Protein AF-R5MJZ4-F1 (afdb_monomer_lite)

Radius of gyration: 24.44 Å; chains: 1; bounding box: 70×44×73 Å

Secondary structure (DSSP, 8-state):
--TTS-------EEEESS---HHHHHHHHHHHHHHHS-SSPPPHHHHHHHHHHHT--HHHHHHHHT-----GGG--EEEETTEEEE-GGG-SSHHHHHHHHHHHHHHHHHH--S--SHHHHHHHHHHHHHHHHHHHHHHHHHHHHHHHHTT---GGG-S--TTTS--HHHHHHHHHHHHHHHHHH---HHHHHHHHHHHHHHHHHHHHHHHHHHHHHHHHH-SSS-HHHHHHHHHHHHHHHHHHTT-EEEEEEE--SPP-TTS-GGG--GGG--EEEEEEEE-TT--EEEEEEE-SBTTB-S-EEEEE-TTS-EE-EEEHHHHHHHHHH-GGGGGGEEEETTEEEEPPGGGS---HHHHHHHHHHHHHHHT-BSSSS---HHHHHHHHHHHHHHS-GGGBS---TTSHHHHHHHHHHHHHHHHHHHHHHHHTT-HHHHHHHHHHHHHHHHHTTSSSSPPP--SHHHHHHHHHHHHTT-

Structure (mmCIF, N/CA/C/O backbone):
data_AF-R5MJZ4-F1
#
_entry.id   AF-R5MJZ4-F1
#
loop_
_atom_site.group_PDB
_atom_site.id
_atom_site.type_symbol
_atom_site.label_atom_id
_atom_site.label_alt_id
_atom_site.label_comp_id
_atom_site.label_asym_id
_atom_site.label_entity_id
_atom_site.label_seq_id
_atom_site.pdbx_PDB_ins_code
_atom_site.Cartn_x
_atom_site.Cartn_y
_atom_site.Cartn_z
_atom_site.occupancy
_atom_site.B_iso_or_equiv
_atom_site.auth_seq_id
_atom_site.auth_comp_id
_atom_site.auth_asym_id
_atom_site.auth_atom_id
_atom_site.pdbx_PDB_model_num
ATOM 1 N N . MET A 1 1 ? -1.153 -22.475 43.842 1.00 38.72 1 MET A N 1
ATOM 2 C CA . MET A 1 1 ? -1.809 -21.166 44.031 1.00 38.72 1 MET A CA 1
ATOM 3 C C . MET A 1 1 ? -2.377 -20.776 42.687 1.00 38.72 1 MET A C 1
ATOM 5 O O . MET A 1 1 ? -1.612 -20.668 41.741 1.00 38.72 1 MET A O 1
ATOM 9 N N . ASN A 1 2 ? -3.703 -20.723 42.591 1.00 31.30 2 ASN A N 1
ATOM 10 C CA . ASN A 1 2 ? -4.429 -20.454 41.355 1.00 31.30 2 ASN A CA 1
ATOM 11 C C . ASN A 1 2 ? -4.291 -18.973 40.985 1.00 31.30 2 ASN A C 1
ATOM 13 O O . ASN A 1 2 ? -4.700 -18.117 41.762 1.00 31.30 2 ASN A O 1
ATOM 17 N N . CYS A 1 3 ? -3.801 -18.675 39.780 1.00 37.81 3 CYS A N 1
ATOM 18 C CA . CYS A 1 3 ? -3.788 -17.325 39.195 1.00 37.81 3 CYS A CA 1
ATOM 19 C C . CYS A 1 3 ? -5.194 -16.745 38.917 1.00 37.81 3 CYS A C 1
ATOM 21 O O . CYS A 1 3 ? -5.302 -15.659 38.366 1.00 37.81 3 CYS A O 1
ATOM 23 N N . PHE A 1 4 ? -6.264 -17.450 39.297 1.00 39.38 4 PHE A N 1
ATOM 24 C CA . PHE A 1 4 ? -7.657 -17.050 39.079 1.00 39.38 4 PHE A CA 1
ATOM 25 C C . PHE A 1 4 ? -8.300 -16.318 40.270 1.00 39.38 4 PHE A C 1
ATOM 27 O O . PHE A 1 4 ? -9.371 -15.747 40.110 1.00 39.38 4 PHE A O 1
ATOM 34 N N . GLU A 1 5 ? -7.674 -16.299 41.453 1.00 34.78 5 GLU A N 1
ATOM 35 C CA . GLU A 1 5 ? -8.282 -15.711 42.667 1.00 34.78 5 GLU A CA 1
ATOM 36 C C . GLU A 1 5 ? -7.811 -14.284 42.990 1.00 34.78 5 GLU A C 1
ATOM 38 O O . GLU A 1 5 ? -8.232 -13.696 43.982 1.00 34.78 5 GLU A O 1
ATOM 43 N N . THR A 1 6 ? -7.007 -13.677 42.118 1.00 42.69 6 THR A N 1
ATOM 44 C CA . THR A 1 6 ? -6.667 -12.249 42.171 1.00 42.69 6 THR A CA 1
ATOM 45 C C . THR A 1 6 ? -7.174 -11.516 40.932 1.00 42.69 6 THR A C 1
ATOM 47 O O . THR A 1 6 ? -6.431 -10.774 40.300 1.00 42.69 6 THR A O 1
ATOM 50 N N . MET A 1 7 ? -8.465 -11.659 40.613 1.00 39.94 7 MET A N 1
ATOM 51 C CA . MET A 1 7 ? -9.219 -10.556 40.000 1.00 39.94 7 MET A CA 1
ATOM 52 C C . MET A 1 7 ? -9.385 -9.458 41.063 1.00 39.94 7 MET A C 1
ATOM 54 O O . MET A 1 7 ? -10.477 -9.210 41.572 1.00 39.94 7 MET A O 1
ATOM 58 N N . PHE A 1 8 ? -8.274 -8.840 41.471 1.00 46.84 8 PHE A N 1
ATOM 59 C CA . PHE A 1 8 ? -8.346 -7.534 42.108 1.00 46.84 8 PHE A CA 1
ATOM 60 C C . PHE A 1 8 ? -9.085 -6.622 41.131 1.00 46.84 8 PHE A C 1
ATOM 62 O O . PHE A 1 8 ? -8.819 -6.672 39.931 1.00 46.84 8 PHE A O 1
ATOM 69 N N . GLN A 1 9 ? -10.029 -5.831 41.639 1.00 52.22 9 GLN A N 1
ATOM 70 C CA . GLN A 1 9 ? -10.606 -4.713 40.903 1.00 52.22 9 GLN A CA 1
ATOM 71 C C . GLN A 1 9 ? -9.436 -3.875 40.380 1.00 52.22 9 GLN A C 1
ATOM 73 O O . GLN A 1 9 ? -8.808 -3.154 41.151 1.00 52.22 9 GLN A O 1
ATOM 78 N N . MET A 1 10 ? -9.075 -4.047 39.108 1.00 64.31 10 MET A N 1
ATOM 79 C CA . MET A 1 10 ? -8.079 -3.195 38.483 1.00 64.31 10 MET A CA 1
ATOM 80 C C . MET A 1 10 ? -8.707 -1.815 38.426 1.00 64.31 10 MET A C 1
ATOM 82 O O . MET A 1 10 ? -9.675 -1.601 37.695 1.00 64.31 10 MET A O 1
ATOM 86 N N . GLU A 1 11 ? -8.216 -0.905 39.262 1.00 78.06 11 GLU A N 1
ATOM 87 C CA . GLU A 1 11 ? -8.631 0.484 39.167 1.00 78.06 11 GLU A CA 1
ATOM 88 C C . GLU A 1 11 ? -8.316 0.979 37.749 1.00 78.06 11 GLU A C 1
ATOM 90 O O . GLU A 1 11 ? -7.210 0.729 37.253 1.00 78.06 11 GLU A O 1
ATOM 95 N N . PRO A 1 12 ? -9.273 1.636 37.069 1.00 85.44 12 PRO A N 1
ATOM 96 C CA . PRO A 1 12 ? -9.031 2.165 35.740 1.00 85.44 12 PRO A CA 1
ATOM 97 C C . PRO A 1 12 ? -7.829 3.110 35.747 1.00 85.44 12 PRO A C 1
ATOM 99 O O . PRO A 1 12 ? -7.772 4.050 36.542 1.00 85.44 12 PRO A O 1
ATOM 102 N N . TYR A 1 13 ? -6.894 2.903 34.824 1.00 88.81 13 TYR A N 1
ATOM 103 C CA . TYR A 1 13 ? -5.848 3.876 34.554 1.00 88.81 13 TYR A CA 1
ATOM 104 C C . TYR A 1 13 ? -6.486 5.115 33.924 1.00 88.81 13 TYR A C 1
ATOM 106 O O . TYR A 1 13 ? -6.976 5.073 32.794 1.00 88.81 13 TYR A O 1
ATOM 114 N N . VAL A 1 14 ? -6.516 6.220 34.665 1.00 91.50 14 VAL A N 1
ATOM 115 C CA . VAL A 1 14 ? -7.080 7.485 34.184 1.00 91.50 14 VAL A CA 1
ATOM 116 C C . VAL A 1 14 ? -6.066 8.173 33.279 1.00 91.50 14 VAL A C 1
ATOM 118 O O . VAL A 1 14 ? -5.085 8.751 33.753 1.00 91.50 14 VAL A O 1
ATOM 121 N N . PHE A 1 15 ? -6.298 8.112 31.968 1.00 93.62 15 PHE A N 1
ATOM 122 C CA . PHE A 1 15 ? -5.384 8.689 30.991 1.00 93.62 15 PHE A CA 1
ATOM 123 C C . PHE A 1 15 ? -5.615 10.189 30.802 1.00 93.62 15 PHE A C 1
ATOM 125 O O . PHE A 1 15 ? -4.669 10.970 30.887 1.00 93.62 15 PHE A O 1
ATOM 132 N N . CYS A 1 16 ? -6.851 10.627 30.581 1.00 93.25 16 CYS A N 1
ATOM 133 C CA . CYS A 1 16 ? -7.198 12.045 30.483 1.00 93.25 16 CYS A CA 1
ATOM 134 C C . CYS A 1 16 ? -8.644 12.282 30.914 1.00 93.25 16 CYS A C 1
ATOM 136 O O . CYS A 1 16 ? -9.451 11.357 30.898 1.00 93.25 16 CYS A O 1
ATOM 138 N N . ASP A 1 17 ? -8.966 13.529 31.252 1.00 91.75 17 ASP A N 1
ATOM 139 C CA . ASP A 1 17 ? -10.337 13.957 31.569 1.00 91.75 17 ASP A CA 1
ATOM 140 C C . ASP A 1 17 ? -11.113 14.408 30.313 1.00 91.75 17 ASP A C 1
ATOM 142 O O . ASP A 1 17 ? -12.288 14.757 30.389 1.00 91.75 17 ASP A O 1
ATOM 146 N N . GLU A 1 18 ? -10.459 14.420 29.149 1.00 92.12 18 GLU A N 1
ATOM 147 C CA . GLU A 1 18 ? -11.053 14.815 27.871 1.00 92.12 18 GLU A CA 1
ATOM 148 C C . GLU A 1 18 ? -11.836 13.658 27.236 1.00 92.12 18 GLU A C 1
ATOM 150 O O . GLU A 1 18 ? -11.377 12.513 27.228 1.00 92.12 18 GLU A O 1
ATOM 155 N N . ASN A 1 19 ? -13.002 13.971 26.659 1.00 90.75 19 ASN A N 1
ATOM 156 C CA . ASN A 1 19 ? -13.764 13.030 25.841 1.00 90.75 19 ASN A CA 1
ATOM 157 C C . ASN A 1 19 ? -13.150 12.974 24.439 1.00 90.75 19 ASN A C 1
ATOM 159 O O . ASN A 1 19 ? -13.258 13.925 23.664 1.00 90.75 19 ASN A O 1
ATOM 163 N N . LEU A 1 20 ? -12.509 11.850 24.136 1.00 96.06 20 LEU A N 1
ATOM 164 C CA . LEU A 1 20 ? -11.816 11.605 22.874 1.00 96.06 20 LEU A CA 1
ATOM 165 C C . LEU A 1 20 ? -12.699 10.835 21.885 1.00 96.06 20 LEU A C 1
ATOM 167 O O . LEU A 1 20 ? -13.589 10.080 22.283 1.00 96.06 20 LEU A O 1
ATOM 171 N N . SER A 1 21 ? -12.430 10.974 20.588 1.00 96.19 21 SER A N 1
ATOM 172 C CA . SER A 1 21 ? -13.057 10.121 19.573 1.00 96.19 21 SER A CA 1
ATOM 173 C C . SER A 1 21 ? -12.574 8.669 19.680 1.00 96.19 21 SER A C 1
ATOM 175 O O . SER A 1 21 ? -11.476 8.400 20.167 1.00 96.19 21 SER A O 1
ATOM 177 N N . ASP A 1 22 ? -13.355 7.712 19.172 1.00 95.94 22 ASP A N 1
ATOM 178 C CA . ASP A 1 22 ? -12.972 6.286 19.184 1.00 95.94 22 ASP A CA 1
ATOM 179 C C . ASP A 1 22 ? -11.667 6.021 18.422 1.00 95.94 22 ASP A C 1
ATOM 181 O O . ASP A 1 22 ? -10.892 5.133 18.778 1.00 95.94 22 ASP A O 1
ATOM 185 N N . TYR A 1 23 ? -11.384 6.854 17.419 1.00 97.19 23 TYR A N 1
ATOM 186 C CA . TYR A 1 23 ? -10.102 6.895 16.728 1.00 97.19 23 TYR A CA 1
ATOM 187 C C . TYR A 1 23 ? -8.945 7.241 17.670 1.00 97.19 23 TYR A C 1
ATOM 189 O O . TYR A 1 23 ? -7.994 6.475 17.794 1.00 97.19 23 TYR A O 1
ATOM 197 N N . GLU A 1 24 ? -9.039 8.376 18.362 1.00 97.62 24 GLU A N 1
ATOM 198 C CA . GLU A 1 24 ? -8.000 8.844 19.283 1.00 97.62 24 GLU A CA 1
ATOM 199 C C . GLU A 1 24 ? -7.791 7.850 20.425 1.00 97.62 24 GLU A C 1
ATOM 201 O O . GLU A 1 24 ? -6.653 7.484 20.713 1.00 97.62 24 GLU A O 1
ATOM 206 N N . LYS A 1 25 ? -8.878 7.329 21.014 1.00 97.00 25 LYS A N 1
ATOM 207 C CA . LYS A 1 25 ? -8.807 6.266 22.027 1.00 97.00 25 LYS A CA 1
ATOM 208 C C . LYS A 1 25 ? -8.059 5.045 21.495 1.00 97.00 25 LYS A C 1
ATOM 210 O O . LYS A 1 25 ? -7.171 4.544 22.174 1.00 97.00 25 LYS A O 1
ATOM 215 N N . THR A 1 26 ? -8.364 4.603 20.271 1.00 96.56 26 THR A N 1
ATOM 216 C CA . THR A 1 26 ? -7.677 3.470 19.632 1.00 96.56 26 THR A CA 1
ATOM 217 C C . THR A 1 26 ? -6.167 3.707 19.556 1.00 96.56 26 THR A C 1
ATOM 219 O O . THR A 1 26 ? -5.395 2.845 19.972 1.00 96.56 26 THR A O 1
ATOM 222 N N . ILE A 1 27 ? -5.739 4.878 19.074 1.00 97.56 27 ILE A N 1
ATOM 223 C CA . ILE A 1 27 ? -4.315 5.220 18.951 1.00 97.56 27 ILE A CA 1
ATOM 224 C C . ILE A 1 27 ? -3.642 5.322 20.322 1.00 97.56 27 ILE A C 1
ATOM 226 O O . ILE A 1 27 ? -2.561 4.765 20.515 1.00 97.56 27 ILE A O 1
ATOM 230 N N . TYR A 1 28 ? -4.270 5.988 21.292 1.00 96.75 28 TYR A N 1
ATOM 231 C CA . TYR A 1 28 ? -3.678 6.155 22.616 1.00 96.75 28 TYR A CA 1
ATOM 232 C C . TYR A 1 28 ? -3.620 4.848 23.404 1.00 96.75 28 TYR A C 1
ATOM 234 O O . TYR A 1 28 ? -2.628 4.627 24.083 1.00 96.75 28 TYR A O 1
ATOM 242 N N . ILE A 1 29 ? -4.596 3.942 23.280 1.00 95.00 29 ILE A N 1
ATOM 243 C CA . ILE A 1 29 ? -4.517 2.601 23.888 1.00 95.00 29 ILE A CA 1
ATOM 244 C C . ILE A 1 29 ? -3.283 1.852 23.371 1.00 95.00 29 ILE A C 1
ATOM 246 O O . ILE A 1 29 ? -2.509 1.321 24.169 1.00 95.00 29 ILE A O 1
ATOM 250 N N . LEU A 1 30 ? -3.069 1.858 22.052 1.00 94.94 30 LEU A N 1
ATOM 251 C CA . LEU A 1 30 ? -1.898 1.237 21.431 1.00 94.94 30 LEU A CA 1
ATOM 252 C C . LEU A 1 30 ? -0.587 1.896 21.897 1.00 94.94 30 LEU A C 1
ATOM 254 O O . LEU A 1 30 ? 0.370 1.202 22.239 1.00 94.94 30 LEU A O 1
ATOM 258 N N . ALA A 1 31 ? -0.554 3.229 21.972 1.00 95.56 31 ALA A N 1
ATOM 259 C CA . ALA A 1 31 ? 0.609 3.979 22.442 1.00 95.56 31 ALA A CA 1
ATOM 260 C C . ALA A 1 31 ? 0.919 3.721 23.927 1.00 95.56 31 ALA A C 1
ATOM 262 O O . ALA A 1 31 ? 2.082 3.570 24.285 1.00 95.56 31 ALA A O 1
ATOM 263 N N . ILE A 1 32 ? -0.102 3.620 24.785 1.00 94.06 32 ILE A N 1
ATOM 264 C CA . ILE A 1 32 ? 0.035 3.284 26.212 1.00 94.06 32 ILE A CA 1
ATOM 265 C C . ILE A 1 32 ? 0.612 1.872 26.366 1.00 94.06 32 ILE A C 1
ATOM 267 O O . ILE A 1 32 ? 1.517 1.668 27.177 1.00 94.06 32 ILE A O 1
ATOM 271 N N . ALA A 1 33 ? 0.121 0.904 25.584 1.00 91.69 33 ALA A N 1
ATOM 272 C CA . ALA A 1 33 ? 0.646 -0.462 25.589 1.00 91.69 33 ALA A CA 1
ATOM 273 C C . ALA A 1 33 ? 2.116 -0.508 25.143 1.00 91.69 33 ALA A C 1
ATOM 275 O O . ALA A 1 33 ? 2.931 -1.204 25.748 1.00 91.69 33 ALA A O 1
ATOM 276 N N . TYR A 1 34 ? 2.470 0.275 24.121 1.00 92.62 34 TYR A N 1
ATOM 277 C CA . TYR A 1 34 ? 3.851 0.415 23.668 1.00 92.62 34 TYR A CA 1
ATOM 278 C C . TYR A 1 34 ? 4.745 1.111 24.700 1.00 92.62 34 TYR A C 1
ATOM 280 O O . TYR A 1 34 ? 5.841 0.630 24.959 1.00 92.62 34 TYR A O 1
ATOM 288 N N . GLY A 1 35 ? 4.288 2.195 25.331 1.00 91.50 35 GLY A N 1
ATOM 289 C CA . GLY A 1 35 ? 5.035 2.914 26.370 1.00 91.50 35 GLY A CA 1
ATOM 290 C C . GLY A 1 35 ? 5.361 2.044 27.587 1.00 91.50 35 GLY A C 1
ATOM 291 O O . GLY A 1 35 ? 6.467 2.119 28.117 1.00 91.50 35 GLY A O 1
ATOM 292 N N . ALA A 1 36 ? 4.447 1.141 27.958 1.00 88.38 36 ALA A N 1
ATOM 293 C CA . ALA A 1 36 ? 4.651 0.189 29.050 1.00 88.38 36 ALA A CA 1
ATOM 294 C C . ALA A 1 36 ? 5.705 -0.891 28.735 1.00 88.38 36 ALA A C 1
ATOM 296 O O . ALA A 1 36 ? 6.318 -1.454 29.645 1.00 88.38 36 ALA A O 1
ATOM 297 N N . SER A 1 37 ? 5.921 -1.208 27.454 1.00 86.19 37 SER A N 1
ATOM 298 C CA . SER A 1 37 ? 6.910 -2.196 27.009 1.00 86.19 37 SER A CA 1
ATOM 299 C C . SER A 1 37 ? 7.519 -1.799 25.655 1.00 86.19 37 SER A C 1
ATOM 301 O O . SER A 1 37 ? 7.211 -2.406 24.621 1.00 86.19 37 SER A O 1
ATOM 303 N N . PRO A 1 38 ? 8.367 -0.754 25.627 1.00 84.38 38 PRO A N 1
ATOM 304 C CA . PRO A 1 38 ? 8.832 -0.179 24.377 1.00 84.38 38 PRO A CA 1
ATOM 305 C C . PRO A 1 38 ? 9.908 -1.063 23.751 1.00 84.38 38 PRO A C 1
ATOM 307 O O . PRO A 1 38 ? 10.884 -1.432 24.407 1.00 84.38 38 PRO A O 1
ATOM 310 N N . ILE A 1 39 ? 9.762 -1.353 22.455 1.00 86.25 39 ILE A N 1
ATOM 311 C CA . ILE A 1 39 ? 10.804 -2.040 21.675 1.00 86.25 39 ILE A CA 1
ATOM 312 C C . ILE A 1 39 ? 11.907 -1.051 21.279 1.00 86.25 39 ILE A C 1
ATOM 314 O O . ILE A 1 39 ? 13.095 -1.351 21.404 1.00 86.25 39 ILE A O 1
ATOM 318 N N . TYR A 1 40 ? 11.517 0.163 20.883 1.00 84.56 40 TYR A N 1
ATOM 319 C CA . TYR A 1 40 ? 12.410 1.294 20.642 1.00 84.56 40 TYR A CA 1
ATOM 320 C C . TYR A 1 40 ? 12.076 2.462 21.563 1.00 84.56 40 TYR A C 1
ATOM 322 O O . TYR A 1 40 ? 10.908 2.790 21.784 1.00 84.56 40 TYR A O 1
ATOM 330 N N . ARG A 1 41 ? 13.118 3.151 22.033 1.00 86.06 41 ARG A N 1
ATOM 331 C CA . ARG A 1 41 ? 12.959 4.461 22.667 1.00 86.06 41 ARG A CA 1
ATOM 332 C C . ARG A 1 41 ? 12.739 5.509 21.586 1.00 86.06 41 ARG A C 1
ATOM 334 O O . ARG A 1 41 ? 13.620 5.721 20.759 1.00 86.06 41 ARG A O 1
ATOM 341 N N . LEU A 1 42 ? 11.582 6.158 21.621 1.00 93.31 42 LEU A N 1
ATOM 342 C CA . LEU A 1 42 ? 11.222 7.214 20.682 1.00 93.31 42 LEU A CA 1
ATOM 343 C C . LEU A 1 42 ? 11.770 8.553 21.174 1.00 93.31 42 LEU A C 1
ATOM 345 O O . LEU A 1 42 ? 11.607 8.909 22.343 1.00 93.31 42 LEU A O 1
ATOM 349 N N . SER A 1 43 ? 12.438 9.296 20.293 1.00 94.56 43 SER A N 1
ATOM 350 C CA . SER A 1 43 ? 12.842 10.665 20.599 1.00 94.56 43 SER A CA 1
ATOM 351 C C . SER A 1 43 ? 11.631 11.600 20.559 1.00 94.56 43 SER A C 1
ATOM 353 O O . SER A 1 43 ? 10.604 11.296 19.955 1.00 94.56 43 SER A O 1
ATOM 355 N N . LYS A 1 44 ? 11.759 12.799 21.136 1.00 95.44 44 LYS A N 1
ATOM 356 C CA . LYS A 1 44 ? 10.710 13.825 21.038 1.00 95.44 44 LYS A CA 1
ATOM 357 C C . LYS A 1 44 ? 10.327 14.136 19.581 1.00 95.44 44 LYS A C 1
ATOM 359 O O . LYS A 1 44 ? 9.152 14.349 19.308 1.00 95.44 44 LYS A O 1
ATOM 364 N N . LYS A 1 45 ? 11.312 14.150 18.673 1.00 95.50 45 LYS A N 1
ATOM 365 C CA . LYS A 1 45 ? 11.098 14.387 17.240 1.00 95.50 45 LYS A CA 1
ATOM 366 C C . LYS A 1 45 ? 10.273 13.258 16.616 1.00 95.50 45 LYS A C 1
ATOM 368 O O . LYS A 1 45 ? 9.331 13.540 15.890 1.00 95.50 45 LYS A O 1
ATOM 373 N N . ASP A 1 46 ? 10.567 12.004 16.963 1.00 95.25 46 ASP A N 1
ATOM 374 C CA . ASP A 1 46 ? 9.793 10.857 16.467 1.00 95.25 46 ASP A CA 1
ATOM 375 C C . ASP A 1 46 ? 8.337 10.916 16.941 1.00 95.25 46 ASP A C 1
ATOM 377 O O . ASP A 1 46 ? 7.426 10.632 16.173 1.00 95.25 46 ASP A O 1
ATOM 381 N N . ILE A 1 47 ? 8.100 11.333 18.191 1.00 97.12 47 ILE A N 1
ATOM 382 C CA . ILE A 1 47 ? 6.744 11.490 18.742 1.00 97.12 47 ILE A CA 1
ATOM 383 C C . ILE A 1 47 ? 5.981 12.623 18.037 1.00 97.12 47 ILE A C 1
ATOM 385 O O . ILE A 1 47 ? 4.785 12.493 17.789 1.00 97.12 47 ILE A O 1
ATOM 389 N N . GLU A 1 48 ? 6.654 13.727 17.710 1.00 96.88 48 GLU A N 1
ATOM 390 C CA . GLU A 1 48 ? 6.068 14.839 16.949 1.00 96.88 48 GLU A CA 1
ATOM 391 C C . GLU A 1 48 ? 5.695 14.423 15.520 1.00 96.88 48 GLU A C 1
ATOM 393 O O . GLU A 1 48 ? 4.614 14.745 15.036 1.00 96.88 48 GLU A O 1
ATOM 398 N N . GLU A 1 49 ? 6.544 13.649 14.853 1.00 95.12 49 GLU A N 1
ATOM 399 C CA . GLU A 1 49 ? 6.240 13.124 13.522 1.00 95.12 49 GLU A CA 1
ATOM 400 C C . GLU A 1 49 ? 5.121 12.076 13.564 1.00 95.12 49 GLU A C 1
ATOM 402 O O . GLU A 1 49 ? 4.211 12.129 12.739 1.00 95.12 49 GLU A O 1
ATOM 407 N N . LEU A 1 50 ? 5.120 11.180 14.560 1.00 96.00 50 LEU A N 1
ATOM 408 C CA . LEU A 1 50 ? 4.033 10.220 14.784 1.00 96.00 50 LEU A CA 1
ATOM 409 C C . LEU A 1 50 ? 2.696 10.920 15.036 1.00 96.00 50 LEU A C 1
ATOM 411 O O . LEU A 1 50 ? 1.680 10.487 14.498 1.00 96.00 50 LEU A O 1
ATOM 415 N N . SER A 1 51 ? 2.667 11.994 15.830 1.00 97.12 51 SER A N 1
ATOM 416 C CA . SER A 1 51 ? 1.419 12.710 16.113 1.00 97.12 51 SER A CA 1
ATOM 417 C C . SER A 1 51 ? 0.862 13.401 14.867 1.00 97.12 51 SER A C 1
ATOM 419 O O . SER A 1 51 ? -0.349 13.381 14.645 1.00 97.12 51 SER A O 1
ATOM 421 N N . LEU A 1 52 ? 1.735 13.948 14.014 1.00 95.12 52 LEU A N 1
ATOM 422 C CA . LEU A 1 52 ? 1.355 14.522 12.723 1.00 95.12 52 LEU A CA 1
ATOM 423 C C . LEU A 1 52 ? 0.878 13.458 11.731 1.00 95.12 52 LEU A C 1
ATOM 425 O O . LEU A 1 52 ? -0.096 13.700 11.016 1.00 95.12 52 LEU A O 1
ATOM 429 N N . TRP A 1 53 ? 1.553 12.308 11.698 1.00 93.75 53 TRP A N 1
ATOM 430 C CA . TRP A 1 53 ? 1.233 11.178 10.828 1.00 93.75 53 TRP A CA 1
ATOM 431 C C . TRP A 1 53 ? -0.102 10.524 11.196 1.00 93.75 53 TRP A C 1
ATOM 433 O O . TRP A 1 53 ? -0.894 10.191 10.322 1.00 93.75 53 TRP A O 1
ATOM 443 N N . LEU A 1 54 ? -0.369 10.374 12.495 1.00 95.75 54 LEU A N 1
ATOM 444 C CA . LEU A 1 54 ? -1.593 9.773 13.029 1.00 95.75 54 LEU A CA 1
ATOM 445 C C . LEU A 1 54 ? -2.714 10.795 13.262 1.00 95.75 54 LEU A C 1
ATOM 447 O O . LEU A 1 54 ? -3.811 10.409 13.653 1.00 95.75 54 LEU A O 1
ATOM 451 N N . GLU A 1 55 ? -2.466 12.087 13.054 1.00 95.31 55 GLU A N 1
ATOM 452 C CA . GLU A 1 55 ? -3.420 13.177 13.310 1.00 95.31 55 GLU A CA 1
ATOM 453 C C . GLU A 1 55 ? -4.034 13.153 14.717 1.00 95.31 55 GLU A C 1
ATOM 455 O O . GLU A 1 55 ? -5.250 13.255 14.891 1.00 95.31 55 GLU A O 1
ATOM 460 N N . VAL A 1 56 ? -3.175 13.029 15.728 1.00 97.00 56 VAL A N 1
ATOM 461 C CA . VAL A 1 56 ? -3.549 13.040 17.150 1.00 97.00 56 VAL A CA 1
ATOM 462 C C . VAL A 1 56 ? -2.791 14.131 17.907 1.00 97.00 56 VAL A C 1
ATOM 464 O O . VAL A 1 56 ? -1.761 14.624 17.445 1.00 97.00 56 VAL A O 1
ATOM 467 N N . ASP A 1 57 ? -3.274 14.524 19.088 1.00 97.62 57 ASP A N 1
ATOM 468 C CA . ASP A 1 57 ? -2.581 15.524 19.905 1.00 97.62 57 ASP A CA 1
ATOM 469 C C . ASP A 1 57 ? -1.205 15.015 20.370 1.00 97.62 57 ASP A C 1
ATOM 471 O O . ASP A 1 57 ? -1.076 13.925 20.938 1.00 97.62 57 ASP A O 1
ATOM 475 N N . PHE A 1 58 ? -0.178 15.841 20.150 1.00 97.69 58 PHE A N 1
ATOM 476 C CA . PHE A 1 58 ? 1.210 15.545 20.501 1.00 97.69 58 PHE A CA 1
ATOM 477 C C . PHE A 1 58 ? 1.416 15.343 22.006 1.00 97.69 58 PHE A C 1
ATOM 479 O O . PHE A 1 58 ? 2.163 14.451 22.402 1.00 97.69 58 PHE A O 1
ATOM 486 N N . LYS A 1 59 ? 0.791 16.165 22.859 1.00 97.06 59 LYS A N 1
ATOM 487 C CA . LYS A 1 59 ? 1.015 16.104 24.312 1.00 97.06 59 LYS A CA 1
ATOM 488 C C . LYS A 1 59 ? 0.403 14.841 24.895 1.00 97.06 59 LYS A C 1
ATOM 490 O O . LYS A 1 59 ? 1.028 14.200 25.737 1.00 97.06 59 LYS A O 1
ATOM 495 N N . LEU A 1 60 ? -0.792 14.479 24.437 1.00 97.31 60 LEU A N 1
ATOM 496 C CA . LEU A 1 60 ? -1.429 13.223 24.808 1.00 97.31 60 LEU A CA 1
ATOM 497 C C . LEU A 1 60 ? -0.622 12.031 24.284 1.00 97.31 60 LEU A C 1
ATOM 499 O O . LEU A 1 60 ? -0.369 11.102 25.046 1.00 97.31 60 LEU A O 1
ATOM 503 N N . LEU A 1 61 ? -0.124 12.071 23.043 1.00 97.62 61 LEU A N 1
ATOM 504 C CA . LEU A 1 61 ? 0.704 10.980 22.521 1.00 97.62 61 LEU A CA 1
ATOM 505 C C . LEU A 1 61 ? 2.006 10.810 23.319 1.00 97.62 61 LEU A C 1
ATOM 507 O O . LEU A 1 61 ? 2.350 9.692 23.695 1.00 97.62 61 LEU A O 1
ATOM 511 N N . ALA A 1 62 ? 2.698 11.908 23.632 1.00 96.88 62 ALA A N 1
ATOM 512 C CA . ALA A 1 62 ? 3.893 11.882 24.472 1.00 96.88 62 ALA A CA 1
ATOM 513 C C . ALA A 1 62 ? 3.589 11.290 25.855 1.00 96.88 62 ALA A C 1
ATOM 515 O O . ALA A 1 62 ? 4.284 10.380 26.297 1.00 96.88 62 ALA A O 1
ATOM 516 N N . LYS A 1 63 ? 2.491 11.722 26.491 1.00 95.44 63 LYS A N 1
ATOM 517 C CA . LYS A 1 63 ? 2.034 11.171 27.774 1.00 95.44 63 LYS A CA 1
ATOM 518 C C . LYS A 1 63 ? 1.766 9.664 27.701 1.00 95.44 63 LYS A C 1
ATOM 520 O O . LYS A 1 63 ? 2.117 8.944 28.630 1.00 95.44 63 LYS A O 1
ATOM 525 N N . ALA A 1 64 ? 1.132 9.190 26.628 1.00 94.88 64 ALA A N 1
ATOM 526 C CA . ALA A 1 64 ? 0.859 7.768 26.425 1.00 94.88 64 ALA A CA 1
ATOM 527 C C . ALA A 1 64 ? 2.154 6.948 26.332 1.00 94.88 64 ALA A C 1
ATOM 529 O O . ALA A 1 64 ? 2.251 5.881 26.933 1.00 94.88 64 ALA A O 1
ATOM 530 N N . LEU A 1 65 ? 3.156 7.469 25.623 1.00 93.94 65 LEU A N 1
ATOM 531 C CA . LEU A 1 65 ? 4.434 6.794 25.385 1.00 93.94 65 LEU A CA 1
ATOM 532 C C . LEU A 1 65 ? 5.412 6.878 26.565 1.00 93.94 65 LEU A C 1
ATOM 534 O O . LEU A 1 65 ? 6.268 6.011 26.698 1.00 93.94 65 LEU A O 1
ATOM 538 N N . GLU A 1 66 ? 5.279 7.881 27.434 1.00 89.19 66 GLU A N 1
ATOM 539 C CA . GLU A 1 66 ? 6.042 8.015 28.688 1.00 89.19 66 GLU A CA 1
ATOM 540 C C . GLU A 1 66 ? 5.523 7.100 29.812 1.00 89.19 66 GLU A C 1
ATOM 542 O O . GLU A 1 66 ? 6.047 7.114 30.927 1.00 89.19 66 GLU A O 1
ATOM 547 N N . ASN A 1 67 ? 4.474 6.314 29.559 1.00 78.19 67 ASN A N 1
ATOM 548 C CA . ASN A 1 67 ? 3.842 5.510 30.589 1.00 78.19 67 ASN A CA 1
ATOM 549 C C . ASN A 1 67 ? 4.707 4.312 31.024 1.00 78.19 67 ASN A C 1
ATOM 551 O O . ASN A 1 67 ? 4.691 3.264 30.391 1.00 78.19 67 ASN A O 1
ATOM 555 N N . GLU A 1 68 ? 5.379 4.432 32.169 1.00 68.94 68 GLU A N 1
ATOM 556 C CA . GLU A 1 68 ? 6.171 3.352 32.782 1.00 68.94 68 GLU A CA 1
ATOM 557 C C . GLU A 1 68 ? 5.333 2.374 33.636 1.00 68.94 68 GLU A C 1
ATOM 559 O O . GLU A 1 68 ? 5.884 1.543 34.365 1.00 68.94 68 GLU A O 1
ATOM 564 N N . MET A 1 69 ? 3.995 2.468 33.608 1.00 70.94 69 MET A N 1
ATOM 565 C CA . MET A 1 69 ? 3.150 1.565 34.392 1.00 70.94 69 MET A CA 1
ATOM 566 C C . MET A 1 69 ? 3.253 0.119 33.901 1.00 70.94 69 MET A C 1
ATOM 568 O O . MET A 1 69 ? 3.062 -0.185 32.726 1.00 70.94 69 MET A O 1
ATOM 572 N N . ASN A 1 70 ? 3.481 -0.795 34.844 1.00 67.69 70 ASN A N 1
ATOM 573 C CA . ASN A 1 70 ? 3.479 -2.226 34.578 1.00 67.69 70 ASN A CA 1
ATOM 574 C C . ASN A 1 70 ? 2.043 -2.766 34.659 1.00 67.69 70 ASN A C 1
ATOM 576 O O . ASN A 1 70 ? 1.496 -2.901 35.756 1.00 67.69 70 ASN A O 1
ATOM 580 N N . PHE A 1 71 ? 1.428 -3.061 33.511 1.00 71.50 71 PHE A N 1
ATOM 581 C CA . PHE A 1 71 ? 0.096 -3.665 33.450 1.00 71.50 71 PHE A CA 1
ATOM 582 C C . PHE A 1 71 ? 0.207 -5.190 33.587 1.00 71.50 71 PHE A C 1
ATOM 584 O O . PHE A 1 71 ? 0.768 -5.848 32.705 1.00 71.50 71 PHE A O 1
ATOM 591 N N . PRO A 1 72 ? -0.305 -5.794 34.673 1.00 57.72 72 PRO A N 1
ATOM 592 C CA . PRO A 1 72 ? -0.217 -7.234 34.858 1.00 57.72 72 PRO A CA 1
ATOM 593 C C . PRO A 1 72 ? -1.056 -7.969 33.800 1.00 57.72 72 PRO A C 1
ATOM 595 O O . PRO A 1 72 ? -2.271 -7.827 33.737 1.00 57.72 72 PRO A O 1
ATOM 598 N N . CYS A 1 73 ? -0.394 -8.815 33.007 1.00 53.25 73 CYS A N 1
ATOM 599 C CA . CYS A 1 73 ? -1.014 -9.813 32.125 1.00 53.25 73 CYS A CA 1
ATOM 600 C C . CYS A 1 73 ? -1.911 -9.271 30.994 1.00 53.25 73 CYS A C 1
ATOM 602 O O . CYS A 1 73 ? -2.918 -9.897 30.676 1.00 53.25 73 CYS A O 1
ATOM 604 N N . GLY A 1 74 ? -1.550 -8.149 30.363 1.00 59.91 74 GLY A N 1
ATOM 605 C CA . GLY A 1 74 ? -2.154 -7.737 29.086 1.00 59.91 74 GLY A CA 1
ATOM 606 C C . GLY A 1 74 ? -3.632 -7.338 29.147 1.00 59.91 74 GLY A C 1
ATOM 607 O O . GLY A 1 74 ? -4.220 -7.096 28.108 1.00 59.91 74 GLY A O 1
ATOM 608 N N . ASN A 1 75 ? -4.226 -7.231 30.336 1.00 70.69 75 ASN A N 1
ATOM 609 C CA . ASN A 1 75 ? -5.550 -6.653 30.524 1.00 70.69 75 ASN A CA 1
ATOM 610 C C . ASN A 1 75 ? -5.382 -5.276 31.161 1.00 70.69 75 ASN A C 1
ATOM 612 O O . ASN A 1 75 ? -4.858 -5.156 32.265 1.00 70.69 75 ASN A O 1
ATOM 616 N N . ALA A 1 76 ? -5.823 -4.234 30.461 1.00 84.94 76 ALA A N 1
ATOM 617 C CA . ALA A 1 76 ? -5.847 -2.870 30.969 1.00 84.94 76 ALA A CA 1
ATOM 618 C C . ALA A 1 76 ? -7.274 -2.325 30.908 1.00 84.94 76 ALA A C 1
ATOM 620 O O . ALA A 1 76 ? -7.985 -2.524 29.922 1.00 84.94 76 ALA A O 1
ATOM 621 N N . ILE A 1 77 ? -7.676 -1.617 31.961 1.00 89.94 77 ILE A N 1
ATOM 622 C CA . ILE A 1 77 ? -8.884 -0.797 31.962 1.00 89.94 77 ILE A CA 1
ATOM 623 C C . ILE A 1 77 ? -8.409 0.649 31.919 1.00 89.94 77 ILE A C 1
ATOM 625 O O . ILE A 1 77 ? -7.697 1.081 32.824 1.00 89.94 77 ILE A O 1
ATOM 629 N N . ILE A 1 78 ? -8.757 1.381 30.864 1.00 91.81 78 ILE A N 1
ATOM 630 C CA . ILE A 1 78 ? -8.304 2.761 30.658 1.00 91.81 78 ILE A CA 1
ATOM 631 C C . ILE A 1 78 ? -9.514 3.683 30.639 1.00 91.81 78 ILE A C 1
ATOM 633 O O . ILE A 1 78 ? -10.520 3.392 29.993 1.00 91.81 78 ILE A O 1
ATOM 637 N N . LYS A 1 79 ? -9.410 4.803 31.352 1.00 94.00 79 LYS A N 1
ATOM 638 C CA . LYS A 1 79 ? -10.445 5.831 31.415 1.00 94.00 79 LYS A CA 1
ATOM 639 C C . LYS A 1 79 ? -10.042 7.075 30.615 1.00 94.00 79 LYS A C 1
ATOM 641 O O . LYS A 1 79 ? -8.952 7.615 30.823 1.00 94.00 79 LYS A O 1
ATOM 646 N N . PHE A 1 80 ? -10.947 7.520 29.744 1.00 95.00 80 PHE A N 1
ATOM 647 C CA . PHE A 1 80 ? -10.858 8.719 28.906 1.00 95.00 80 PHE A CA 1
ATOM 648 C C . PHE A 1 80 ? -12.105 9.578 29.136 1.00 95.00 80 PHE A C 1
ATOM 650 O O . PHE A 1 80 ? -13.184 9.235 28.654 1.00 95.00 80 PHE A O 1
ATOM 657 N N . GLY A 1 81 ? -11.982 10.664 29.897 1.00 92.88 81 GLY A N 1
ATOM 658 C CA . GLY A 1 81 ? -13.131 11.469 30.303 1.00 92.88 81 GLY A CA 1
ATOM 659 C C . GLY A 1 81 ? -14.147 10.614 31.056 1.00 92.88 81 GLY A C 1
ATOM 660 O O . GLY A 1 81 ? -13.826 10.029 32.094 1.00 92.88 81 GLY A O 1
ATOM 661 N N . ASP A 1 82 ? -15.360 10.511 30.520 1.00 92.00 82 ASP A N 1
ATOM 662 C CA . ASP A 1 82 ? -16.425 9.692 31.108 1.00 92.00 82 ASP A CA 1
ATOM 663 C C . ASP A 1 82 ? -16.375 8.216 30.672 1.00 92.00 82 ASP A C 1
ATOM 665 O O . ASP A 1 82 ? -16.963 7.353 31.331 1.00 92.00 82 ASP A O 1
ATOM 669 N N . ASP A 1 83 ? -15.632 7.900 29.609 1.00 93.25 83 ASP A N 1
ATOM 670 C CA . ASP A 1 83 ? -15.572 6.560 29.032 1.00 93.25 83 ASP A CA 1
ATOM 671 C C . ASP A 1 83 ? -14.535 5.682 29.735 1.00 93.25 83 ASP A C 1
ATOM 673 O O . ASP A 1 83 ? -13.405 6.093 29.998 1.00 93.25 83 ASP A O 1
ATOM 677 N N . THR A 1 84 ? -14.904 4.430 30.008 1.00 92.69 84 THR A N 1
ATOM 678 C CA . THR A 1 84 ? -14.003 3.403 30.549 1.00 92.69 84 THR A CA 1
ATOM 679 C C . THR A 1 84 ? -13.950 2.231 29.579 1.00 92.69 84 THR A C 1
ATOM 681 O O . THR A 1 84 ? -14.977 1.621 29.291 1.00 92.69 84 THR A O 1
ATOM 684 N N . ILE A 1 85 ? -12.756 1.928 29.070 1.00 92.56 85 ILE A N 1
ATOM 685 C CA . ILE A 1 85 ? -12.519 0.907 28.049 1.00 92.56 85 ILE A CA 1
ATOM 686 C C . ILE A 1 85 ? -11.745 -0.255 28.661 1.00 92.56 85 ILE A C 1
ATOM 688 O O . ILE A 1 85 ? -10.646 -0.078 29.188 1.00 92.56 85 ILE A O 1
ATOM 692 N N . GLU A 1 86 ? -12.306 -1.454 28.551 1.00 90.81 86 GLU A N 1
ATOM 693 C CA . GLU A 1 86 ? -11.614 -2.701 28.854 1.00 90.81 86 GLU A CA 1
ATOM 694 C C . GLU A 1 86 ? -10.886 -3.172 27.590 1.00 90.81 86 GLU A C 1
ATOM 696 O O . GLU A 1 86 ? -11.503 -3.457 26.565 1.00 90.81 86 GLU A O 1
ATOM 701 N N . CYS A 1 87 ? -9.555 -3.176 27.632 1.00 87.44 87 CYS A N 1
ATOM 702 C CA . CYS A 1 87 ? -8.744 -3.337 26.427 1.00 87.44 87 CYS A CA 1
ATOM 703 C C . CYS A 1 87 ? -8.546 -4.807 26.030 1.00 87.44 87 CYS A C 1
ATOM 705 O O . CYS A 1 87 ? -8.374 -5.097 24.848 1.00 87.44 87 CYS A O 1
ATOM 707 N N . GLY A 1 88 ? -8.582 -5.736 26.991 1.00 83.56 88 GLY A N 1
ATOM 708 C CA . GLY A 1 88 ? -8.384 -7.165 26.731 1.00 83.56 88 GLY A CA 1
ATOM 709 C C . GLY A 1 88 ? -7.108 -7.461 25.929 1.00 83.56 88 GLY A C 1
ATOM 710 O O . GLY A 1 88 ? -6.114 -6.746 26.023 1.00 83.56 88 GLY A O 1
ATOM 711 N N . GLU A 1 89 ? -7.175 -8.457 25.042 1.00 78.31 89 GLU A N 1
ATOM 712 C CA . GLU A 1 89 ? -6.062 -8.876 24.171 1.00 78.31 89 GLU A CA 1
ATOM 713 C C . GLU A 1 89 ? -5.558 -7.799 23.194 1.00 78.31 89 GLU A C 1
ATOM 715 O O . GLU A 1 89 ? -4.495 -7.967 22.593 1.00 78.31 89 GLU A O 1
ATOM 720 N N . TYR A 1 90 ? -6.301 -6.700 23.026 1.00 80.94 90 TYR A N 1
ATOM 721 C CA . TYR A 1 90 ? -5.891 -5.562 22.207 1.00 80.94 90 TYR A CA 1
ATOM 722 C C . TYR A 1 90 ? -4.796 -4.719 22.879 1.00 80.94 90 TYR A C 1
ATOM 724 O O . TYR A 1 90 ? -4.086 -3.980 22.199 1.00 80.94 90 TYR A O 1
ATOM 732 N N . PHE A 1 91 ? -4.615 -4.834 24.201 1.00 80.50 91 PHE A N 1
ATOM 733 C CA . PHE A 1 91 ? -3.556 -4.136 24.931 1.00 80.50 91 PHE A CA 1
ATOM 734 C C . PHE A 1 91 ? -2.198 -4.833 24.758 1.00 80.50 91 PHE A C 1
ATOM 736 O O . PHE A 1 91 ? -1.655 -5.456 25.672 1.00 80.50 91 PHE A O 1
ATOM 743 N N . LYS A 1 92 ? -1.650 -4.732 23.547 1.00 83.00 92 LYS A N 1
ATOM 744 C CA . LYS A 1 92 ? -0.317 -5.215 23.181 1.00 83.00 92 LYS A CA 1
ATOM 745 C C . LYS A 1 92 ? 0.436 -4.125 22.433 1.00 83.00 92 LYS A C 1
ATOM 747 O O . LYS A 1 92 ? -0.165 -3.277 21.776 1.00 83.00 92 LYS A O 1
ATOM 752 N N . ASN A 1 93 ? 1.760 -4.153 22.527 1.00 82.44 93 ASN A N 1
ATOM 753 C CA . ASN A 1 93 ? 2.610 -3.205 21.811 1.00 82.44 93 ASN A CA 1
ATOM 754 C C . ASN A 1 93 ? 2.684 -3.495 20.297 1.00 82.44 93 ASN A C 1
ATOM 756 O O . ASN A 1 93 ? 3.103 -2.609 19.557 1.00 82.44 93 ASN A O 1
ATOM 760 N N . ASP A 1 94 ? 2.228 -4.671 19.843 1.00 89.88 94 ASP A N 1
ATOM 761 C CA . ASP A 1 94 ? 2.316 -5.172 18.463 1.00 89.88 94 ASP A CA 1
ATOM 762 C C . ASP A 1 94 ? 1.927 -4.130 17.398 1.00 89.88 94 ASP A C 1
ATOM 764 O O . ASP A 1 94 ? 2.751 -3.741 16.573 1.00 89.88 94 ASP A O 1
ATOM 768 N N . PHE A 1 95 ? 0.686 -3.626 17.408 1.00 93.62 95 PHE A N 1
ATOM 769 C CA . PHE A 1 95 ? 0.227 -2.715 16.351 1.00 93.62 95 PHE A CA 1
ATOM 770 C C . PHE A 1 95 ? 0.904 -1.347 16.391 1.00 93.62 95 PHE A C 1
ATOM 772 O O . PHE A 1 95 ? 1.179 -0.775 15.336 1.00 93.62 95 PHE A O 1
ATOM 779 N N . PHE A 1 96 ? 1.196 -0.815 17.580 1.00 95.38 96 PHE A N 1
ATOM 780 C CA . PHE A 1 96 ? 1.921 0.452 17.661 1.00 95.38 96 PHE A CA 1
ATOM 781 C C . PHE A 1 96 ? 3.368 0.292 17.190 1.00 95.38 96 PHE A C 1
ATOM 783 O O . PHE A 1 96 ? 3.897 1.171 16.517 1.00 95.38 96 PHE A O 1
ATOM 790 N N . ASP A 1 97 ? 3.991 -0.849 17.484 1.00 95.44 97 ASP A N 1
ATOM 791 C CA . ASP A 1 97 ? 5.322 -1.187 16.994 1.00 95.44 97 ASP A CA 1
ATOM 792 C C . ASP A 1 97 ? 5.350 -1.292 15.461 1.00 95.44 97 ASP A C 1
ATOM 794 O O . ASP A 1 97 ? 6.249 -0.746 14.819 1.00 95.44 97 ASP A O 1
ATOM 798 N N . VAL A 1 98 ? 4.322 -1.892 14.850 1.00 96.56 98 VAL A N 1
ATOM 799 C CA . VAL A 1 98 ? 4.155 -1.888 13.387 1.00 96.56 98 VAL A CA 1
ATOM 800 C C . VAL A 1 98 ? 4.037 -0.458 12.844 1.00 96.56 98 VAL A C 1
ATOM 802 O O . VAL A 1 98 ? 4.723 -0.124 11.879 1.00 96.56 98 VAL A O 1
ATOM 805 N N . ILE A 1 99 ? 3.230 0.411 13.468 1.00 96.69 99 ILE A N 1
ATOM 806 C CA . ILE A 1 99 ? 3.105 1.826 13.065 1.00 96.69 99 ILE A CA 1
ATOM 807 C C . ILE A 1 99 ? 4.467 2.532 13.114 1.00 96.69 99 ILE A C 1
ATOM 809 O O . ILE A 1 99 ? 4.855 3.178 12.140 1.00 96.69 99 ILE A O 1
ATOM 813 N N . VAL A 1 100 ? 5.203 2.394 14.222 1.00 96.44 100 VAL A N 1
ATOM 814 C CA . VAL A 1 100 ? 6.532 3.001 14.405 1.00 96.44 100 VAL A CA 1
ATOM 815 C C . VAL A 1 100 ? 7.491 2.534 13.313 1.00 96.44 100 VAL A C 1
ATOM 817 O O . VAL A 1 100 ? 8.138 3.358 12.666 1.00 96.44 100 VAL A O 1
ATOM 820 N N . LYS A 1 101 ? 7.559 1.222 13.067 1.00 96.75 101 LYS A N 1
ATOM 821 C CA . LYS A 1 101 ? 8.442 0.635 12.053 1.00 96.75 101 LYS A CA 1
ATOM 822 C C . LYS A 1 101 ? 8.110 1.115 10.645 1.00 96.75 101 LYS A C 1
ATOM 824 O O . LYS A 1 101 ? 9.022 1.454 9.897 1.00 96.75 101 LYS A O 1
ATOM 829 N N . LEU A 1 102 ? 6.829 1.176 10.284 1.00 95.69 102 LEU A N 1
ATOM 830 C CA . LEU A 1 102 ? 6.416 1.641 8.960 1.00 95.69 102 LEU A CA 1
ATOM 831 C C . LEU A 1 102 ? 6.692 3.138 8.775 1.00 95.69 102 LEU A C 1
ATOM 833 O O . LEU A 1 102 ? 7.201 3.518 7.724 1.00 95.69 102 LEU A O 1
ATOM 837 N N . LEU A 1 103 ? 6.466 3.975 9.796 1.00 94.12 103 LEU A N 1
ATOM 838 C CA . LEU A 1 103 ? 6.865 5.386 9.746 1.00 94.12 103 LEU A CA 1
ATOM 839 C C . LEU A 1 103 ? 8.380 5.531 9.568 1.00 94.12 103 LEU A C 1
ATOM 841 O O . LEU A 1 103 ? 8.837 6.302 8.727 1.00 94.12 103 LEU A O 1
ATOM 845 N N . PHE A 1 104 ? 9.174 4.784 10.337 1.00 95.50 104 PHE A N 1
ATOM 846 C CA . PHE A 1 104 ? 10.628 4.819 10.204 1.00 95.50 104 PHE A CA 1
ATOM 847 C C . PHE A 1 104 ? 11.081 4.326 8.831 1.00 95.50 104 PHE A C 1
ATOM 849 O O . PHE A 1 104 ? 12.007 4.900 8.264 1.00 95.50 104 PHE A O 1
ATOM 856 N N . ALA A 1 105 ? 10.420 3.324 8.253 1.00 96.06 105 ALA A N 1
ATOM 857 C CA . ALA A 1 105 ? 10.688 2.891 6.889 1.00 96.06 105 ALA A CA 1
ATOM 858 C C . ALA A 1 105 ? 10.399 4.007 5.865 1.00 96.06 105 ALA A C 1
ATOM 860 O O . ALA A 1 105 ? 11.231 4.247 4.994 1.00 96.06 105 ALA A O 1
ATOM 861 N N . TYR A 1 106 ? 9.287 4.745 6.001 1.00 93.12 106 TYR A N 1
ATOM 862 C CA . TYR A 1 106 ? 8.998 5.912 5.154 1.00 93.12 106 TYR A CA 1
ATOM 863 C C . TYR A 1 106 ? 10.049 7.016 5.290 1.00 93.12 106 TYR A C 1
ATOM 865 O O . TYR A 1 106 ? 10.546 7.497 4.277 1.00 93.12 106 TYR A O 1
ATOM 873 N N . LYS A 1 107 ? 10.439 7.375 6.518 1.00 92.50 107 LYS A N 1
ATOM 874 C CA . LYS A 1 107 ? 11.485 8.384 6.756 1.00 92.50 107 LYS A CA 1
ATOM 875 C C . LYS A 1 107 ? 12.807 7.990 6.103 1.00 92.50 107 LYS A C 1
ATOM 877 O O . LYS A 1 107 ? 13.383 8.765 5.351 1.00 92.50 107 LYS A O 1
ATOM 882 N N . ASN A 1 108 ? 13.246 6.753 6.326 1.00 94.38 108 ASN A N 1
ATOM 883 C CA . ASN A 1 108 ? 14.476 6.242 5.728 1.00 94.38 108 ASN A CA 1
ATOM 884 C C . ASN A 1 108 ? 14.403 6.226 4.190 1.00 94.38 108 ASN A C 1
ATOM 886 O O . ASN A 1 108 ? 15.402 6.489 3.532 1.00 94.38 108 ASN A O 1
ATOM 890 N N . LEU A 1 109 ? 13.234 5.964 3.589 1.00 93.00 109 LEU A N 1
ATOM 891 C CA . LEU A 1 109 ? 13.067 6.053 2.131 1.00 93.00 109 LEU A CA 1
ATOM 892 C C . LEU A 1 109 ? 13.276 7.474 1.592 1.00 93.00 109 LEU A C 1
ATOM 894 O O . LEU A 1 109 ? 13.779 7.633 0.476 1.00 93.00 109 LEU A O 1
ATOM 898 N N . GLU A 1 110 ? 12.877 8.496 2.348 1.00 88.75 110 GLU A N 1
ATOM 899 C CA . GLU A 1 110 ? 13.100 9.902 1.992 1.00 88.75 110 GLU A CA 1
ATOM 900 C C . GLU A 1 110 ? 14.572 10.307 2.130 1.00 88.75 110 GLU A C 1
ATOM 902 O O . GLU A 1 110 ? 15.036 11.152 1.367 1.00 88.75 110 GLU A O 1
ATOM 907 N N . GLU A 1 111 ? 15.308 9.660 3.036 1.00 88.25 111 GLU A N 1
ATOM 908 C CA . GLU A 1 111 ? 16.739 9.887 3.271 1.00 88.25 111 GLU A CA 1
ATOM 909 C C . GLU A 1 111 ? 17.651 9.203 2.239 1.00 88.25 111 GLU A C 1
ATOM 911 O O . GLU A 1 111 ? 18.809 9.590 2.125 1.00 88.25 111 GLU A O 1
ATOM 916 N N . ILE A 1 112 ? 17.156 8.240 1.445 1.00 86.06 112 ILE A N 1
ATOM 917 C CA . ILE A 1 112 ? 17.941 7.656 0.342 1.00 86.06 112 ILE A CA 1
ATOM 918 C C . ILE A 1 112 ? 18.281 8.750 -0.678 1.00 86.06 112 ILE A C 1
ATOM 920 O O . ILE A 1 112 ? 17.384 9.262 -1.369 1.00 86.06 112 ILE A O 1
ATOM 924 N N . TYR A 1 113 ? 19.578 9.046 -0.788 1.00 73.75 113 TYR A N 1
ATOM 925 C CA . TYR A 1 113 ? 20.152 10.073 -1.646 1.00 73.75 113 TYR A CA 1
ATOM 926 C C . TYR A 1 113 ? 20.126 9.669 -3.118 1.00 73.75 113 TYR A C 1
ATOM 928 O O . TYR A 1 113 ? 20.368 8.514 -3.468 1.00 73.75 113 TYR A O 1
ATOM 936 N N . ASP A 1 114 ? 19.942 10.669 -3.977 1.00 67.81 114 ASP A N 1
ATOM 937 C CA . ASP A 1 114 ? 20.217 10.577 -5.414 1.00 67.81 114 ASP A CA 1
ATOM 938 C C . ASP A 1 114 ? 21.687 10.960 -5.730 1.00 67.81 114 ASP A C 1
ATOM 940 O O . ASP A 1 114 ? 21.981 11.326 -6.863 1.00 67.81 114 ASP A O 1
ATOM 944 N N . ASP A 1 115 ? 22.580 10.957 -4.727 1.00 64.62 115 ASP A N 1
ATOM 945 C CA . ASP A 1 115 ? 23.995 11.366 -4.816 1.00 64.62 115 ASP A CA 1
ATOM 946 C C . ASP A 1 115 ? 24.938 10.146 -4.880 1.00 64.62 115 ASP A C 1
ATOM 948 O O . ASP A 1 115 ? 24.604 9.054 -4.418 1.00 64.62 115 ASP A O 1
ATOM 952 N N . PHE A 1 116 ? 26.119 10.347 -5.468 1.00 61.12 116 PHE A N 1
ATOM 953 C CA . PHE A 1 116 ? 27.009 9.317 -6.017 1.00 61.12 116 PHE A CA 1
ATOM 954 C C . PHE A 1 116 ? 28.369 9.243 -5.322 1.00 61.12 116 PHE A C 1
ATOM 956 O O . PHE A 1 116 ? 29.218 8.438 -5.693 1.00 61.12 116 PHE A O 1
ATOM 963 N N . GLY A 1 117 ? 28.607 10.081 -4.310 1.00 65.31 117 GLY A N 1
ATOM 964 C CA . GLY A 1 117 ? 29.804 9.952 -3.486 1.00 65.31 117 GLY A CA 1
ATOM 965 C C . GLY A 1 117 ? 29.825 8.611 -2.745 1.00 65.31 117 GLY A C 1
ATOM 966 O O . GLY A 1 117 ? 28.792 8.150 -2.263 1.00 65.31 117 GLY A O 1
ATOM 967 N N . ASN A 1 118 ? 31.005 8.006 -2.587 1.00 67.50 118 ASN A N 1
ATOM 968 C CA . ASN A 1 118 ? 31.171 6.723 -1.884 1.00 67.50 118 ASN A CA 1
ATOM 969 C C . ASN A 1 118 ? 30.525 6.700 -0.487 1.00 67.50 118 ASN A C 1
ATOM 971 O O . ASN A 1 118 ? 30.024 5.665 -0.052 1.00 67.50 118 ASN A O 1
ATOM 975 N N . GLU A 1 119 ? 30.518 7.842 0.208 1.00 77.25 119 GLU A N 1
ATOM 976 C CA . GLU A 1 119 ? 29.836 8.014 1.495 1.00 77.25 119 GLU A CA 1
ATOM 977 C C . GLU A 1 119 ? 28.310 7.879 1.348 1.00 77.25 119 GLU A C 1
ATOM 979 O O . GLU A 1 119 ? 27.711 7.057 2.036 1.00 77.25 119 GLU A O 1
ATOM 984 N N . ALA A 1 120 ? 27.704 8.567 0.374 1.00 82.12 120 ALA A N 1
ATOM 985 C CA . ALA A 1 120 ? 26.268 8.498 0.095 1.00 82.12 120 ALA A CA 1
ATOM 986 C C . ALA A 1 120 ? 25.817 7.092 -0.338 1.00 82.12 120 ALA A C 1
ATOM 988 O O . ALA A 1 120 ? 24.769 6.614 0.093 1.00 82.12 120 ALA A O 1
ATOM 989 N N . VAL A 1 121 ? 26.619 6.385 -1.143 1.00 82.19 121 VAL A N 1
ATOM 990 C CA . VAL A 1 121 ? 26.324 4.993 -1.533 1.00 82.19 121 VAL A CA 1
ATOM 991 C C . VAL A 1 121 ? 26.376 4.061 -0.318 1.00 82.19 121 VAL A C 1
ATOM 993 O O . VAL A 1 121 ? 25.489 3.221 -0.145 1.00 82.19 121 VAL A O 1
ATOM 996 N N . GLY A 1 122 ? 27.381 4.223 0.549 1.00 85.69 122 GLY A N 1
ATOM 997 C CA . GLY A 1 122 ? 27.489 3.471 1.801 1.00 85.69 122 GLY A CA 1
ATOM 998 C C . GLY A 1 122 ? 26.297 3.705 2.734 1.00 85.69 122 GLY A C 1
ATOM 999 O O . GLY A 1 122 ? 25.721 2.744 3.251 1.00 85.69 122 GLY A O 1
ATOM 1000 N N . GLU A 1 123 ? 25.883 4.963 2.894 1.00 89.19 123 GLU A N 1
ATOM 1001 C CA . GLU A 1 123 ? 24.692 5.340 3.662 1.00 89.19 123 GLU A CA 1
ATOM 1002 C C . GLU A 1 123 ? 23.419 4.741 3.050 1.00 89.19 123 GLU A C 1
ATOM 1004 O O . GLU A 1 123 ? 22.656 4.086 3.756 1.00 89.19 123 GLU A O 1
ATOM 1009 N N . ASN A 1 124 ? 23.228 4.841 1.730 1.00 90.69 124 ASN A N 1
ATOM 1010 C CA . ASN A 1 124 ? 22.080 4.261 1.027 1.00 90.69 124 ASN A CA 1
ATOM 1011 C C . ASN A 1 124 ? 21.956 2.741 1.237 1.00 90.69 124 ASN A C 1
ATOM 1013 O O . ASN A 1 124 ? 20.845 2.231 1.425 1.00 90.69 124 ASN A O 1
ATOM 1017 N N . ILE A 1 125 ? 23.073 2.005 1.241 1.00 91.75 125 ILE A N 1
ATOM 1018 C CA . ILE A 1 125 ? 23.092 0.561 1.533 1.00 91.75 125 ILE A CA 1
ATOM 1019 C C . ILE A 1 125 ? 22.625 0.297 2.970 1.00 91.75 125 ILE A C 1
ATOM 1021 O O . ILE A 1 125 ? 21.748 -0.543 3.194 1.00 91.75 125 ILE A O 1
ATOM 1025 N N . GLN A 1 126 ? 23.180 1.017 3.950 1.00 93.06 126 GLN A N 1
ATOM 1026 C CA . GLN A 1 126 ? 22.813 0.857 5.360 1.00 93.06 126 GLN A CA 1
ATOM 1027 C C . GLN A 1 126 ? 21.338 1.207 5.607 1.00 93.06 126 GLN A C 1
ATOM 1029 O O . GLN A 1 126 ? 20.621 0.471 6.296 1.00 93.06 126 GLN A O 1
ATOM 1034 N N . THR A 1 127 ? 20.870 2.298 5.009 1.00 94.75 127 THR A N 1
ATOM 1035 C CA . THR A 1 127 ? 19.476 2.739 5.049 1.00 94.75 127 THR A CA 1
ATOM 1036 C C . THR A 1 127 ? 18.560 1.688 4.423 1.00 94.75 127 THR A C 1
ATOM 1038 O O . THR A 1 127 ? 17.547 1.327 5.018 1.00 94.75 127 THR A O 1
ATOM 1041 N N . SER A 1 128 ? 18.950 1.083 3.296 1.00 94.94 128 SER A N 1
ATOM 1042 C CA . SER A 1 128 ? 18.175 0.015 2.645 1.00 94.94 128 SER A CA 1
ATOM 1043 C C . SER A 1 128 ? 18.062 -1.251 3.501 1.00 94.94 128 SER A C 1
ATOM 1045 O O . SER A 1 128 ? 16.973 -1.817 3.616 1.00 94.94 128 SER A O 1
ATOM 1047 N N . PHE A 1 129 ? 19.142 -1.681 4.168 1.00 95.38 129 PHE A N 1
ATOM 1048 C CA . PHE A 1 129 ? 19.070 -2.785 5.139 1.00 95.38 129 PHE A CA 1
ATOM 1049 C C . PHE A 1 129 ? 18.142 -2.460 6.314 1.00 95.38 129 PHE A C 1
ATOM 1051 O O . PHE A 1 129 ? 17.392 -3.325 6.770 1.00 95.38 129 PHE A O 1
ATOM 1058 N N . THR A 1 130 ? 18.171 -1.213 6.785 1.00 95.75 130 THR A N 1
ATOM 1059 C CA . THR A 1 130 ? 17.321 -0.737 7.882 1.00 95.75 130 THR A CA 1
ATOM 1060 C C . THR A 1 130 ? 15.843 -0.740 7.482 1.00 95.75 130 THR A C 1
ATOM 1062 O O . THR A 1 130 ? 15.007 -1.259 8.222 1.00 95.75 130 THR A O 1
ATOM 1065 N N . ILE A 1 131 ? 15.518 -0.253 6.279 1.00 96.88 131 ILE A N 1
ATOM 1066 C CA . ILE A 1 131 ? 14.163 -0.309 5.713 1.00 96.88 131 ILE A CA 1
ATOM 1067 C C . ILE A 1 131 ? 13.691 -1.759 5.596 1.00 96.88 131 ILE A C 1
ATOM 1069 O O . ILE A 1 131 ? 12.581 -2.068 6.033 1.00 96.88 131 ILE A O 1
ATOM 1073 N N . ASN A 1 132 ? 14.531 -2.658 5.064 1.00 95.38 132 ASN A N 1
ATOM 1074 C CA . ASN A 1 132 ? 14.175 -4.071 4.945 1.00 95.38 132 ASN A CA 1
ATOM 1075 C C . ASN A 1 132 ? 13.841 -4.691 6.305 1.00 95.38 132 ASN A C 1
ATOM 1077 O O . ASN A 1 132 ? 12.831 -5.374 6.445 1.00 95.38 132 ASN A O 1
ATOM 1081 N N . HIS A 1 133 ? 14.660 -4.414 7.321 1.00 94.75 133 HIS A N 1
ATOM 1082 C CA . HIS A 1 133 ? 14.429 -4.905 8.674 1.00 94.75 133 HIS A CA 1
ATOM 1083 C C . HIS A 1 133 ? 13.075 -4.444 9.233 1.00 94.75 133 HIS A C 1
ATOM 1085 O O . HIS A 1 133 ? 12.308 -5.261 9.748 1.00 94.75 133 HIS A O 1
ATOM 1091 N N . TYR A 1 134 ? 12.748 -3.155 9.101 1.00 96.12 134 TYR A N 1
ATOM 1092 C CA . TYR A 1 134 ? 11.455 -2.634 9.546 1.00 96.12 134 TYR A CA 1
ATOM 1093 C C . TYR A 1 134 ? 10.282 -3.246 8.783 1.00 96.12 134 TYR A C 1
ATOM 1095 O O . TYR A 1 134 ? 9.284 -3.608 9.405 1.00 96.12 134 TYR A O 1
ATOM 1103 N N . PHE A 1 135 ? 10.413 -3.407 7.466 1.00 95.25 135 PHE A N 1
ATOM 1104 C CA . PHE A 1 135 ? 9.401 -4.031 6.620 1.00 95.25 135 PHE A CA 1
ATOM 1105 C C . PHE A 1 135 ? 9.139 -5.497 7.004 1.00 95.25 135 PHE A C 1
ATOM 1107 O O . PHE A 1 135 ? 7.989 -5.869 7.244 1.00 95.25 135 PHE A O 1
ATOM 1114 N N . GLU A 1 136 ? 10.187 -6.320 7.116 1.00 93.62 136 GLU A N 1
ATOM 1115 C CA . GLU A 1 136 ? 10.067 -7.740 7.474 1.00 93.62 136 GLU A CA 1
ATOM 1116 C C . GLU A 1 136 ? 9.437 -7.920 8.859 1.00 93.62 136 GLU A C 1
ATOM 1118 O O . GLU A 1 136 ? 8.535 -8.743 9.030 1.00 93.62 136 GLU A O 1
ATOM 1123 N N . MET A 1 137 ? 9.866 -7.118 9.841 1.00 94.50 137 MET A N 1
ATOM 1124 C CA . MET A 1 137 ? 9.288 -7.164 11.182 1.00 94.50 137 MET A CA 1
ATOM 1125 C C . MET A 1 137 ? 7.826 -6.717 11.194 1.00 94.50 137 MET A C 1
ATOM 1127 O O . MET A 1 137 ? 7.007 -7.381 11.822 1.00 94.50 137 MET A O 1
ATOM 1131 N N . ALA A 1 138 ? 7.484 -5.630 10.499 1.00 95.62 138 ALA A N 1
ATOM 1132 C CA . ALA A 1 138 ? 6.107 -5.152 10.412 1.00 95.62 138 ALA A CA 1
ATOM 1133 C C . ALA A 1 138 ? 5.176 -6.219 9.811 1.00 95.62 138 ALA A C 1
ATOM 1135 O O . ALA A 1 138 ? 4.125 -6.514 10.380 1.00 95.62 138 ALA A O 1
ATOM 1136 N N . ASN A 1 139 ? 5.599 -6.851 8.711 1.00 94.50 139 ASN A N 1
ATOM 1137 C CA . ASN A 1 139 ? 4.861 -7.935 8.064 1.00 94.50 139 ASN A CA 1
ATOM 1138 C C . ASN A 1 139 ? 4.680 -9.144 9.002 1.00 94.50 139 ASN A C 1
ATOM 1140 O O . ASN A 1 139 ? 3.580 -9.682 9.120 1.00 94.50 139 ASN A O 1
ATOM 1144 N N . ALA A 1 140 ? 5.742 -9.543 9.710 1.00 93.44 140 ALA A N 1
ATOM 1145 C CA . ALA A 1 140 ? 5.703 -10.676 10.630 1.00 93.44 140 ALA A CA 1
ATOM 1146 C C . ALA A 1 140 ? 4.815 -10.421 11.859 1.00 93.44 140 ALA A C 1
ATOM 1148 O O . ALA A 1 140 ? 4.047 -11.302 12.247 1.00 93.44 140 ALA A O 1
ATOM 1149 N N . ILE A 1 141 ? 4.895 -9.234 12.469 1.00 94.56 141 ILE A N 1
ATOM 1150 C CA . ILE A 1 141 ? 4.102 -8.876 13.656 1.00 94.56 141 ILE A CA 1
ATOM 1151 C C . ILE A 1 141 ? 2.614 -8.819 13.301 1.00 94.56 141 ILE A C 1
ATOM 1153 O O . ILE A 1 141 ? 1.807 -9.447 13.986 1.00 94.56 141 ILE A O 1
ATOM 1157 N N . ALA A 1 142 ? 2.255 -8.143 12.203 1.00 94.38 142 ALA A N 1
ATOM 1158 C CA . ALA A 1 142 ? 0.869 -8.046 11.742 1.00 94.38 142 ALA A CA 1
ATOM 1159 C C . ALA A 1 142 ? 0.247 -9.433 11.496 1.00 94.38 142 ALA A C 1
ATOM 1161 O O . ALA A 1 142 ? -0.852 -9.718 11.974 1.00 94.38 142 ALA A O 1
ATOM 1162 N N . ALA A 1 143 ? 0.978 -10.332 10.828 1.00 93.69 143 ALA A N 1
ATOM 1163 C CA . ALA A 1 143 ? 0.521 -11.699 10.580 1.00 93.69 143 ALA A CA 1
ATOM 1164 C C . ALA A 1 143 ? 0.440 -12.547 11.860 1.00 93.69 143 ALA A C 1
ATOM 1166 O O . ALA A 1 143 ? -0.501 -13.322 12.044 1.00 93.69 143 ALA A O 1
ATOM 1167 N N . THR A 1 144 ? 1.416 -12.396 12.761 1.00 93.62 144 THR A N 1
ATOM 1168 C CA . THR A 1 144 ? 1.446 -13.114 14.044 1.00 93.62 144 THR A CA 1
ATOM 1169 C C . THR A 1 144 ? 0.249 -12.732 14.903 1.00 93.62 144 THR A C 1
ATOM 1171 O O . THR A 1 144 ? -0.358 -13.612 15.511 1.00 93.62 144 THR A O 1
ATOM 1174 N N . TYR A 1 145 ? -0.131 -11.451 14.909 1.00 93.12 145 TYR A N 1
ATOM 1175 C CA . TYR A 1 145 ? -1.306 -10.985 15.635 1.00 93.12 145 TYR A CA 1
ATOM 1176 C C . TYR A 1 145 ? -2.578 -11.714 15.181 1.00 93.12 145 TYR A C 1
ATOM 1178 O O . TYR A 1 145 ? -3.290 -12.257 16.027 1.00 93.12 145 TYR A O 1
ATOM 1186 N N . GLU A 1 146 ? -2.835 -11.811 13.867 1.00 92.69 146 GLU A N 1
ATOM 1187 C CA . GLU A 1 146 ? -3.983 -12.584 13.363 1.00 92.69 146 GLU A CA 1
ATOM 1188 C C . GLU A 1 146 ? -3.893 -14.056 13.753 1.00 92.69 146 GLU A C 1
ATOM 1190 O O . GLU A 1 146 ? -4.864 -14.613 14.253 1.00 92.69 146 GLU A O 1
ATOM 1195 N N . CYS A 1 147 ? -2.726 -14.687 13.586 1.00 92.31 147 CYS A N 1
ATOM 1196 C CA . CYS A 1 147 ? -2.562 -16.102 13.920 1.00 92.31 147 CYS A CA 1
ATOM 1197 C C . CYS A 1 147 ? -2.858 -16.386 15.400 1.00 92.31 147 CYS A C 1
ATOM 1199 O O . CYS A 1 147 ? -3.447 -17.413 15.740 1.00 92.31 147 CYS A O 1
ATOM 1201 N N . MET A 1 148 ? -2.444 -15.482 16.293 1.00 90.50 148 MET A N 1
ATOM 1202 C CA . MET A 1 148 ? -2.740 -15.581 17.721 1.00 90.50 148 MET A CA 1
ATOM 1203 C C . MET A 1 148 ? -4.227 -15.370 18.004 1.00 90.50 148 MET A C 1
ATOM 1205 O O . MET A 1 148 ? -4.794 -16.118 18.797 1.00 90.50 148 MET A O 1
ATOM 1209 N N . HIS A 1 149 ? -4.854 -14.390 17.351 1.00 88.88 149 HIS A N 1
ATOM 1210 C CA . HIS A 1 149 ? -6.276 -14.095 17.513 1.00 88.88 149 HIS A CA 1
ATOM 1211 C C . HIS A 1 149 ? -7.172 -15.241 17.016 1.00 88.88 149 HIS A C 1
ATOM 1213 O O . HIS A 1 149 ? -8.138 -15.617 17.676 1.00 88.88 149 HIS A O 1
ATOM 1219 N N . GLU A 1 150 ? -6.828 -15.842 15.877 1.00 89.81 150 GLU A N 1
ATOM 1220 C CA . GLU A 1 150 ? -7.538 -16.989 15.297 1.00 89.81 150 GLU A CA 1
ATOM 1221 C C . GLU A 1 150 ? -7.175 -18.319 15.975 1.00 89.81 150 GLU A C 1
ATOM 1223 O O . GLU A 1 150 ? -7.804 -19.346 15.712 1.00 89.81 150 GLU A O 1
ATOM 1228 N N . ASN A 1 151 ? -6.164 -18.313 16.852 1.00 90.56 151 ASN A N 1
ATOM 1229 C CA . ASN A 1 151 ? -5.572 -19.504 17.456 1.00 90.56 151 ASN A CA 1
ATOM 1230 C C . ASN A 1 151 ? -5.169 -20.557 16.399 1.00 90.56 151 ASN A C 1
ATOM 1232 O O . ASN A 1 151 ? -5.340 -21.766 16.589 1.00 90.56 151 ASN A O 1
ATOM 1236 N N . ALA A 1 152 ? -4.652 -20.084 15.262 1.00 91.00 152 ALA A N 1
ATOM 1237 C CA . ALA A 1 152 ? -4.273 -20.890 14.111 1.00 91.00 152 ALA A CA 1
ATOM 1238 C C . ALA A 1 152 ? -3.067 -20.262 13.400 1.00 91.00 152 ALA A C 1
ATOM 1240 O O . ALA A 1 152 ? -3.117 -19.125 12.945 1.00 91.00 152 ALA A O 1
ATOM 1241 N N . PHE A 1 153 ? -1.968 -21.011 13.279 1.00 87.62 153 PHE A N 1
ATOM 1242 C CA . PHE A 1 153 ? -0.822 -20.562 12.489 1.00 87.62 153 PHE A CA 1
ATOM 1243 C C . PHE A 1 153 ? -1.126 -20.719 10.995 1.00 87.62 153 PHE A C 1
ATOM 1245 O O . PHE A 1 153 ? -1.341 -21.841 10.531 1.00 87.62 153 PHE A O 1
ATOM 1252 N N . SER A 1 154 ? -1.113 -19.614 10.246 1.00 86.69 154 SER A N 1
ATOM 1253 C CA . SER A 1 154 ? -1.282 -19.624 8.793 1.00 86.69 154 SER A CA 1
ATOM 1254 C C . SER A 1 154 ? -0.448 -18.541 8.111 1.00 86.69 154 SER A C 1
ATOM 1256 O O . SER A 1 154 ? -0.437 -17.385 8.530 1.00 86.69 154 SER A O 1
ATOM 1258 N N . TYR A 1 155 ? 0.196 -18.905 7.000 1.00 83.56 155 TYR A N 1
ATOM 1259 C CA . TYR A 1 155 ? 0.822 -17.938 6.095 1.00 83.56 155 TYR A CA 1
ATOM 1260 C C . TYR A 1 155 ? -0.212 -17.118 5.312 1.00 83.56 155 TYR A C 1
ATOM 1262 O O . TYR A 1 155 ? 0.137 -16.093 4.731 1.00 83.56 155 TYR A O 1
ATOM 1270 N N . ASP A 1 156 ? -1.489 -17.508 5.329 1.00 85.81 156 ASP A N 1
ATOM 1271 C CA . ASP A 1 156 ? -2.558 -16.762 4.657 1.00 85.81 156 ASP A CA 1
ATOM 1272 C C . ASP A 1 156 ? -2.771 -15.368 5.251 1.00 85.81 156 ASP A C 1
ATOM 1274 O O . ASP A 1 156 ? -3.188 -14.464 4.533 1.00 85.81 156 ASP A O 1
ATOM 1278 N N . ASN A 1 157 ? -2.388 -15.185 6.517 1.00 88.44 157 ASN A N 1
ATOM 1279 C CA . ASN A 1 157 ? -2.455 -13.915 7.233 1.00 88.44 157 ASN A CA 1
ATOM 1280 C C . ASN A 1 157 ? -1.241 -13.002 6.960 1.00 88.44 157 ASN A C 1
ATOM 1282 O O . ASN A 1 157 ? -1.179 -11.887 7.477 1.00 88.44 157 ASN A O 1
ATOM 1286 N N . THR A 1 158 ? -0.261 -13.455 6.166 1.00 89.75 158 THR A N 1
ATOM 1287 C CA . THR A 1 158 ? 0.891 -12.632 5.766 1.00 89.75 158 THR A CA 1
ATOM 1288 C C . THR A 1 158 ? 0.579 -11.810 4.519 1.00 89.75 158 THR A C 1
ATOM 1290 O O . THR A 1 158 ? 0.004 -12.309 3.552 1.00 89.75 158 THR A O 1
ATOM 1293 N N . MET A 1 159 ? 0.987 -10.537 4.529 1.00 91.25 159 MET A N 1
ATOM 1294 C CA . MET A 1 159 ? 0.887 -9.668 3.353 1.00 91.25 159 MET A CA 1
ATOM 1295 C C . MET A 1 159 ? 1.912 -10.078 2.289 1.00 91.25 159 MET A C 1
ATOM 1297 O O . MET A 1 159 ? 1.602 -10.050 1.098 1.00 91.25 159 MET A O 1
ATOM 1301 N N . TYR A 1 160 ? 3.113 -10.463 2.734 1.00 90.38 160 TYR A N 1
ATOM 1302 C CA . TYR A 1 160 ? 4.203 -10.938 1.885 1.00 90.38 160 TYR A CA 1
ATOM 1303 C C . TYR A 1 160 ? 4.789 -12.246 2.398 1.00 90.38 160 TYR A C 1
ATOM 1305 O O . TYR A 1 160 ? 5.227 -12.309 3.552 1.00 90.38 160 TYR A O 1
ATOM 1313 N N . ASP A 1 161 ? 4.886 -13.248 1.526 1.00 80.44 161 ASP A N 1
ATOM 1314 C CA . ASP A 1 161 ? 5.709 -14.423 1.778 1.00 80.44 161 ASP A CA 1
ATOM 1315 C C . ASP A 1 161 ? 7.147 -14.143 1.312 1.00 80.44 161 ASP A C 1
ATOM 1317 O O . ASP A 1 161 ? 7.478 -14.020 0.136 1.00 80.44 161 ASP A O 1
ATOM 1321 N N . SER A 1 162 ? 8.053 -13.949 2.267 1.00 59.84 162 SER A N 1
ATOM 1322 C CA . SER A 1 162 ? 9.396 -13.422 1.991 1.00 59.84 162 SER A CA 1
ATOM 1323 C C . SER A 1 162 ? 10.282 -14.321 1.113 1.00 59.84 162 SER A C 1
ATOM 1325 O O . SER A 1 162 ? 11.391 -13.921 0.780 1.00 59.84 162 SER A O 1
ATOM 1327 N N . ALA A 1 163 ? 9.841 -15.521 0.727 1.00 58.53 163 ALA A N 1
ATOM 1328 C CA . ALA A 1 163 ? 10.671 -16.489 0.014 1.00 58.53 163 ALA A CA 1
ATOM 1329 C C . ALA A 1 163 ? 10.561 -16.430 -1.521 1.00 58.53 163 ALA A C 1
ATOM 1331 O O . ALA A 1 163 ? 11.538 -16.774 -2.184 1.00 58.53 163 ALA A O 1
ATOM 1332 N N . GLU A 1 164 ? 9.428 -16.004 -2.096 1.00 60.84 164 GLU A N 1
ATOM 1333 C CA . GLU A 1 164 ? 9.192 -16.167 -3.545 1.00 60.84 164 GLU A CA 1
ATOM 1334 C C . GLU A 1 164 ? 8.934 -14.850 -4.298 1.00 60.84 164 GLU A C 1
ATOM 1336 O O . GLU A 1 164 ? 9.346 -14.723 -5.452 1.00 60.84 164 GLU A O 1
ATOM 1341 N N . CYS A 1 165 ? 8.337 -13.834 -3.658 1.00 65.12 165 CYS A N 1
ATOM 1342 C CA . CYS A 1 165 ? 7.838 -12.650 -4.379 1.00 65.12 165 CYS A CA 1
ATOM 1343 C C . CYS A 1 165 ? 8.659 -11.358 -4.207 1.00 65.12 165 CYS A C 1
ATOM 1345 O O . CYS A 1 165 ? 8.603 -10.464 -5.059 1.00 65.12 165 CYS A O 1
ATOM 1347 N N . PHE A 1 166 ? 9.394 -11.204 -3.102 1.00 75.00 166 PHE A N 1
ATOM 1348 C CA . PHE A 1 166 ? 10.216 -10.020 -2.834 1.00 75.00 166 PHE A CA 1
ATOM 1349 C C . PHE A 1 166 ? 11.336 -10.343 -1.846 1.00 75.00 166 PHE A C 1
ATOM 1351 O O . PHE A 1 166 ? 11.077 -10.558 -0.665 1.00 75.00 166 PHE A O 1
ATOM 1358 N N . TYR A 1 167 ? 12.578 -10.341 -2.332 1.00 81.69 167 TYR A N 1
ATOM 1359 C CA . TYR A 1 167 ? 13.762 -10.612 -1.518 1.00 81.69 167 TYR A CA 1
ATOM 1360 C C . TYR A 1 167 ? 14.814 -9.507 -1.705 1.00 81.69 167 TYR A C 1
ATOM 1362 O O . TYR A 1 167 ? 15.872 -9.737 -2.299 1.00 81.69 167 TYR A O 1
ATOM 1370 N N . PRO A 1 168 ? 14.538 -8.287 -1.205 1.00 86.06 168 PRO A N 1
ATOM 1371 C CA . PRO A 1 168 ? 15.377 -7.111 -1.448 1.00 86.06 168 PRO A CA 1
ATOM 1372 C C . PRO A 1 168 ? 16.781 -7.260 -0.866 1.00 86.06 168 PRO A C 1
ATOM 1374 O O . PRO A 1 168 ? 17.694 -6.555 -1.277 1.00 86.06 168 PRO A O 1
ATOM 1377 N N . LYS A 1 169 ? 16.991 -8.193 0.071 1.00 88.12 169 LYS A N 1
ATOM 1378 C CA . LYS A 1 169 ? 18.314 -8.488 0.619 1.00 88.12 169 LYS A CA 1
ATOM 1379 C C . LYS A 1 169 ? 19.324 -8.861 -0.472 1.00 88.12 169 LYS A C 1
ATOM 1381 O O . LYS A 1 169 ? 20.446 -8.373 -0.414 1.00 88.12 169 LYS A O 1
ATOM 1386 N N . ASN A 1 170 ? 18.926 -9.646 -1.477 1.00 88.06 170 ASN A N 1
ATOM 1387 C CA . ASN A 1 170 ? 19.813 -9.980 -2.599 1.00 88.06 170 ASN A CA 1
ATOM 1388 C C . ASN A 1 170 ? 20.194 -8.730 -3.399 1.00 88.06 170 ASN A C 1
ATOM 1390 O O . ASN A 1 170 ? 21.354 -8.561 -3.765 1.00 88.06 170 ASN A O 1
ATOM 1394 N N . ASP A 1 171 ? 19.231 -7.843 -3.641 1.00 89.06 171 ASP A N 1
ATOM 1395 C CA . ASP A 1 171 ? 19.449 -6.603 -4.383 1.00 89.06 171 ASP A CA 1
ATOM 1396 C C . ASP A 1 171 ? 20.339 -5.625 -3.592 1.00 89.06 171 ASP A C 1
ATOM 1398 O O . ASP A 1 171 ? 21.231 -5.003 -4.163 1.00 89.06 171 ASP A O 1
ATOM 1402 N N . ILE A 1 172 ? 20.182 -5.539 -2.265 1.00 92.38 172 ILE A N 1
ATOM 1403 C CA . ILE A 1 172 ? 21.045 -4.723 -1.392 1.00 92.38 172 ILE A CA 1
ATOM 1404 C C . ILE A 1 172 ? 22.467 -5.305 -1.308 1.00 92.38 172 ILE A C 1
ATOM 1406 O O . ILE A 1 172 ? 23.458 -4.568 -1.337 1.00 92.38 172 ILE A O 1
ATOM 1410 N N . GLU A 1 173 ? 22.606 -6.628 -1.220 1.00 91.38 173 GLU A N 1
ATOM 1411 C CA . GLU A 1 173 ? 23.912 -7.295 -1.267 1.00 91.38 173 GLU A CA 1
ATOM 1412 C C . GLU A 1 173 ? 24.592 -7.076 -2.624 1.00 91.38 173 GLU A C 1
ATOM 1414 O O . GLU A 1 173 ? 25.788 -6.781 -2.679 1.00 91.38 173 GLU A O 1
ATOM 1419 N N . MET A 1 174 ? 23.830 -7.128 -3.719 1.00 89.19 174 MET A N 1
ATOM 1420 C CA . MET A 1 174 ? 24.335 -6.808 -5.051 1.00 89.19 174 MET A CA 1
ATOM 1421 C C . MET A 1 174 ? 24.762 -5.340 -5.152 1.00 89.19 174 MET A C 1
ATOM 1423 O O . MET A 1 174 ? 25.832 -5.062 -5.690 1.00 89.19 174 MET A O 1
ATOM 1427 N N . LEU A 1 175 ? 23.997 -4.407 -4.578 1.00 88.62 175 LEU A N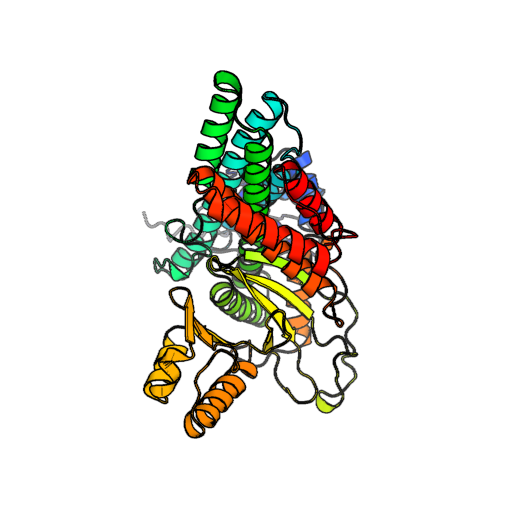 1
ATOM 1428 C CA . LEU A 1 175 ? 24.377 -2.994 -4.485 1.00 88.62 175 LEU A CA 1
ATOM 1429 C C . LEU A 1 175 ? 25.708 -2.824 -3.742 1.00 88.62 175 LEU A C 1
ATOM 1431 O O . LEU A 1 175 ? 26.594 -2.114 -4.213 1.00 88.62 175 LEU A O 1
ATOM 1435 N N . SER A 1 176 ? 25.887 -3.550 -2.637 1.00 88.56 176 SER A N 1
ATOM 1436 C CA . SER A 1 176 ? 27.132 -3.556 -1.860 1.00 88.56 176 SER A CA 1
ATOM 1437 C C . SER A 1 176 ? 28.322 -4.065 -2.680 1.00 88.56 176 SER A C 1
ATOM 1439 O O . SER A 1 176 ? 29.405 -3.481 -2.647 1.00 88.56 176 SER A O 1
ATOM 1441 N N . LEU A 1 177 ? 28.125 -5.136 -3.456 1.00 87.44 177 LEU A N 1
ATOM 1442 C CA . LEU A 1 177 ? 29.149 -5.682 -4.349 1.00 87.44 177 LEU A CA 1
ATOM 1443 C C . LEU A 1 177 ? 29.508 -4.712 -5.481 1.00 87.44 177 LEU A C 1
ATOM 1445 O O . LEU A 1 177 ? 30.692 -4.570 -5.803 1.00 87.44 177 LEU A O 1
ATOM 1449 N N . LEU A 1 178 ? 28.512 -4.052 -6.080 1.00 83.38 178 LEU A N 1
ATOM 1450 C CA . LEU A 1 178 ? 28.728 -3.042 -7.118 1.00 83.38 178 LEU A CA 1
ATOM 1451 C C . LEU A 1 178 ? 29.503 -1.843 -6.571 1.00 83.38 178 LEU A C 1
ATOM 1453 O O . LEU A 1 178 ? 30.455 -1.423 -7.218 1.00 83.38 178 LEU A O 1
ATOM 1457 N N . ALA A 1 179 ? 29.167 -1.359 -5.373 1.00 82.38 179 ALA A N 1
ATOM 1458 C CA . ALA A 1 179 ? 29.847 -0.229 -4.741 1.00 82.38 179 ALA A CA 1
ATOM 1459 C C . ALA A 1 179 ? 31.340 -0.515 -4.497 1.00 82.38 179 ALA A C 1
ATOM 1461 O O . ALA A 1 179 ? 32.201 0.249 -4.924 1.00 82.38 179 ALA A O 1
ATOM 1462 N N . ILE A 1 180 ? 31.671 -1.679 -3.920 1.00 80.81 180 ILE A N 1
ATOM 1463 C CA . ILE A 1 180 ? 33.072 -2.104 -3.727 1.00 80.81 180 ILE A CA 1
ATOM 1464 C C . ILE A 1 180 ? 33.801 -2.234 -5.073 1.00 80.81 180 ILE A C 1
ATOM 1466 O O . ILE A 1 180 ? 34.983 -1.904 -5.204 1.00 80.81 180 ILE A O 1
ATOM 1470 N N . SER A 1 181 ? 33.103 -2.752 -6.084 1.00 71.75 181 SER A N 1
ATOM 1471 C CA . SER A 1 181 ? 33.671 -2.954 -7.415 1.00 71.75 181 SER A CA 1
ATOM 1472 C C . SER A 1 181 ? 33.880 -1.639 -8.163 1.00 71.75 181 SER A C 1
ATOM 1474 O O . SER A 1 181 ? 34.839 -1.549 -8.921 1.00 71.75 181 SER A O 1
ATOM 1476 N N . ALA A 1 182 ? 33.039 -0.622 -7.962 1.00 67.69 182 ALA A N 1
ATOM 1477 C CA . ALA A 1 182 ? 33.240 0.712 -8.523 1.00 67.69 182 ALA A CA 1
ATOM 1478 C C . ALA A 1 182 ? 34.570 1.304 -8.041 1.00 67.69 182 ALA A C 1
ATOM 1480 O O . ALA A 1 182 ? 35.415 1.656 -8.866 1.00 67.69 182 ALA A O 1
ATOM 1481 N N . ASP A 1 183 ? 34.818 1.237 -6.733 1.00 67.75 183 ASP A N 1
ATOM 1482 C CA . ASP A 1 183 ? 36.049 1.730 -6.106 1.00 67.75 183 ASP A CA 1
ATOM 1483 C C . ASP A 1 183 ? 37.317 1.015 -6.588 1.00 67.75 183 ASP A C 1
ATOM 1485 O O . ASP A 1 183 ? 38.379 1.624 -6.726 1.00 67.75 183 ASP A O 1
ATOM 1489 N N . CYS A 1 184 ? 37.228 -0.295 -6.833 1.00 57.94 184 CYS A N 1
ATOM 1490 C CA . CYS A 1 184 ? 38.399 -1.115 -7.152 1.00 57.94 184 CYS A CA 1
ATOM 1491 C C . CYS A 1 184 ? 38.621 -1.326 -8.657 1.00 57.94 184 CYS A C 1
ATOM 1493 O O . CYS A 1 184 ? 39.755 -1.544 -9.086 1.00 57.94 184 CYS A O 1
ATOM 1495 N N . LEU A 1 185 ? 37.545 -1.347 -9.448 1.00 61.72 185 LEU A N 1
ATOM 1496 C CA . LEU A 1 185 ? 37.529 -1.818 -10.837 1.00 61.72 185 LEU A CA 1
ATOM 1497 C C . LEU A 1 185 ? 36.914 -0.808 -11.821 1.00 61.72 185 LEU A C 1
ATOM 1499 O O . LEU A 1 185 ? 36.923 -1.089 -13.019 1.00 61.72 185 LEU A O 1
ATOM 1503 N N . GLY A 1 186 ? 36.407 0.341 -11.355 1.00 60.78 186 GLY A N 1
ATOM 1504 C CA . GLY A 1 186 ? 35.804 1.368 -12.213 1.00 60.78 186 GLY A CA 1
ATOM 1505 C C . GLY A 1 186 ? 34.472 0.936 -12.833 1.00 60.78 186 GLY A C 1
ATOM 1506 O O . GLY A 1 186 ? 34.241 1.152 -14.020 1.00 60.78 186 GLY A O 1
ATOM 1507 N N . TYR A 1 187 ? 33.637 0.247 -12.053 1.00 67.56 187 TYR A N 1
ATOM 1508 C CA . TYR A 1 187 ? 32.279 -0.133 -12.445 1.00 67.56 187 TYR A CA 1
ATOM 1509 C C . TYR A 1 187 ? 31.383 1.099 -12.684 1.00 67.56 187 TYR A C 1
ATOM 1511 O O . TYR A 1 187 ? 31.623 2.156 -12.112 1.00 67.56 187 TYR A O 1
ATOM 1519 N N . ASP A 1 188 ? 30.358 0.950 -13.527 1.00 75.00 188 ASP A N 1
ATOM 1520 C CA . ASP A 1 188 ? 29.440 2.029 -13.915 1.00 75.00 188 ASP A CA 1
ATOM 1521 C C . ASP A 1 188 ? 28.603 2.528 -12.717 1.00 75.00 188 ASP A C 1
ATOM 1523 O O . ASP A 1 188 ? 27.742 1.800 -12.209 1.00 75.00 188 ASP A O 1
ATOM 1527 N N . GLU A 1 189 ? 28.865 3.761 -12.270 1.00 80.31 189 GLU A N 1
ATOM 1528 C CA . GLU A 1 189 ? 28.139 4.445 -11.188 1.00 80.31 189 GLU A CA 1
ATOM 1529 C C . GLU A 1 189 ? 26.637 4.549 -11.490 1.00 80.31 189 GLU A C 1
ATOM 1531 O O . GLU A 1 189 ? 25.807 4.397 -10.591 1.00 80.31 189 GLU A O 1
ATOM 1536 N N . ASP A 1 190 ? 26.250 4.692 -12.762 1.00 84.75 190 ASP A N 1
ATOM 1537 C CA . ASP A 1 190 ? 24.840 4.749 -13.138 1.00 84.75 190 ASP A CA 1
ATOM 1538 C C . ASP A 1 190 ? 24.117 3.422 -12.845 1.00 84.75 190 ASP A C 1
ATOM 1540 O O . ASP A 1 190 ? 22.916 3.422 -12.564 1.00 84.75 190 ASP A O 1
ATOM 1544 N N . LEU A 1 191 ? 24.820 2.280 -12.841 1.00 86.62 191 LEU A N 1
ATOM 1545 C CA . LEU A 1 191 ? 24.209 1.000 -12.472 1.00 86.62 191 LEU A CA 1
ATOM 1546 C C . LEU A 1 191 ? 23.878 0.936 -10.973 1.00 86.62 191 LEU A C 1
ATOM 1548 O O . LEU A 1 191 ? 22.826 0.408 -10.602 1.00 86.62 191 LEU A O 1
ATOM 1552 N N . ILE A 1 192 ? 24.747 1.491 -10.121 1.00 87.62 192 ILE A N 1
ATOM 1553 C CA . ILE A 1 192 ? 24.504 1.624 -8.672 1.00 87.62 192 ILE A CA 1
ATOM 1554 C C . ILE A 1 192 ? 23.244 2.469 -8.446 1.00 87.62 192 ILE A C 1
ATOM 1556 O O . ILE A 1 192 ? 22.372 2.105 -7.652 1.00 87.62 192 ILE A O 1
ATOM 1560 N N . ASN A 1 193 ? 23.101 3.550 -9.209 1.00 87.12 193 ASN A N 1
ATOM 1561 C CA . ASN A 1 193 ? 21.963 4.463 -9.120 1.00 87.12 193 ASN A CA 1
ATOM 1562 C C . ASN A 1 193 ? 20.659 3.825 -9.576 1.00 87.12 193 ASN A C 1
ATOM 1564 O O . ASN A 1 193 ? 19.634 3.957 -8.906 1.00 87.12 193 ASN A O 1
ATOM 1568 N N . ILE A 1 194 ? 20.699 3.099 -10.692 1.00 90.81 194 ILE A N 1
ATOM 1569 C CA . ILE A 1 194 ? 19.546 2.357 -11.196 1.00 90.81 194 ILE A CA 1
ATOM 1570 C C . ILE A 1 194 ? 19.061 1.368 -10.138 1.00 90.81 194 ILE A C 1
ATOM 1572 O O . ILE A 1 194 ? 17.878 1.369 -9.801 1.00 90.81 194 ILE A O 1
ATOM 1576 N N . LEU A 1 195 ? 19.962 0.574 -9.557 1.00 91.06 195 LEU A N 1
ATOM 1577 C CA . LEU A 1 195 ? 19.595 -0.392 -8.525 1.00 91.06 195 LEU A CA 1
ATOM 1578 C C . LEU A 1 195 ? 19.049 0.285 -7.259 1.00 91.06 195 LEU A C 1
ATOM 1580 O O . LEU A 1 195 ? 18.047 -0.166 -6.709 1.00 91.06 195 LEU A O 1
ATOM 1584 N N . THR A 1 196 ? 19.645 1.402 -6.840 1.00 91.12 196 THR A N 1
ATOM 1585 C CA . THR A 1 196 ? 19.159 2.199 -5.701 1.00 91.12 196 THR A CA 1
ATOM 1586 C C . THR A 1 196 ? 17.740 2.727 -5.951 1.00 91.12 196 THR A C 1
ATOM 1588 O O . THR A 1 196 ? 16.872 2.609 -5.083 1.00 91.12 196 THR A O 1
ATOM 1591 N N . LYS A 1 197 ? 17.452 3.243 -7.155 1.00 91.31 197 LYS A N 1
ATOM 1592 C CA . LYS A 1 197 ? 16.104 3.696 -7.548 1.00 91.31 197 LYS A CA 1
ATOM 1593 C C . LYS A 1 197 ? 15.096 2.549 -7.593 1.00 91.31 197 LYS A C 1
ATOM 1595 O O . LYS A 1 197 ? 13.977 2.708 -7.105 1.00 91.31 197 LYS A O 1
ATOM 1600 N N . LEU A 1 198 ? 15.489 1.393 -8.131 1.00 92.62 198 LEU A N 1
ATOM 1601 C CA . LEU A 1 198 ? 14.655 0.190 -8.138 1.00 92.62 198 LEU A CA 1
ATOM 1602 C C . LEU A 1 198 ? 14.315 -0.259 -6.709 1.00 92.62 198 LEU A C 1
ATOM 1604 O O . LEU A 1 198 ? 13.143 -0.463 -6.404 1.00 92.62 198 LEU A O 1
ATOM 1608 N N . LEU A 1 199 ? 15.302 -0.329 -5.811 1.00 93.19 199 LEU A N 1
ATOM 1609 C CA . LEU A 1 199 ? 15.090 -0.664 -4.398 1.00 93.19 199 LEU A CA 1
ATOM 1610 C C . LEU A 1 199 ? 14.132 0.316 -3.713 1.00 93.19 199 LEU A C 1
ATOM 1612 O O . LEU A 1 199 ? 13.166 -0.107 -3.076 1.00 93.19 199 LEU A O 1
ATOM 1616 N N . LYS A 1 200 ? 14.355 1.624 -3.884 1.00 93.75 200 LYS A N 1
ATOM 1617 C CA . LYS A 1 200 ? 13.490 2.676 -3.328 1.00 93.75 200 LYS A CA 1
ATOM 1618 C C . LYS A 1 200 ? 12.039 2.515 -3.792 1.00 93.75 200 LYS A C 1
ATOM 1620 O O . LYS A 1 200 ? 11.119 2.608 -2.978 1.00 93.75 200 LYS A O 1
ATOM 1625 N N . TYR A 1 201 ? 11.830 2.224 -5.076 1.00 93.62 201 TYR A N 1
ATOM 1626 C CA . TYR A 1 201 ? 10.508 1.957 -5.643 1.00 93.62 201 TYR A CA 1
ATOM 1627 C C . TYR A 1 201 ? 9.852 0.697 -5.061 1.00 93.62 201 TYR A C 1
ATOM 1629 O O . TYR A 1 201 ? 8.703 0.741 -4.605 1.00 93.62 201 TYR A O 1
ATOM 1637 N N . GLU A 1 202 ? 10.577 -0.421 -5.040 1.00 93.00 202 GLU A N 1
ATOM 1638 C CA . GLU A 1 202 ? 10.054 -1.703 -4.567 1.00 93.00 202 GLU A CA 1
ATOM 1639 C C . GLU A 1 202 ? 9.688 -1.655 -3.075 1.00 93.00 202 GLU A C 1
ATOM 1641 O O . GLU A 1 202 ? 8.632 -2.168 -2.697 1.00 93.00 202 GLU A O 1
ATOM 1646 N N . PHE A 1 203 ? 10.499 -0.987 -2.243 1.00 95.00 203 PHE A N 1
ATOM 1647 C CA . PHE A 1 203 ? 10.181 -0.751 -0.834 1.00 95.00 203 PHE A CA 1
ATOM 1648 C C . PHE A 1 203 ? 8.956 0.143 -0.667 1.00 95.00 203 PHE A C 1
ATOM 1650 O O . PHE A 1 203 ? 8.008 -0.251 0.013 1.00 95.00 203 PHE A O 1
ATOM 1657 N N . LYS A 1 204 ? 8.940 1.325 -1.301 1.00 94.94 204 LYS A N 1
ATOM 1658 C CA . LYS A 1 204 ? 7.842 2.295 -1.167 1.00 94.94 204 LYS A CA 1
ATOM 1659 C C . LYS A 1 204 ? 6.494 1.658 -1.490 1.00 94.94 204 LYS A C 1
ATOM 1661 O O . LYS A 1 204 ? 5.549 1.754 -0.708 1.00 94.94 204 LYS A O 1
ATOM 1666 N N . THR A 1 205 ? 6.408 0.982 -2.632 1.00 94.75 205 THR A N 1
ATOM 1667 C CA . THR A 1 205 ? 5.146 0.398 -3.096 1.00 94.75 205 THR A CA 1
ATOM 1668 C C . THR A 1 205 ? 4.674 -0.769 -2.231 1.00 94.75 205 THR A C 1
ATOM 1670 O O . THR A 1 205 ? 3.466 -0.966 -2.077 1.00 94.75 205 THR A O 1
ATOM 1673 N N . ARG A 1 206 ? 5.588 -1.519 -1.606 1.00 94.56 206 ARG A N 1
ATOM 1674 C CA . ARG A 1 206 ? 5.213 -2.629 -0.722 1.00 94.56 206 ARG A CA 1
ATOM 1675 C C . ARG A 1 206 ? 4.855 -2.207 0.688 1.00 94.56 206 ARG A C 1
ATOM 1677 O O . ARG A 1 206 ? 3.905 -2.749 1.256 1.00 94.56 206 ARG A O 1
ATOM 1684 N N . ILE A 1 207 ? 5.570 -1.217 1.217 1.00 95.56 207 ILE A N 1
ATOM 1685 C CA . ILE A 1 207 ? 5.247 -0.566 2.489 1.00 95.56 207 ILE A CA 1
ATOM 1686 C C . ILE A 1 207 ? 3.844 0.043 2.407 1.00 95.56 207 ILE A C 1
ATOM 1688 O O . ILE A 1 207 ? 3.052 -0.176 3.317 1.00 95.56 207 ILE A O 1
ATOM 1692 N N . ASN A 1 208 ? 3.490 0.695 1.290 1.00 96.31 208 ASN A N 1
ATOM 1693 C CA . ASN A 1 208 ? 2.133 1.208 1.064 1.00 96.31 208 ASN A CA 1
ATOM 1694 C C . ASN A 1 208 ? 1.055 0.124 1.228 1.00 96.31 208 ASN A C 1
ATOM 1696 O O . ASN A 1 208 ? 0.059 0.347 1.916 1.00 96.31 208 ASN A O 1
ATOM 1700 N N . ALA A 1 209 ? 1.246 -1.046 0.609 1.00 95.75 209 ALA A N 1
ATOM 1701 C CA . ALA A 1 209 ? 0.261 -2.124 0.674 1.00 95.75 209 ALA A CA 1
ATOM 1702 C C . ALA A 1 209 ? 0.146 -2.703 2.091 1.00 95.75 209 ALA A C 1
ATOM 1704 O O . ALA A 1 209 ? -0.961 -2.835 2.616 1.00 95.75 209 ALA A O 1
ATOM 1705 N N . LEU A 1 210 ? 1.291 -2.981 2.730 1.00 96.12 210 LEU A N 1
ATOM 1706 C CA . LEU A 1 210 ? 1.339 -3.486 4.103 1.00 96.12 210 LEU A CA 1
ATOM 1707 C C . LEU A 1 210 ? 0.666 -2.512 5.070 1.00 96.12 210 LEU A C 1
ATOM 1709 O O . LEU A 1 210 ? -0.113 -2.931 5.928 1.00 96.12 210 LEU A O 1
ATOM 1713 N N . TYR A 1 211 ? 0.927 -1.214 4.913 1.00 96.69 211 TYR A N 1
ATOM 1714 C CA . TYR A 1 211 ? 0.383 -0.212 5.811 1.00 96.69 211 TYR A CA 1
ATOM 1715 C C . TYR A 1 211 ? -1.135 -0.085 5.677 1.00 96.69 211 TYR A C 1
ATOM 1717 O O . TYR A 1 211 ? -1.839 -0.090 6.686 1.00 96.69 211 TYR A O 1
ATOM 1725 N N . LEU A 1 212 ? -1.657 -0.070 4.447 1.00 96.88 212 LEU A N 1
ATOM 1726 C CA . LEU A 1 212 ? -3.098 -0.015 4.194 1.00 96.88 212 LEU A CA 1
ATOM 1727 C C . LEU A 1 212 ? -3.848 -1.192 4.838 1.00 96.88 212 LEU A C 1
ATOM 1729 O O . LEU A 1 212 ? -4.872 -0.993 5.497 1.00 96.88 212 LEU A O 1
ATOM 1733 N N . VAL A 1 213 ? -3.338 -2.415 4.660 1.00 96.62 213 VAL A N 1
ATOM 1734 C CA . VAL A 1 213 ? -3.941 -3.618 5.253 1.00 96.62 213 VAL A CA 1
ATOM 1735 C C . VAL A 1 213 ? -3.853 -3.575 6.781 1.00 96.62 213 VAL A C 1
ATOM 1737 O O . VAL A 1 213 ? -4.851 -3.837 7.454 1.00 96.62 213 VAL A O 1
ATOM 1740 N N . THR A 1 214 ? -2.714 -3.146 7.331 1.00 96.62 214 THR A N 1
ATOM 1741 C CA . THR A 1 214 ? -2.520 -2.993 8.784 1.00 96.62 214 THR A CA 1
ATOM 1742 C C . THR A 1 214 ? -3.500 -1.985 9.395 1.00 96.62 214 THR A C 1
ATOM 1744 O O . THR A 1 214 ? -4.059 -2.245 10.457 1.00 96.62 214 THR A O 1
ATOM 1747 N N . ILE A 1 215 ? -3.779 -0.854 8.736 1.00 96.94 215 ILE A N 1
ATOM 1748 C CA . ILE A 1 215 ? -4.765 0.128 9.227 1.00 96.94 215 ILE A CA 1
ATOM 1749 C C . ILE A 1 215 ? -6.149 -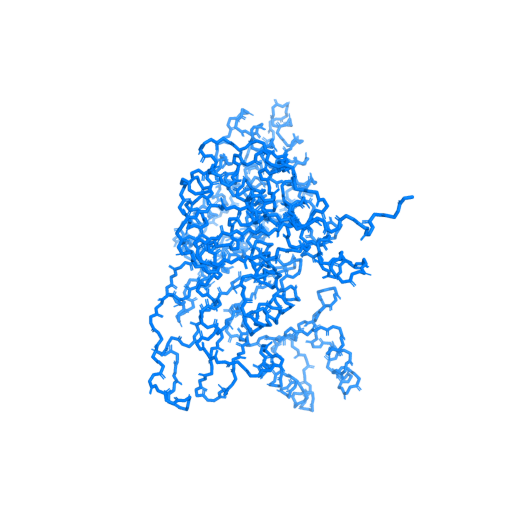0.521 9.383 1.00 96.94 215 ILE A C 1
ATOM 1751 O O . ILE A 1 215 ? -6.813 -0.351 10.407 1.00 96.94 215 ILE A O 1
ATOM 1755 N N . CYS A 1 216 ? -6.577 -1.312 8.394 1.00 96.88 216 CYS A N 1
ATOM 1756 C CA . CYS A 1 216 ? -7.854 -2.026 8.465 1.00 96.88 216 CYS A CA 1
ATOM 1757 C C . CYS A 1 216 ? -7.858 -3.064 9.598 1.00 96.88 216 CYS A C 1
ATOM 1759 O O . CYS A 1 216 ? -8.857 -3.203 10.304 1.00 96.88 216 CYS A O 1
ATOM 1761 N N . GLN A 1 217 ? -6.730 -3.746 9.807 1.00 96.25 217 GLN A N 1
ATOM 1762 C CA . GLN A 1 217 ? -6.530 -4.711 10.887 1.00 96.25 217 GLN A CA 1
ATOM 1763 C C . GLN A 1 217 ? -6.646 -4.065 12.280 1.00 96.25 217 GLN A C 1
ATOM 1765 O O . GLN A 1 217 ? -7.328 -4.589 13.160 1.00 96.25 217 GLN A O 1
ATOM 1770 N N . ILE A 1 218 ? -6.050 -2.885 12.470 1.00 96.81 218 ILE A N 1
ATOM 1771 C CA . ILE A 1 218 ? -6.133 -2.105 13.714 1.00 96.81 218 ILE A CA 1
ATOM 1772 C C . ILE A 1 218 ? -7.596 -1.805 14.062 1.00 96.81 218 ILE A C 1
ATOM 1774 O O . ILE A 1 218 ? -8.048 -2.054 15.182 1.00 96.81 218 ILE A O 1
ATOM 1778 N N . PHE A 1 219 ? -8.376 -1.323 13.092 1.00 96.31 219 PHE A N 1
ATOM 1779 C CA . PHE A 1 219 ? -9.791 -1.013 13.312 1.00 96.31 219 PHE A CA 1
ATOM 1780 C C . PHE A 1 219 ? -10.662 -2.257 13.496 1.00 96.31 219 PHE A C 1
ATOM 1782 O O . PHE A 1 219 ? -11.586 -2.228 14.310 1.00 96.31 219 PHE A O 1
ATOM 1789 N N . LYS A 1 220 ? -10.345 -3.361 12.805 1.00 95.19 220 LYS A N 1
ATOM 1790 C CA . LYS A 1 220 ? -10.987 -4.672 12.995 1.00 95.19 220 LYS A CA 1
ATOM 1791 C C . LYS A 1 220 ? -10.923 -5.121 14.455 1.00 95.19 220 LYS A C 1
ATOM 1793 O O . LYS A 1 220 ? -11.912 -5.646 14.964 1.00 95.19 220 LYS A O 1
ATOM 1798 N N . HIS A 1 221 ? -9.802 -4.893 15.139 1.00 94.94 221 HIS A N 1
ATOM 1799 C CA . HIS A 1 221 ? -9.582 -5.419 16.491 1.00 94.94 221 HIS A CA 1
ATOM 1800 C C . HIS A 1 221 ? -9.867 -4.437 17.621 1.00 94.94 221 HIS A C 1
ATOM 1802 O O . HIS A 1 221 ? -10.171 -4.880 18.730 1.00 94.94 221 HIS A O 1
ATOM 1808 N N . SER A 1 222 ? -9.858 -3.131 17.351 1.00 94.62 222 SER A N 1
ATOM 1809 C CA . SER A 1 222 ? -10.027 -2.111 18.390 1.00 94.62 222 SER A CA 1
ATOM 1810 C C . SER A 1 222 ? -11.292 -2.318 19.250 1.00 94.62 222 SER A C 1
ATOM 1812 O O . SER A 1 222 ? -12.370 -2.633 18.727 1.00 94.62 222 SER A O 1
ATOM 1814 N N . PRO A 1 223 ? -11.194 -2.160 20.584 1.00 93.31 223 PRO A N 1
ATOM 1815 C CA . PRO A 1 223 ? -12.330 -2.239 21.499 1.00 93.31 223 PRO A CA 1
ATOM 1816 C C . PRO A 1 223 ? -13.174 -0.956 21.508 1.00 93.31 223 PRO A C 1
ATOM 1818 O O . PRO A 1 223 ? -14.254 -0.947 22.089 1.00 93.31 223 PRO A O 1
ATOM 1821 N N . CYS A 1 224 ? -12.698 0.129 20.888 1.00 94.75 224 CYS A N 1
ATOM 1822 C CA . CYS A 1 224 ? -13.377 1.425 20.917 1.00 94.75 224 CYS A CA 1
ATOM 1823 C C . CYS A 1 224 ? -14.513 1.535 19.899 1.00 94.75 224 CYS A C 1
ATOM 1825 O O . CYS A 1 224 ? -15.374 2.392 20.050 1.00 94.75 224 CYS A O 1
ATOM 1827 N N . PHE A 1 225 ? -14.516 0.699 18.860 1.00 94.69 225 PHE A N 1
ATOM 1828 C CA . PHE A 1 225 ? -15.494 0.793 17.783 1.00 94.69 225 PHE A CA 1
ATOM 1829 C C . PHE A 1 225 ? -16.712 -0.102 18.001 1.00 94.69 225 PHE A C 1
ATOM 1831 O O . PHE A 1 225 ? -16.638 -1.177 18.602 1.00 94.69 225 PHE A O 1
ATOM 1838 N N . THR A 1 226 ? -17.842 0.329 17.437 1.00 93.44 226 THR A N 1
ATOM 1839 C CA . THR A 1 226 ? -19.071 -0.466 17.389 1.00 93.44 226 THR A CA 1
ATOM 1840 C C . THR A 1 226 ? -18.850 -1.775 16.637 1.00 93.44 226 THR A C 1
ATOM 1842 O O . THR A 1 226 ? -17.975 -1.893 15.775 1.00 93.44 226 THR A O 1
ATOM 1845 N N . ARG A 1 227 ? -19.690 -2.774 16.919 1.00 93.25 227 ARG A N 1
ATOM 1846 C CA . ARG A 1 227 ? -19.644 -4.064 16.221 1.00 93.25 227 ARG A CA 1
ATOM 1847 C C . ARG A 1 227 ? -19.778 -3.890 14.706 1.00 93.25 227 ARG A C 1
ATOM 1849 O O . ARG A 1 227 ? -19.091 -4.563 13.949 1.00 93.25 227 ARG A O 1
ATOM 1856 N N . GLU A 1 228 ? -20.638 -2.979 14.267 1.00 93.75 228 GLU A N 1
ATOM 1857 C CA . GLU A 1 228 ? -20.869 -2.679 12.856 1.00 93.75 228 GLU A CA 1
ATOM 1858 C C . GLU A 1 228 ? -19.592 -2.150 12.185 1.00 93.75 228 GLU A C 1
ATOM 1860 O O . GLU A 1 228 ? -19.195 -2.666 11.142 1.00 93.75 228 GLU A O 1
ATOM 1865 N N . MET A 1 229 ? -1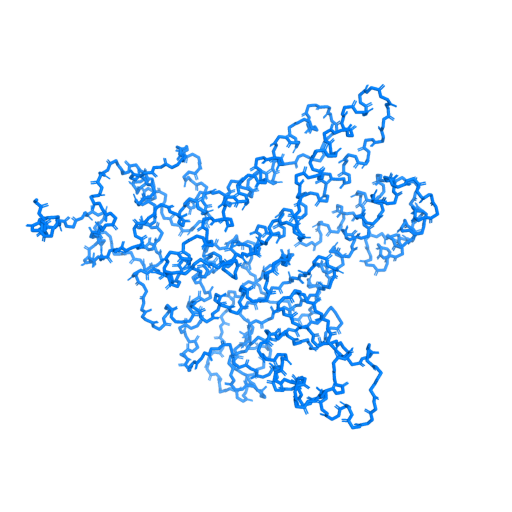8.893 -1.204 12.821 1.00 94.88 229 MET A N 1
ATOM 1866 C CA . MET A 1 229 ? -17.623 -0.662 12.327 1.00 94.88 229 MET A CA 1
ATOM 1867 C C . MET A 1 229 ? -16.522 -1.734 12.270 1.00 94.88 229 MET A C 1
ATOM 1869 O O . MET A 1 229 ? -15.795 -1.825 11.281 1.00 94.88 229 MET A O 1
ATOM 1873 N N . LYS A 1 230 ? -16.436 -2.599 13.289 1.00 95.12 230 LYS A N 1
ATOM 1874 C CA . LYS A 1 230 ? -15.484 -3.724 13.309 1.00 95.12 230 LYS A CA 1
ATOM 1875 C C . LYS A 1 230 ? -15.764 -4.739 12.199 1.00 95.12 230 LYS A C 1
ATOM 1877 O O . LYS A 1 230 ? -14.828 -5.246 11.581 1.00 95.12 230 LYS A O 1
ATOM 1882 N N . ASN A 1 231 ? -17.034 -5.013 11.902 1.00 96.12 231 ASN A N 1
ATOM 1883 C CA . ASN A 1 231 ? -17.399 -5.922 10.817 1.00 96.12 231 ASN A CA 1
ATOM 1884 C C . ASN A 1 231 ? -17.096 -5.316 9.434 1.00 96.12 231 ASN A C 1
ATOM 1886 O O . ASN A 1 231 ? -16.561 -6.017 8.578 1.00 96.12 231 ASN A O 1
ATOM 1890 N N . ILE A 1 232 ? -17.344 -4.013 9.231 1.00 96.62 232 ILE A N 1
ATOM 1891 C CA . ILE A 1 232 ? -16.920 -3.289 8.015 1.00 96.62 232 ILE A CA 1
ATOM 1892 C C . ILE A 1 232 ? -15.401 -3.399 7.836 1.00 96.62 232 ILE A C 1
ATOM 1894 O O . ILE A 1 232 ? -14.930 -3.763 6.757 1.00 96.62 232 ILE A O 1
ATOM 1898 N N . ALA A 1 233 ? -14.639 -3.128 8.900 1.00 96.62 233 ALA A N 1
ATOM 1899 C CA . ALA A 1 233 ? -13.184 -3.238 8.892 1.00 96.62 233 ALA A CA 1
ATOM 1900 C C . ALA A 1 233 ? -12.717 -4.666 8.572 1.00 96.62 233 ALA A C 1
ATOM 1902 O O . ALA A 1 233 ? -11.778 -4.838 7.801 1.00 96.62 233 ALA A O 1
ATOM 1903 N N . THR A 1 234 ? -13.401 -5.682 9.106 1.00 96.31 234 THR A N 1
ATOM 1904 C CA . THR A 1 234 ? -13.116 -7.102 8.847 1.00 96.31 234 THR A CA 1
ATOM 1905 C C . THR A 1 234 ? -13.322 -7.469 7.379 1.00 96.31 234 THR A C 1
ATOM 1907 O O . THR A 1 234 ? -12.432 -8.057 6.767 1.00 96.31 234 THR A O 1
ATOM 1910 N N . ASP A 1 235 ? -14.467 -7.103 6.797 1.00 95.69 235 ASP A N 1
ATOM 1911 C CA . ASP A 1 235 ? -14.783 -7.396 5.395 1.00 95.69 235 ASP A CA 1
ATOM 1912 C C . ASP A 1 235 ? -13.769 -6.718 4.450 1.00 95.69 235 ASP A C 1
ATOM 1914 O O . ASP A 1 235 ? -13.251 -7.351 3.525 1.00 95.69 235 ASP A O 1
ATOM 1918 N N . ILE A 1 236 ? -13.423 -5.451 4.716 1.00 95.75 236 ILE A N 1
ATOM 1919 C CA . ILE A 1 236 ? -12.439 -4.705 3.918 1.00 95.75 236 ILE A CA 1
ATOM 1920 C C . ILE A 1 236 ? -11.030 -5.276 4.099 1.00 95.75 236 ILE A C 1
ATOM 1922 O O . ILE A 1 236 ? -10.343 -5.485 3.102 1.00 95.75 236 ILE A O 1
ATOM 1926 N N . TYR A 1 237 ? -10.613 -5.574 5.333 1.00 96.19 237 TYR A N 1
ATOM 1927 C CA . TYR A 1 237 ? -9.326 -6.207 5.631 1.00 96.19 237 TYR A CA 1
ATOM 1928 C C . TYR A 1 237 ? -9.155 -7.511 4.842 1.00 96.19 237 TYR A C 1
ATOM 1930 O O . TYR A 1 237 ? -8.183 -7.657 4.106 1.00 96.19 237 TYR A O 1
ATOM 1938 N N . ASN A 1 238 ? -10.137 -8.415 4.914 1.00 93.19 238 ASN A N 1
ATOM 1939 C CA . ASN A 1 238 ? -10.077 -9.712 4.239 1.00 93.19 238 ASN A CA 1
ATOM 1940 C C . ASN A 1 238 ? -9.998 -9.564 2.711 1.00 93.19 238 ASN A C 1
ATOM 1942 O O . ASN A 1 238 ? -9.212 -10.250 2.055 1.00 93.19 238 ASN A O 1
ATOM 1946 N N . LYS A 1 239 ? -10.793 -8.658 2.123 1.00 92.12 239 LYS A N 1
ATOM 1947 C CA . LYS A 1 239 ? -10.777 -8.417 0.671 1.00 92.12 239 LYS A CA 1
ATOM 1948 C C . LYS A 1 239 ? -9.469 -7.759 0.221 1.00 92.12 239 LYS A C 1
ATOM 1950 O O . LYS A 1 239 ? -8.925 -8.164 -0.803 1.00 92.12 239 LYS A O 1
ATOM 1955 N 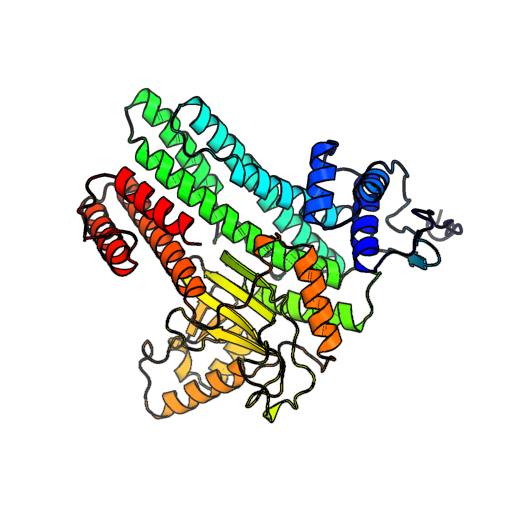N . LEU A 1 240 ? -8.950 -6.779 0.965 1.00 94.38 240 LEU A N 1
ATOM 1956 C CA . LEU A 1 240 ? -7.681 -6.126 0.638 1.00 94.38 240 LEU A CA 1
ATOM 1957 C C . LEU A 1 240 ? -6.496 -7.075 0.799 1.00 94.38 240 LEU A C 1
ATOM 1959 O O . LEU A 1 240 ? -5.643 -7.087 -0.080 1.00 94.38 240 LEU A O 1
ATOM 1963 N N . LEU A 1 241 ? -6.457 -7.901 1.847 1.00 93.38 241 LEU A N 1
ATOM 1964 C CA . LEU A 1 241 ? -5.418 -8.917 2.010 1.00 93.38 241 LEU A CA 1
ATOM 1965 C C . LEU A 1 241 ? -5.436 -9.904 0.834 1.00 93.38 241 LEU A C 1
ATOM 1967 O O . LEU A 1 241 ? -4.404 -10.122 0.205 1.00 93.38 241 LEU A O 1
ATOM 1971 N N . LEU A 1 242 ? -6.616 -10.412 0.454 1.00 91.12 242 LEU A N 1
ATOM 1972 C CA . LEU A 1 242 ? -6.769 -11.284 -0.716 1.00 91.12 242 LEU A CA 1
ATOM 1973 C C . LEU A 1 242 ? -6.280 -10.616 -2.009 1.00 91.12 242 LEU A C 1
ATOM 1975 O O . LEU A 1 242 ? -5.570 -11.236 -2.798 1.00 91.12 242 LEU A O 1
ATOM 1979 N N . ILE A 1 243 ? -6.671 -9.366 -2.263 1.00 91.62 243 ILE A N 1
ATOM 1980 C CA . ILE A 1 243 ? -6.317 -8.677 -3.510 1.00 91.62 243 ILE A CA 1
ATOM 1981 C C . ILE A 1 243 ? -4.830 -8.311 -3.516 1.00 91.62 243 ILE A C 1
ATOM 1983 O O . ILE A 1 243 ? -4.142 -8.565 -4.501 1.00 91.62 243 ILE A O 1
ATOM 1987 N N . LEU A 1 244 ? -4.313 -7.751 -2.427 1.00 92.94 244 LEU A N 1
ATOM 1988 C CA . LEU A 1 244 ? -3.000 -7.117 -2.396 1.00 92.94 244 LEU A CA 1
ATOM 1989 C C . LEU A 1 244 ? -1.867 -8.044 -1.949 1.00 92.94 244 LEU A C 1
ATOM 1991 O O . LEU A 1 244 ? -0.724 -7.616 -2.046 1.00 92.94 244 LEU A O 1
ATOM 1995 N N . LYS A 1 245 ? -2.119 -9.275 -1.463 1.00 91.31 245 LYS A N 1
ATOM 1996 C CA . LYS A 1 245 ? -1.052 -10.211 -1.027 1.00 91.31 245 LYS A CA 1
ATOM 1997 C C . LYS A 1 245 ? 0.023 -10.365 -2.100 1.00 91.31 245 LYS A C 1
ATOM 1999 O O . LYS A 1 245 ? -0.316 -10.531 -3.268 1.00 91.31 245 LYS A O 1
ATOM 2004 N N . ASN A 1 246 ? 1.294 -10.248 -1.732 1.00 90.25 246 ASN A N 1
ATOM 2005 C CA . ASN A 1 246 ? 2.447 -10.197 -2.644 1.00 90.25 246 ASN A CA 1
ATOM 2006 C C . ASN A 1 246 ? 2.420 -9.078 -3.711 1.00 90.25 246 ASN A C 1
ATOM 2008 O O . ASN A 1 246 ? 3.300 -9.012 -4.569 1.00 90.25 246 ASN A O 1
ATOM 2012 N N . GLY A 1 247 ? 1.430 -8.190 -3.673 1.00 90.69 247 GLY A N 1
ATOM 2013 C CA . GLY A 1 247 ? 1.249 -7.087 -4.603 1.00 90.69 247 GLY A CA 1
ATOM 2014 C C . GLY A 1 247 ? 2.033 -5.840 -4.207 1.00 90.69 247 GLY A C 1
ATOM 2015 O O . GLY A 1 247 ? 2.682 -5.770 -3.172 1.00 90.69 247 GLY A O 1
ATOM 2016 N N . LYS A 1 248 ? 1.965 -4.826 -5.058 1.00 92.69 248 LYS A N 1
ATOM 2017 C CA . LYS A 1 248 ? 2.600 -3.518 -4.893 1.00 92.69 248 LYS A CA 1
ATOM 2018 C C . LYS A 1 248 ? 1.513 -2.462 -4.976 1.00 92.69 248 LYS A C 1
ATOM 2020 O O . LYS A 1 248 ? 0.690 -2.534 -5.880 1.00 92.69 248 LYS A O 1
ATOM 2025 N N . VAL A 1 249 ? 1.511 -1.467 -4.094 1.00 96.44 249 VAL A N 1
ATOM 2026 C CA . VAL A 1 249 ? 0.587 -0.325 -4.170 1.00 96.44 249 VAL A CA 1
ATOM 2027 C C . VAL A 1 249 ? 1.359 0.913 -4.612 1.00 96.44 249 VAL A C 1
ATOM 2029 O O . VAL A 1 249 ? 2.089 1.532 -3.835 1.00 96.44 249 VAL A O 1
ATOM 2032 N N . VAL A 1 250 ? 1.190 1.273 -5.885 1.00 94.94 250 VAL A N 1
ATOM 2033 C CA . VAL A 1 250 ? 1.838 2.431 -6.516 1.00 94.94 250 VAL A CA 1
ATOM 2034 C C . VAL A 1 250 ? 1.258 3.727 -5.966 1.00 94.94 250 VAL A C 1
ATOM 2036 O O . VAL A 1 250 ? 1.994 4.671 -5.683 1.00 94.94 250 VAL A O 1
ATOM 2039 N N . SER A 1 251 ? -0.064 3.772 -5.791 1.00 94.81 251 SER A N 1
ATOM 2040 C CA . SER A 1 251 ? -0.746 4.954 -5.280 1.00 94.81 251 SER A CA 1
ATOM 2041 C C . SER A 1 251 ? -2.068 4.615 -4.606 1.00 94.81 251 SER A C 1
ATOM 2043 O O . SER A 1 251 ? -2.741 3.650 -4.967 1.00 94.81 251 SER A O 1
ATOM 2045 N N . MET A 1 252 ? -2.450 5.456 -3.648 1.00 95.38 252 MET A N 1
ATOM 2046 C CA . MET A 1 252 ? -3.737 5.416 -2.964 1.00 95.38 252 MET A CA 1
ATOM 2047 C C . MET A 1 252 ? -4.373 6.802 -3.007 1.00 95.38 252 MET A C 1
ATOM 2049 O O . MET A 1 252 ? -3.698 7.826 -2.863 1.00 95.38 252 MET A O 1
ATOM 2053 N N . ILE A 1 253 ? -5.685 6.833 -3.208 1.00 94.94 253 ILE A N 1
ATOM 2054 C CA . ILE A 1 253 ? -6.490 8.048 -3.180 1.00 94.94 253 ILE A CA 1
ATOM 2055 C C . ILE A 1 253 ? -7.715 7.797 -2.316 1.00 94.94 253 ILE A C 1
ATOM 2057 O O . ILE A 1 253 ? -8.492 6.882 -2.582 1.00 94.94 253 ILE A O 1
ATOM 2061 N N . ILE A 1 254 ? -7.921 8.655 -1.323 1.00 93.62 254 ILE A N 1
ATOM 2062 C CA . ILE A 1 254 ? -9.142 8.718 -0.533 1.00 93.62 254 ILE A CA 1
ATOM 2063 C C . ILE A 1 254 ? -9.881 10.003 -0.871 1.00 93.62 254 ILE A C 1
ATOM 2065 O O . ILE A 1 254 ? -9.353 11.108 -0.727 1.00 93.62 254 ILE A O 1
ATOM 2069 N N . ASN A 1 255 ? -11.128 9.850 -1.309 1.00 90.25 255 ASN A N 1
ATOM 2070 C CA . ASN A 1 255 ? -11.968 10.969 -1.685 1.00 90.25 255 ASN A CA 1
ATOM 2071 C C . ASN A 1 255 ? -12.506 11.675 -0.444 1.00 90.25 255 ASN A C 1
ATOM 2073 O O . ASN A 1 255 ? -13.430 11.191 0.203 1.00 90.25 255 ASN A O 1
ATOM 2077 N N . CYS A 1 256 ? -12.004 12.865 -0.145 1.00 79.31 256 CYS A N 1
ATOM 2078 C CA . CYS A 1 256 ? -12.534 13.670 0.958 1.00 79.31 256 CYS A CA 1
ATOM 2079 C C . CYS A 1 256 ? -13.656 14.631 0.524 1.00 79.31 256 CYS A C 1
ATOM 2081 O O . CYS A 1 256 ? -14.175 15.378 1.351 1.00 79.31 256 CYS A O 1
ATOM 2083 N N . LEU A 1 257 ? -14.060 14.634 -0.756 1.00 81.75 257 LEU A N 1
ATOM 2084 C CA . LEU A 1 257 ? -15.148 15.497 -1.225 1.00 81.75 257 LEU A CA 1
ATOM 2085 C C . LEU A 1 257 ? -16.489 15.084 -0.614 1.00 81.75 257 LEU A C 1
ATOM 2087 O O . LEU A 1 257 ? -16.763 13.894 -0.436 1.00 81.75 257 LEU A O 1
ATOM 2091 N N . HIS A 1 258 ? -17.350 16.071 -0.354 1.00 75.62 258 HIS A N 1
ATOM 2092 C CA . HIS A 1 258 ? -18.696 15.818 0.148 1.00 75.62 258 HIS A CA 1
ATOM 2093 C C . HIS A 1 258 ? -19.486 14.938 -0.827 1.00 75.62 258 HIS A C 1
ATOM 2095 O O . HIS A 1 258 ? -19.494 15.154 -2.046 1.00 75.62 258 HIS A O 1
ATOM 2101 N N . ARG A 1 259 ? -20.162 13.939 -0.267 1.00 70.81 259 ARG A N 1
ATOM 2102 C CA . ARG A 1 259 ? -21.017 13.023 -1.005 1.00 70.81 259 ARG A CA 1
ATOM 2103 C C . ARG A 1 259 ? -22.421 13.602 -1.116 1.00 70.81 259 ARG A C 1
ATOM 2105 O O . ARG A 1 259 ? -23.002 13.995 -0.114 1.00 70.81 259 ARG A O 1
ATOM 2112 N N . LYS A 1 260 ? -22.993 13.574 -2.318 1.00 68.56 260 LYS A N 1
ATOM 2113 C CA . LYS A 1 260 ? -24.406 13.913 -2.528 1.00 68.56 260 LYS A CA 1
ATOM 2114 C C . LYS A 1 260 ? -25.281 12.719 -2.151 1.00 68.56 260 LYS A C 1
ATOM 2116 O O . LYS A 1 260 ? -25.570 11.860 -2.981 1.00 68.56 260 LYS A O 1
ATOM 2121 N N . THR A 1 261 ? -25.602 12.611 -0.865 1.00 66.00 261 THR A N 1
ATOM 2122 C CA . THR A 1 261 ? -26.422 11.527 -0.292 1.00 66.00 261 THR A CA 1
ATOM 2123 C C . THR A 1 261 ? -27.925 11.758 -0.445 1.00 66.00 261 THR A C 1
ATOM 2125 O O . THR A 1 261 ? -28.706 10.840 -0.214 1.00 66.00 261 THR A O 1
ATOM 2128 N N . ASP A 1 262 ? -28.325 12.956 -0.869 1.00 73.12 262 ASP A N 1
ATOM 2129 C CA . ASP A 1 262 ? -29.702 13.406 -1.079 1.00 73.12 262 ASP A CA 1
ATOM 2130 C C . ASP A 1 262 ? -30.394 12.748 -2.283 1.00 73.12 262 ASP A C 1
ATOM 2132 O O . ASP A 1 262 ? -31.620 12.762 -2.377 1.00 73.12 262 ASP A O 1
ATOM 2136 N N . LYS A 1 263 ? -29.622 12.138 -3.186 1.00 80.19 263 LYS A N 1
ATOM 2137 C CA . LYS A 1 263 ? -30.140 11.433 -4.362 1.00 80.19 263 LYS A CA 1
ATOM 2138 C C . LYS A 1 263 ? -30.438 9.965 -4.091 1.00 80.19 263 LYS A C 1
ATOM 2140 O O . LYS A 1 263 ? -29.656 9.278 -3.418 1.00 80.19 263 LYS A O 1
ATOM 2145 N N . GLN A 1 264 ? -31.504 9.466 -4.714 1.00 82.44 264 GLN A N 1
ATOM 2146 C CA . GLN A 1 264 ? -31.788 8.032 -4.769 1.00 82.44 264 GLN A CA 1
ATOM 2147 C C . GLN A 1 264 ? -30.737 7.291 -5.606 1.00 82.44 264 GLN A C 1
ATOM 2149 O O . GLN A 1 264 ? -30.065 7.881 -6.453 1.00 82.44 264 GLN A O 1
ATOM 2154 N N . VAL A 1 265 ? -30.552 5.996 -5.334 1.00 82.94 265 VAL A N 1
ATOM 2155 C CA . VAL A 1 265 ? -29.484 5.173 -5.933 1.00 82.94 265 VAL A CA 1
ATOM 2156 C C . VAL A 1 265 ? -29.535 5.188 -7.464 1.00 82.94 265 VAL A C 1
ATOM 2158 O O . VAL A 1 265 ? -28.498 5.326 -8.110 1.00 82.94 265 VAL A O 1
ATOM 2161 N N . ASP A 1 266 ? -30.728 5.127 -8.047 1.00 84.19 266 ASP A N 1
ATOM 2162 C CA . ASP A 1 266 ? -30.994 5.119 -9.489 1.00 84.19 266 ASP A CA 1
ATOM 2163 C C . ASP A 1 266 ? -30.725 6.464 -10.193 1.00 84.19 266 ASP A C 1
ATOM 2165 O O . ASP A 1 266 ? -30.596 6.514 -11.422 1.00 84.19 266 ASP A O 1
ATOM 2169 N N . GLU A 1 267 ? -30.562 7.542 -9.425 1.00 84.12 267 GLU A N 1
ATOM 2170 C CA . GLU A 1 267 ? -30.222 8.885 -9.904 1.00 84.12 267 GLU A CA 1
ATOM 2171 C C . GLU A 1 267 ? -28.731 9.224 -9.746 1.00 84.12 267 GLU A C 1
ATOM 2173 O O . GLU A 1 267 ? -28.250 10.218 -10.308 1.00 84.12 267 GLU A O 1
ATOM 2178 N N . ARG A 1 268 ? -27.987 8.415 -8.981 1.00 84.00 268 ARG A N 1
ATOM 2179 C CA . ARG A 1 268 ? -26.560 8.631 -8.716 1.00 84.00 268 ARG A CA 1
ATOM 2180 C C . ARG A 1 268 ? -25.712 8.241 -9.920 1.00 84.00 268 ARG A C 1
ATOM 2182 O O . ARG A 1 268 ? -25.899 7.203 -10.553 1.00 84.00 268 ARG A O 1
ATOM 2189 N N . SER A 1 269 ? -24.720 9.072 -10.195 1.00 78.62 269 SER A N 1
ATOM 2190 C CA . SER A 1 269 ? -23.743 8.925 -11.267 1.00 78.62 269 SER A CA 1
ATOM 2191 C C . SER A 1 269 ? -22.326 9.157 -10.740 1.00 78.62 269 SER A C 1
ATOM 2193 O O . SER A 1 269 ? -22.134 9.605 -9.612 1.00 78.62 269 SER A O 1
ATOM 2195 N N . LYS A 1 270 ? -21.315 8.975 -11.599 1.00 71.62 270 LYS A N 1
ATOM 2196 C CA . LYS A 1 270 ? -19.913 9.308 -11.279 1.00 71.62 270 LYS A CA 1
ATOM 2197 C C . LYS A 1 270 ? -19.718 10.755 -10.785 1.00 71.62 270 LYS A C 1
ATOM 2199 O O . LYS A 1 270 ? -18.772 11.033 -10.060 1.00 71.62 270 LYS A O 1
ATOM 2204 N N . LYS A 1 271 ? -20.618 11.684 -11.141 1.00 77.50 271 LYS A N 1
ATOM 2205 C CA . LYS A 1 271 ? -20.580 13.093 -10.695 1.00 77.50 271 LYS A CA 1
ATOM 2206 C C . LYS A 1 271 ? -21.031 13.294 -9.244 1.00 77.50 271 LYS A C 1
ATOM 2208 O O . LYS A 1 271 ? -20.939 14.408 -8.732 1.00 77.50 271 LYS A O 1
ATOM 2213 N N . ASP A 1 272 ? -21.538 12.248 -8.601 1.00 80.62 272 ASP A N 1
ATOM 2214 C CA . ASP A 1 272 ? -22.090 12.287 -7.247 1.00 80.62 272 ASP A CA 1
ATOM 2215 C C . ASP A 1 272 ? -21.101 11.746 -6.193 1.00 80.62 272 ASP A C 1
ATOM 2217 O O . ASP A 1 272 ? -21.492 11.473 -5.059 1.00 80.62 272 ASP A O 1
ATOM 2221 N N . ASN A 1 273 ? -19.809 11.646 -6.547 1.00 81.69 273 ASN A N 1
ATOM 2222 C CA . ASN A 1 273 ? -18.708 11.214 -5.672 1.00 81.69 273 ASN A CA 1
ATOM 2223 C C . ASN A 1 273 ? -18.932 9.820 -5.057 1.00 81.69 273 ASN A C 1
ATOM 2225 O O . ASN A 1 273 ? -18.692 9.607 -3.867 1.00 81.69 273 ASN A O 1
ATOM 2229 N N . THR A 1 274 ? -19.415 8.879 -5.871 1.00 86.44 274 THR A N 1
ATOM 2230 C CA . THR A 1 274 ? -19.713 7.500 -5.451 1.00 86.44 274 THR A CA 1
ATOM 2231 C C . THR A 1 274 ? -18.449 6.690 -5.167 1.00 86.44 274 THR A C 1
ATOM 2233 O O . THR A 1 274 ? -18.475 5.833 -4.291 1.00 86.44 274 THR A O 1
ATOM 2236 N N . THR A 1 275 ? -17.336 6.996 -5.834 1.00 90.12 275 THR A N 1
ATOM 2237 C CA . THR A 1 275 ? -16.026 6.406 -5.535 1.00 90.12 275 THR A CA 1
ATOM 2238 C C . THR A 1 275 ? -15.399 7.094 -4.325 1.00 90.12 275 THR A C 1
ATOM 2240 O O . THR A 1 275 ? -15.255 8.325 -4.303 1.00 90.12 275 THR A O 1
ATOM 2243 N N . ARG A 1 276 ? -15.024 6.310 -3.308 1.00 90.12 276 ARG A N 1
ATOM 2244 C CA . ARG A 1 276 ? -14.479 6.830 -2.038 1.00 90.12 276 ARG A CA 1
ATOM 2245 C C . ARG A 1 276 ? -13.020 6.480 -1.793 1.00 90.12 276 ARG A C 1
ATOM 2247 O O . ARG A 1 276 ? -12.329 7.245 -1.129 1.00 90.12 276 ARG A O 1
ATOM 2254 N N . MET A 1 277 ? -12.555 5.382 -2.367 1.00 93.81 277 MET A N 1
ATOM 2255 C CA . MET A 1 277 ? -11.165 4.952 -2.318 1.00 93.81 277 MET A CA 1
ATOM 2256 C C . MET A 1 277 ? -10.770 4.441 -3.702 1.00 93.81 277 MET A C 1
ATOM 2258 O O . MET A 1 277 ? -11.575 3.797 -4.373 1.00 93.81 277 MET A O 1
ATOM 2262 N N . GLN A 1 278 ? -9.553 4.752 -4.124 1.00 95.12 278 GLN A N 1
ATOM 2263 C CA . GLN A 1 278 ? -8.942 4.259 -5.350 1.00 95.12 278 GLN A CA 1
ATOM 2264 C C . GLN A 1 278 ? -7.521 3.794 -5.029 1.00 95.12 278 GLN A C 1
ATOM 2266 O O . GLN A 1 278 ? -6.761 4.524 -4.391 1.00 95.12 278 GLN A O 1
ATOM 2271 N N . ILE A 1 279 ? -7.175 2.578 -5.438 1.00 96.56 279 ILE A N 1
ATOM 2272 C CA . ILE A 1 279 ? -5.881 1.947 -5.185 1.00 96.56 279 ILE A CA 1
ATOM 2273 C C . ILE A 1 279 ? -5.322 1.499 -6.530 1.00 96.56 279 ILE A C 1
ATOM 2275 O O . ILE A 1 279 ? -5.901 0.650 -7.204 1.00 96.56 279 ILE A O 1
ATOM 2279 N N . LEU A 1 280 ? -4.178 2.063 -6.901 1.00 96.06 280 LEU A N 1
ATOM 2280 C CA . LEU A 1 280 ? -3.426 1.657 -8.079 1.00 96.06 280 LEU A CA 1
ATOM 2281 C C . LEU A 1 280 ? -2.378 0.653 -7.627 1.00 96.06 280 LEU A C 1
ATOM 2283 O O . LEU A 1 280 ? -1.460 1.007 -6.880 1.00 96.06 280 LEU A O 1
ATOM 2287 N N . TYR A 1 281 ? -2.539 -0.594 -8.045 1.00 95.31 281 TYR A N 1
ATOM 2288 C CA . TYR A 1 281 ? -1.718 -1.695 -7.565 1.00 95.31 281 TYR A CA 1
ATOM 2289 C C . TYR A 1 281 ? -1.254 -2.599 -8.703 1.00 95.31 281 TYR A C 1
ATOM 2291 O O . TYR A 1 281 ? -1.767 -2.527 -9.817 1.00 95.31 281 TYR A O 1
ATOM 2299 N N . GLY A 1 282 ? -0.277 -3.451 -8.420 1.00 91.12 282 GLY A N 1
ATOM 2300 C CA . GLY A 1 282 ? 0.200 -4.455 -9.360 1.00 91.12 282 GLY A CA 1
ATOM 2301 C C . GLY A 1 282 ? 0.834 -5.658 -8.678 1.00 91.12 282 GLY A C 1
ATOM 2302 O O . GLY A 1 282 ? 0.907 -5.716 -7.451 1.00 91.12 282 GLY A O 1
ATOM 2303 N N . TYR A 1 283 ? 1.289 -6.622 -9.470 1.00 87.94 283 TYR A N 1
ATOM 2304 C CA . TYR A 1 283 ? 1.921 -7.859 -8.996 1.00 87.94 283 TYR A CA 1
ATOM 2305 C C . TYR A 1 283 ? 3.373 -7.985 -9.486 1.00 87.94 283 TYR A C 1
ATOM 2307 O O . TYR A 1 283 ? 3.802 -7.218 -10.349 1.00 87.94 283 TYR A O 1
ATOM 2315 N N . PRO A 1 284 ? 4.166 -8.944 -8.968 1.00 80.31 284 PRO A N 1
ATOM 2316 C CA . PRO A 1 284 ? 5.557 -9.141 -9.390 1.00 80.31 284 PRO A CA 1
ATOM 2317 C C . PRO A 1 284 ? 5.735 -9.447 -10.883 1.00 80.31 284 PRO A C 1
ATOM 2319 O O . PRO A 1 284 ? 6.790 -9.166 -11.442 1.00 80.31 284 PRO A O 1
ATOM 2322 N N . ASN A 1 285 ? 4.703 -9.971 -11.552 1.00 78.44 285 ASN A N 1
ATOM 2323 C CA . ASN A 1 285 ? 4.699 -10.160 -13.005 1.00 78.44 285 ASN A CA 1
ATOM 2324 C C . ASN A 1 285 ? 4.371 -8.873 -13.796 1.00 78.44 285 ASN A C 1
ATOM 2326 O O . ASN A 1 285 ? 4.284 -8.923 -15.022 1.00 78.44 285 ASN A O 1
ATOM 2330 N N . TYR A 1 286 ? 4.227 -7.740 -13.100 1.00 78.44 286 TYR A N 1
ATOM 2331 C CA . TYR A 1 286 ? 3.948 -6.402 -13.624 1.00 78.44 286 TYR A CA 1
ATOM 2332 C C . TYR A 1 286 ? 2.571 -6.217 -14.266 1.00 78.44 286 TYR A C 1
ATOM 2334 O O . TYR A 1 286 ? 2.355 -5.263 -15.020 1.00 78.44 286 TYR A O 1
ATOM 2342 N N . ASP A 1 287 ? 1.620 -7.093 -13.945 1.00 85.44 287 ASP A N 1
ATOM 2343 C CA . ASP A 1 287 ? 0.215 -6.769 -14.156 1.00 85.44 287 ASP A CA 1
ATOM 2344 C C . ASP A 1 287 ? -0.186 -5.647 -13.199 1.00 85.44 287 ASP A C 1
ATOM 2346 O O . ASP A 1 287 ? 0.177 -5.671 -12.023 1.00 85.44 287 ASP A O 1
ATOM 2350 N N . CYS A 1 288 ? -0.931 -4.672 -13.715 1.00 89.88 288 CYS A N 1
ATOM 2351 C CA . CYS A 1 288 ? -1.358 -3.478 -12.992 1.00 89.88 288 CYS A CA 1
ATOM 2352 C C . CYS A 1 288 ? -2.871 -3.317 -13.064 1.00 89.88 288 CYS A C 1
ATOM 2354 O O . CYS A 1 288 ? -3.492 -3.676 -14.066 1.00 89.88 288 CYS A O 1
ATOM 2356 N N . TYR A 1 289 ? -3.444 -2.719 -12.027 1.00 92.12 289 TYR A N 1
ATOM 2357 C CA . TYR A 1 289 ? -4.880 -2.609 -11.843 1.00 92.12 289 TYR A CA 1
ATOM 2358 C C . TYR A 1 289 ? -5.263 -1.328 -11.085 1.00 92.12 289 TYR A C 1
ATOM 2360 O O . TYR A 1 289 ? -4.515 -0.827 -10.242 1.00 92.12 289 TYR A O 1
ATOM 2368 N N . ASP A 1 290 ? -6.446 -0.807 -11.399 1.00 93.81 290 ASP A N 1
ATOM 2369 C CA . ASP A 1 290 ? -7.133 0.292 -10.724 1.00 93.81 290 ASP A CA 1
ATOM 2370 C C . ASP A 1 290 ? -8.323 -0.274 -9.941 1.00 93.81 290 ASP A C 1
ATOM 2372 O O . ASP A 1 290 ? -9.360 -0.607 -10.522 1.00 93.81 290 ASP A O 1
ATOM 2376 N N . LEU A 1 291 ? -8.162 -0.402 -8.623 1.00 93.81 291 LEU A N 1
ATOM 2377 C CA . LEU A 1 291 ? -9.214 -0.848 -7.719 1.00 93.81 291 LEU A CA 1
ATOM 2378 C C . LEU A 1 291 ? -9.957 0.355 -7.150 1.00 93.81 291 LEU A C 1
ATOM 2380 O O . LEU A 1 291 ? -9.399 1.147 -6.390 1.00 93.81 291 LEU A O 1
ATOM 2384 N N . ARG A 1 292 ? -11.251 0.444 -7.435 1.00 92.44 292 ARG A N 1
ATOM 2385 C CA . ARG A 1 292 ? -12.137 1.489 -6.927 1.00 92.44 292 ARG A CA 1
ATOM 2386 C C . ARG A 1 292 ? -13.146 0.921 -5.948 1.00 92.44 292 ARG A C 1
ATOM 2388 O O . ARG A 1 292 ? -13.831 -0.055 -6.241 1.00 92.44 292 ARG A O 1
ATOM 2395 N N . PHE A 1 293 ? -13.255 1.563 -4.794 1.00 92.69 293 PHE A N 1
ATOM 2396 C CA . PHE A 1 293 ? -14.327 1.338 -3.837 1.00 92.69 293 PHE A CA 1
ATOM 2397 C C . PHE A 1 293 ? -15.506 2.234 -4.213 1.00 92.69 293 PHE A C 1
ATOM 2399 O O . PHE A 1 293 ? -15.486 3.447 -3.952 1.00 92.69 293 PHE A O 1
ATOM 2406 N N . ASP A 1 294 ? -16.523 1.631 -4.819 1.00 90.06 294 ASP A N 1
ATOM 2407 C CA . ASP A 1 294 ? -17.680 2.330 -5.360 1.00 90.06 294 ASP A CA 1
ATOM 2408 C C . ASP A 1 294 ? -18.919 2.075 -4.495 1.00 90.06 294 ASP A C 1
ATOM 2410 O O . ASP A 1 294 ? -19.333 0.941 -4.255 1.00 90.06 294 ASP A O 1
ATOM 2414 N N . PHE A 1 295 ? -19.532 3.162 -4.026 1.00 90.25 295 PHE A N 1
ATOM 2415 C CA . PHE A 1 295 ? -20.827 3.123 -3.353 1.00 90.25 295 PHE A CA 1
ATOM 2416 C C . PHE A 1 295 ? -21.952 2.844 -4.348 1.00 90.25 295 PHE A C 1
ATOM 2418 O O . PHE A 1 295 ? -21.811 3.106 -5.544 1.00 90.25 295 PHE A O 1
ATOM 2425 N N . SER A 1 296 ? -23.102 2.408 -3.833 1.00 88.25 296 SER A N 1
ATOM 2426 C CA . SER A 1 296 ? -24.283 2.110 -4.638 1.00 88.25 296 SER A CA 1
ATOM 2427 C C . SER A 1 296 ? -24.680 3.293 -5.532 1.00 88.25 296 SER A C 1
ATOM 2429 O O . SER A 1 296 ? -24.803 4.443 -5.077 1.00 88.25 296 SER A O 1
ATOM 2431 N N . HIS A 1 297 ? -24.907 3.005 -6.813 1.00 87.31 297 HIS A N 1
ATOM 2432 C CA . HIS A 1 297 ? -25.233 3.981 -7.849 1.00 87.31 297 HIS A CA 1
ATOM 2433 C C . HIS A 1 297 ? -26.126 3.389 -8.944 1.00 87.31 297 HIS A C 1
ATOM 2435 O O . HIS A 1 297 ? -26.465 2.206 -8.939 1.00 87.31 297 HIS A O 1
ATOM 2441 N N . LYS A 1 298 ? -26.494 4.199 -9.943 1.00 84.75 298 LYS A N 1
ATOM 2442 C CA . LYS A 1 298 ? -27.345 3.736 -11.038 1.00 84.75 298 LYS A CA 1
ATOM 2443 C C . LYS A 1 298 ? -26.739 2.511 -11.725 1.00 84.75 298 LYS A C 1
ATOM 2445 O O . LYS A 1 298 ? -25.615 2.577 -12.223 1.00 84.75 298 LYS A O 1
ATOM 2450 N N . GLY A 1 299 ? -27.510 1.426 -11.781 1.00 82.44 299 GLY A N 1
ATOM 2451 C CA . GLY A 1 299 ? -27.108 0.156 -12.390 1.00 82.44 299 GLY A CA 1
ATOM 2452 C C . GLY A 1 299 ? -26.345 -0.793 -11.464 1.00 82.44 299 GLY A C 1
ATOM 2453 O O . GLY A 1 299 ? -26.088 -1.916 -11.885 1.00 82.44 299 GLY A O 1
ATOM 2454 N N . GLN A 1 300 ? -26.018 -0.370 -10.238 1.00 85.56 300 GLN A N 1
ATOM 2455 C CA . GLN A 1 300 ? -25.366 -1.213 -9.246 1.00 85.56 300 GLN A CA 1
ATOM 2456 C C . GLN A 1 300 ? -25.781 -0.818 -7.823 1.00 85.56 300 GLN A C 1
ATOM 2458 O O . GLN A 1 300 ? -25.350 0.194 -7.272 1.00 85.56 300 GLN A O 1
ATOM 2463 N N . GLU A 1 301 ? -26.660 -1.622 -7.232 1.00 84.88 301 GLU A N 1
ATOM 2464 C CA . GLU A 1 301 ? -27.363 -1.286 -5.986 1.00 84.88 301 GLU A CA 1
ATOM 2465 C C . GLU A 1 301 ? -26.548 -1.592 -4.725 1.00 84.88 301 GLU A C 1
ATOM 2467 O O . GLU A 1 301 ? -26.939 -1.199 -3.625 1.00 84.88 301 GLU A O 1
ATOM 2472 N N . VAL A 1 302 ? -25.390 -2.237 -4.875 1.00 87.56 302 VAL A N 1
ATOM 2473 C CA . VAL A 1 302 ? -24.503 -2.610 -3.770 1.00 87.56 302 VAL A CA 1
ATOM 2474 C C . VAL A 1 302 ? -23.182 -1.849 -3.809 1.00 87.56 302 VAL A C 1
ATOM 2476 O O . VAL A 1 302 ? -22.677 -1.465 -4.868 1.00 87.56 302 VAL A O 1
ATOM 2479 N N . VAL A 1 303 ? -22.595 -1.679 -2.627 1.00 89.38 303 VAL A N 1
ATOM 2480 C CA . VAL A 1 303 ? -21.215 -1.222 -2.483 1.00 89.38 303 VAL A CA 1
ATOM 2481 C C . VAL A 1 303 ? -20.288 -2.352 -2.927 1.00 89.38 303 VAL A C 1
ATOM 2483 O O . VAL A 1 303 ? -20.374 -3.473 -2.417 1.00 89.38 303 VAL A O 1
ATOM 2486 N N . HIS A 1 304 ? -19.437 -2.071 -3.906 1.00 89.56 304 HIS A N 1
ATOM 2487 C CA . HIS A 1 304 ? -18.650 -3.083 -4.603 1.00 89.56 304 HIS A CA 1
ATOM 2488 C C . HIS A 1 304 ? -17.247 -2.562 -4.921 1.00 89.56 304 HIS A C 1
ATOM 2490 O O . HIS A 1 304 ? -16.996 -1.353 -4.949 1.00 89.56 304 HIS A O 1
ATOM 2496 N N . PHE A 1 305 ? -16.328 -3.496 -5.162 1.00 89.50 305 PHE A N 1
ATOM 2497 C CA . PHE A 1 305 ? -15.051 -3.168 -5.770 1.00 89.50 305 PHE A CA 1
ATOM 2498 C C . PHE A 1 305 ? -15.211 -3.205 -7.282 1.00 89.50 305 PHE A C 1
ATOM 2500 O O . PHE A 1 305 ? -15.669 -4.201 -7.838 1.00 89.50 305 PHE A O 1
ATOM 2507 N N . ASN A 1 306 ? -14.790 -2.139 -7.945 1.00 88.81 306 ASN A N 1
ATOM 2508 C CA . ASN A 1 306 ? -14.617 -2.133 -9.383 1.00 88.81 306 ASN A CA 1
ATOM 2509 C C . ASN A 1 306 ? -13.121 -2.173 -9.686 1.00 88.81 306 ASN A C 1
ATOM 2511 O O . ASN A 1 306 ? -12.399 -1.248 -9.325 1.00 88.81 306 ASN A O 1
ATOM 2515 N N . ASN A 1 307 ? -12.663 -3.255 -10.307 1.00 89.62 307 ASN A N 1
ATOM 2516 C CA . ASN A 1 307 ? -11.261 -3.460 -10.634 1.00 89.62 307 ASN A CA 1
ATOM 2517 C C . ASN A 1 307 ? -11.070 -3.355 -12.147 1.00 89.62 307 ASN A C 1
ATOM 2519 O O . ASN A 1 307 ? -11.727 -4.078 -12.897 1.00 89.62 307 ASN A O 1
ATOM 2523 N N . GLU A 1 308 ? -10.195 -2.470 -12.608 1.00 88.81 308 GLU A N 1
ATOM 2524 C CA . GLU A 1 308 ? -9.986 -2.190 -14.034 1.00 88.81 308 GLU A CA 1
ATOM 2525 C C . GLU A 1 308 ? -8.501 -2.304 -14.403 1.00 88.81 308 GLU A C 1
ATOM 2527 O O . GLU A 1 308 ? -7.622 -1.993 -13.607 1.00 88.81 308 GLU A O 1
ATOM 2532 N N . THR A 1 309 ? -8.190 -2.755 -15.617 1.00 85.38 309 THR A N 1
ATOM 2533 C CA . THR A 1 309 ? -6.826 -2.690 -16.166 1.00 85.38 309 THR A CA 1
ATOM 2534 C C . THR A 1 309 ? -6.500 -1.261 -16.626 1.00 85.38 309 THR A C 1
ATOM 2536 O O . THR A 1 309 ? -7.413 -0.443 -16.776 1.00 85.38 309 THR A O 1
ATOM 2539 N N . PRO A 1 310 ? -5.236 -0.924 -16.954 1.00 79.94 310 PRO A N 1
ATOM 2540 C CA . PRO A 1 310 ? -4.878 0.393 -17.492 1.00 79.94 310 PRO A CA 1
ATOM 2541 C C . PRO A 1 310 ? -5.629 0.770 -18.780 1.00 79.94 310 PRO A C 1
ATOM 2543 O O . PRO A 1 310 ? -5.752 1.948 -19.110 1.00 79.94 310 PRO A O 1
ATOM 2546 N N . GLY A 1 311 ? -6.140 -0.224 -19.518 1.00 76.00 311 GLY A N 1
ATOM 2547 C CA . GLY A 1 311 ? -6.998 -0.028 -20.688 1.00 76.00 311 GLY A CA 1
ATOM 2548 C C . GLY A 1 311 ? -8.460 0.301 -20.357 1.00 76.00 311 GLY A C 1
ATOM 2549 O O . GLY A 1 311 ? -9.252 0.501 -21.277 1.00 76.00 311 GLY A O 1
ATOM 2550 N N . GLY A 1 312 ? -8.830 0.347 -19.073 1.00 78.25 312 GLY A N 1
ATOM 2551 C CA . GLY A 1 312 ? -10.198 0.554 -18.598 1.00 78.25 312 GLY A CA 1
ATOM 2552 C C . GLY A 1 312 ? -11.089 -0.683 -18.729 1.00 78.25 312 GLY A C 1
ATOM 2553 O O . GLY A 1 312 ? -12.312 -0.554 -18.792 1.00 78.25 312 GLY A O 1
ATOM 2554 N N . LEU A 1 313 ? -10.500 -1.880 -18.832 1.00 81.81 313 LEU A N 1
ATOM 2555 C CA . LEU A 1 313 ? -11.246 -3.131 -18.947 1.00 81.81 313 LEU A CA 1
ATOM 2556 C C . LEU A 1 313 ? -11.445 -3.751 -17.566 1.00 81.81 313 LEU A C 1
ATOM 2558 O O . LEU A 1 313 ? -10.488 -3.912 -16.816 1.00 81.81 313 LEU A O 1
ATOM 2562 N N . SER A 1 314 ? -12.684 -4.118 -17.231 1.00 81.88 314 SER A N 1
ATOM 2563 C CA . SER A 1 314 ? -12.986 -4.743 -15.940 1.00 81.88 314 SER A CA 1
ATOM 2564 C C . SER A 1 314 ? -12.253 -6.077 -15.784 1.00 81.88 314 SER A C 1
ATOM 2566 O O . SER A 1 314 ? -12.389 -6.962 -16.633 1.00 81.88 314 SER A O 1
ATOM 2568 N N . CYS A 1 315 ? -11.549 -6.225 -14.669 1.00 82.56 315 CYS A N 1
ATOM 2569 C CA . CYS A 1 315 ? -10.875 -7.437 -14.230 1.00 82.56 315 CYS A CA 1
ATOM 2570 C C . CYS A 1 315 ? -11.576 -8.005 -12.988 1.00 82.56 315 CYS A C 1
ATOM 2572 O O . CYS A 1 315 ? -12.257 -7.299 -12.245 1.00 82.56 315 CYS A O 1
ATOM 2574 N N . CYS A 1 316 ? -11.424 -9.304 -12.757 1.00 87.19 316 CYS A N 1
ATOM 2575 C CA . CYS A 1 316 ? -12.032 -10.005 -11.636 1.00 87.19 316 CYS A CA 1
ATOM 2576 C C . CYS A 1 316 ? -10.979 -10.896 -10.974 1.00 87.19 316 CYS A C 1
ATOM 2578 O O . CYS A 1 316 ? -10.382 -11.727 -11.658 1.00 87.19 316 CYS A O 1
ATOM 2580 N N . ILE A 1 317 ? -10.767 -10.712 -9.667 1.00 89.88 317 ILE A N 1
ATOM 2581 C CA . ILE A 1 317 ? -9.869 -11.533 -8.843 1.00 89.88 317 ILE A CA 1
ATOM 2582 C C . ILE A 1 317 ? -10.705 -12.531 -8.046 1.00 89.88 317 ILE A C 1
ATOM 2584 O O . ILE A 1 317 ? -11.706 -12.152 -7.436 1.00 89.88 317 ILE A O 1
ATOM 2588 N N . PHE A 1 318 ? -10.280 -13.787 -8.043 1.00 91.69 318 PHE A N 1
ATOM 2589 C CA . PHE A 1 318 ? -10.966 -14.914 -7.427 1.00 91.69 318 PHE A CA 1
ATOM 2590 C C . PHE A 1 318 ? -10.041 -15.604 -6.435 1.00 91.69 318 PHE A C 1
ATOM 2592 O O . PHE A 1 318 ? -8.871 -15.836 -6.738 1.00 91.69 318 PHE A O 1
ATOM 2599 N N . ASN A 1 319 ? -10.567 -15.979 -5.273 1.00 91.12 319 ASN A N 1
ATOM 2600 C CA . ASN A 1 319 ? -9.859 -16.893 -4.381 1.00 91.12 319 ASN A CA 1
ATOM 2601 C C . ASN A 1 319 ? -9.920 -18.339 -4.908 1.00 91.12 319 ASN A C 1
ATOM 2603 O O . ASN A 1 319 ? -10.649 -18.659 -5.850 1.00 91.12 319 ASN A O 1
ATOM 2607 N N . LYS A 1 320 ? -9.178 -19.237 -4.257 1.00 91.56 320 LYS A N 1
ATOM 2608 C CA . LYS A 1 320 ? -9.108 -20.663 -4.610 1.00 91.56 320 LYS A CA 1
ATOM 2609 C C . LYS A 1 320 ? -10.449 -21.375 -4.700 1.00 91.56 320 LYS A C 1
ATOM 2611 O O . LYS A 1 320 ? -10.668 -22.129 -5.645 1.00 91.56 320 LYS A O 1
ATOM 2616 N N . ASN A 1 321 ? -11.339 -21.144 -3.743 1.00 92.88 321 ASN A N 1
ATOM 2617 C CA . ASN A 1 321 ? -12.636 -21.813 -3.722 1.00 92.88 321 ASN A CA 1
ATOM 2618 C C . ASN A 1 321 ? -13.536 -21.289 -4.845 1.00 92.88 321 ASN A C 1
ATOM 2620 O O . ASN A 1 321 ? -14.190 -22.073 -5.526 1.00 92.88 321 ASN A O 1
ATOM 2624 N N . GLU A 1 322 ? -13.537 -19.974 -5.074 1.00 93.56 322 GLU A N 1
ATOM 2625 C CA . GLU A 1 322 ? -14.277 -19.351 -6.173 1.00 93.56 322 GLU A CA 1
ATOM 2626 C C . GLU A 1 322 ? -13.794 -19.866 -7.530 1.00 93.56 322 GLU A C 1
ATOM 2628 O O . GLU A 1 322 ? -14.606 -20.295 -8.347 1.00 93.56 322 GLU A O 1
ATOM 2633 N N . TYR A 1 323 ? -12.477 -19.886 -7.750 1.00 95.19 323 TYR A N 1
ATOM 2634 C CA . TYR A 1 323 ? -11.883 -20.415 -8.973 1.00 95.19 323 TYR A CA 1
ATOM 2635 C C . TYR A 1 323 ? -12.235 -21.892 -9.186 1.00 95.19 323 TYR A C 1
ATOM 2637 O O . TYR A 1 323 ? -12.688 -22.258 -10.270 1.00 95.19 323 TYR A O 1
ATOM 2645 N N . GLN A 1 324 ? -12.087 -22.737 -8.159 1.00 95.62 324 GLN A N 1
ATOM 2646 C CA . GLN A 1 324 ? -12.394 -24.163 -8.280 1.00 95.62 324 GLN A CA 1
ATOM 2647 C C . GLN A 1 324 ? -13.867 -24.390 -8.638 1.00 95.62 324 GLN A C 1
ATOM 2649 O O . GLN A 1 324 ? -14.151 -25.132 -9.572 1.00 95.62 324 GLN A O 1
ATOM 2654 N N . ASN A 1 325 ? -14.790 -23.682 -7.979 1.00 96.00 325 ASN A N 1
ATOM 2655 C CA . ASN A 1 325 ? -16.218 -23.761 -8.292 1.00 96.00 325 ASN A CA 1
ATOM 2656 C C . ASN A 1 325 ? -16.515 -23.357 -9.746 1.00 96.00 325 ASN A C 1
ATOM 2658 O O . ASN A 1 325 ? -17.334 -23.992 -10.410 1.00 96.00 325 ASN A O 1
ATOM 2662 N N . ILE A 1 326 ? -15.842 -22.317 -10.253 1.00 95.75 326 ILE A N 1
ATOM 2663 C CA . ILE A 1 326 ? -16.004 -21.866 -11.640 1.00 95.75 326 ILE A CA 1
ATOM 2664 C C . ILE A 1 326 ? -15.493 -22.921 -12.616 1.00 95.75 326 ILE A C 1
ATOM 2666 O O . ILE A 1 326 ? -16.186 -23.217 -13.581 1.00 95.75 326 ILE A O 1
ATOM 2670 N N . ILE A 1 327 ? -14.310 -23.494 -12.388 1.00 96.31 327 ILE A N 1
ATOM 2671 C CA . ILE A 1 327 ? -13.725 -24.485 -13.303 1.00 96.31 327 ILE A CA 1
ATOM 2672 C C . ILE A 1 327 ? -14.443 -25.835 -13.223 1.00 96.31 327 ILE A C 1
ATOM 2674 O O . ILE A 1 327 ? -14.527 -26.527 -14.233 1.00 96.31 327 ILE A O 1
ATOM 2678 N N . ASP A 1 328 ? -15.025 -26.194 -12.080 1.00 96.44 328 ASP A N 1
ATOM 2679 C CA . ASP A 1 328 ? -15.886 -27.375 -11.971 1.00 96.44 328 ASP A CA 1
ATOM 2680 C C . ASP A 1 328 ? -17.171 -27.214 -12.801 1.00 96.44 328 ASP A C 1
ATOM 2682 O O . ASP A 1 328 ? -17.671 -28.184 -13.374 1.00 96.44 328 ASP A O 1
ATOM 2686 N N . GLN A 1 329 ? -17.696 -25.987 -12.893 1.00 95.69 329 GLN A N 1
ATOM 2687 C CA . GLN A 1 329 ? -18.898 -25.674 -13.666 1.00 95.69 329 GLN A CA 1
ATOM 2688 C C . GLN A 1 329 ? -18.618 -25.392 -15.152 1.00 95.69 329 GLN A C 1
ATOM 2690 O O . GLN A 1 329 ? -19.413 -25.789 -16.004 1.00 95.69 329 GLN A O 1
ATOM 2695 N N . TYR A 1 330 ? -17.508 -24.717 -15.456 1.00 95.19 330 TYR A N 1
ATOM 2696 C CA . TYR A 1 330 ? -17.081 -24.288 -16.791 1.00 95.19 330 TYR A CA 1
ATOM 2697 C C . TYR A 1 330 ? -15.611 -24.685 -17.043 1.00 95.19 330 TYR A C 1
ATOM 2699 O O . TYR A 1 330 ? -14.730 -23.814 -17.097 1.00 95.19 330 TYR A O 1
ATOM 2707 N N . PRO A 1 331 ? -15.301 -25.990 -17.189 1.00 94.56 331 PRO A N 1
ATOM 2708 C CA . PRO A 1 331 ? -13.924 -26.469 -17.342 1.00 94.56 331 PRO A CA 1
ATOM 2709 C C . PRO A 1 331 ? -13.186 -25.850 -18.533 1.00 94.56 331 PRO A C 1
ATOM 2711 O O . PRO A 1 331 ? -11.965 -25.693 -18.502 1.00 94.56 331 PRO A O 1
ATOM 2714 N N . GLU A 1 332 ? -13.926 -25.471 -19.576 1.00 93.00 332 GLU A N 1
ATOM 2715 C CA . GLU A 1 332 ? -13.410 -24.826 -20.778 1.00 93.00 332 GLU A CA 1
ATOM 2716 C C . GLU A 1 332 ? -12.783 -23.451 -20.512 1.00 93.00 332 GLU A C 1
ATOM 2718 O O . GLU A 1 332 ? -11.938 -23.003 -21.281 1.00 93.00 332 GLU A O 1
ATOM 2723 N N . LEU A 1 333 ? -13.146 -22.779 -19.413 1.00 94.50 333 LEU A N 1
ATOM 2724 C CA . LEU A 1 333 ? -12.612 -21.459 -19.077 1.00 94.50 333 LEU A CA 1
ATOM 2725 C C . LEU A 1 333 ? -11.250 -21.507 -18.384 1.00 94.50 333 LEU A C 1
ATOM 2727 O O . LEU A 1 333 ? -10.683 -20.449 -18.127 1.00 94.50 333 LEU A O 1
ATOM 2731 N N . LYS A 1 334 ? -10.697 -22.690 -18.094 1.00 93.88 334 LYS A N 1
ATOM 2732 C CA . LYS A 1 334 ? -9.437 -22.835 -17.348 1.00 93.88 334 LYS A CA 1
ATOM 2733 C C . LYS A 1 334 ? -8.295 -21.992 -17.922 1.00 93.88 334 LYS A C 1
ATOM 2735 O O . LYS A 1 334 ? -7.609 -21.298 -17.177 1.00 93.88 334 LYS A O 1
ATOM 2740 N N . ASP A 1 335 ? -8.152 -21.974 -19.245 1.00 92.25 335 ASP A N 1
ATOM 2741 C CA . ASP A 1 335 ? -7.087 -21.227 -19.928 1.00 92.25 335 ASP A CA 1
ATOM 2742 C C . ASP A 1 335 ? -7.345 -19.709 -19.986 1.00 92.25 335 ASP A C 1
ATOM 2744 O O . ASP A 1 335 ? -6.471 -18.934 -20.387 1.00 92.25 335 ASP A O 1
ATOM 2748 N N . CYS A 1 336 ? -8.522 -19.256 -19.545 1.00 92.50 336 CYS A N 1
ATOM 2749 C CA . CYS A 1 336 ? -8.885 -17.843 -19.438 1.00 92.50 336 CYS A CA 1
ATOM 2750 C C . CYS A 1 336 ? -8.432 -17.208 -18.116 1.00 92.50 336 CYS A C 1
ATOM 2752 O O . CYS A 1 336 ? -8.624 -16.008 -17.938 1.00 92.50 336 CYS A O 1
ATOM 2754 N N . PHE A 1 337 ? -7.831 -17.971 -17.199 1.00 91.62 337 PHE A N 1
ATOM 2755 C CA . PHE A 1 337 ? -7.342 -17.458 -15.920 1.00 91.62 337 PHE A CA 1
ATOM 2756 C C . PHE A 1 337 ? -5.815 -17.317 -15.888 1.00 91.62 337 PHE A C 1
ATOM 2758 O O . PHE A 1 337 ? -5.083 -18.048 -16.557 1.00 91.62 337 PHE A O 1
ATOM 2765 N N . ILE A 1 338 ? -5.336 -16.355 -15.102 1.00 88.69 338 ILE A N 1
ATOM 2766 C CA . ILE A 1 338 ? -3.935 -16.191 -14.692 1.00 88.69 338 ILE A CA 1
ATOM 2767 C C . ILE A 1 338 ? -3.871 -16.474 -13.193 1.00 88.69 338 ILE A C 1
ATOM 2769 O O . ILE A 1 338 ? -4.712 -15.977 -12.452 1.00 88.69 338 ILE A O 1
ATOM 2773 N N . SER A 1 339 ? -2.901 -17.275 -12.755 1.00 88.00 339 SER A N 1
ATOM 2774 C CA . SER A 1 339 ? -2.684 -17.594 -11.338 1.00 88.00 339 SER A CA 1
ATOM 2775 C C . SER A 1 339 ? -1.682 -16.617 -10.721 1.00 88.00 339 SER A C 1
ATOM 2777 O O . SER A 1 339 ? -0.629 -16.387 -11.312 1.00 88.00 339 SER A O 1
ATOM 2779 N N . TYR A 1 340 ? -1.980 -16.125 -9.521 1.00 84.94 340 TYR A N 1
ATOM 2780 C CA . TYR A 1 340 ? -1.043 -15.448 -8.619 1.00 84.94 340 TYR A CA 1
ATOM 2781 C C . TYR A 1 340 ? -1.045 -16.210 -7.287 1.00 84.94 340 TYR A C 1
ATOM 2783 O O . TYR A 1 340 ? -1.687 -15.806 -6.318 1.00 84.94 340 TYR A O 1
ATOM 2791 N N . ASP A 1 341 ? -0.404 -17.377 -7.291 1.00 80.88 341 ASP A N 1
ATOM 2792 C CA . ASP A 1 341 ? -0.346 -18.322 -6.169 1.00 80.88 341 ASP A CA 1
ATOM 2793 C C . ASP A 1 341 ? -1.714 -18.922 -5.792 1.00 80.88 341 ASP A C 1
ATOM 2795 O O . ASP A 1 341 ? -2.183 -19.872 -6.421 1.00 80.88 341 ASP A O 1
ATOM 2799 N N . ASP A 1 342 ? -2.363 -18.365 -4.773 1.00 83.25 342 ASP A N 1
ATOM 2800 C CA . ASP A 1 342 ? -3.623 -18.807 -4.172 1.00 83.25 342 ASP A CA 1
ATOM 2801 C C . ASP A 1 342 ? -4.852 -18.027 -4.667 1.00 83.25 342 ASP A C 1
ATOM 2803 O O . ASP A 1 342 ? -5.959 -18.178 -4.130 1.00 83.25 342 ASP A O 1
ATOM 2807 N N . ARG A 1 343 ? -4.669 -17.208 -5.706 1.00 88.75 343 ARG A N 1
ATOM 2808 C CA . ARG A 1 343 ? -5.735 -16.441 -6.351 1.00 88.75 343 ARG A CA 1
ATOM 2809 C C . ARG A 1 343 ? -5.589 -16.436 -7.868 1.00 88.75 343 ARG A C 1
ATOM 2811 O O . ARG A 1 343 ? -4.509 -16.661 -8.413 1.00 88.75 343 ARG A O 1
ATOM 2818 N N . TRP A 1 344 ? -6.683 -16.127 -8.551 1.00 91.12 344 TRP A N 1
ATOM 2819 C CA . TRP A 1 344 ? -6.756 -16.130 -10.006 1.00 91.12 344 TRP A CA 1
ATOM 2820 C C . TRP A 1 344 ? -7.373 -14.838 -10.527 1.00 91.12 344 TRP A C 1
ATOM 2822 O O . TRP A 1 344 ? -8.370 -14.371 -9.983 1.00 91.12 344 TRP A O 1
ATOM 2832 N N . ALA A 1 345 ? -6.823 -14.280 -11.603 1.00 89.44 345 ALA A N 1
ATOM 2833 C CA . ALA A 1 345 ? -7.477 -13.237 -12.386 1.00 89.44 345 ALA A CA 1
ATOM 2834 C C . ALA A 1 345 ? -8.084 -13.816 -13.656 1.00 89.44 345 ALA A C 1
ATOM 2836 O O . ALA A 1 345 ? -7.451 -14.617 -14.345 1.00 89.44 345 ALA A O 1
ATOM 2837 N N . LEU A 1 346 ? -9.285 -13.363 -14.005 1.00 89.50 346 LEU A N 1
ATOM 2838 C CA . LEU A 1 346 ? -9.833 -13.595 -15.337 1.00 89.50 346 LEU A CA 1
ATOM 2839 C C . LEU A 1 346 ? -9.141 -12.657 -16.337 1.00 89.50 346 LEU A C 1
ATOM 2841 O O . LEU A 1 346 ? -9.188 -11.437 -16.177 1.00 89.50 346 LEU A O 1
ATOM 2845 N N . LYS A 1 347 ? -8.514 -13.224 -17.373 1.00 86.75 347 LYS A N 1
ATOM 2846 C CA . LYS A 1 347 ? -7.849 -12.475 -18.450 1.00 86.75 347 LYS A CA 1
ATOM 2847 C C . LYS A 1 347 ? -8.829 -11.546 -19.152 1.00 86.75 347 LYS A C 1
ATOM 2849 O O . LYS A 1 347 ? -10.017 -11.836 -19.262 1.00 86.75 347 LYS A O 1
ATOM 2854 N N . GLU A 1 348 ? -8.315 -10.477 -19.748 1.00 83.62 348 GLU A N 1
ATOM 2855 C CA . GLU A 1 348 ? -9.108 -9.706 -20.700 1.00 83.62 348 GLU A CA 1
ATOM 2856 C C . GLU A 1 348 ? -9.549 -10.592 -21.870 1.00 83.62 348 GLU A C 1
ATOM 2858 O O . GLU A 1 348 ? -8.780 -11.403 -22.393 1.00 83.62 348 GLU A O 1
ATOM 2863 N N . ARG A 1 349 ? -10.785 -10.389 -22.333 1.00 85.38 349 ARG A N 1
ATOM 2864 C CA . ARG A 1 349 ? -11.382 -11.188 -23.411 1.00 85.38 349 ARG A CA 1
ATOM 2865 C C . ARG A 1 349 ? -10.531 -11.222 -24.685 1.00 85.38 349 ARG A C 1
ATOM 2867 O O . ARG A 1 349 ? -10.519 -12.237 -25.370 1.00 85.38 349 ARG A O 1
ATOM 2874 N N . ILE A 1 350 ? -9.839 -10.127 -25.010 1.00 84.56 350 ILE A N 1
ATOM 2875 C CA . ILE A 1 350 ? -8.966 -10.035 -26.193 1.00 84.56 350 ILE A CA 1
ATOM 2876 C C . ILE A 1 350 ? -7.761 -10.984 -26.118 1.00 84.56 350 ILE A C 1
ATOM 2878 O O . ILE A 1 350 ? -7.246 -11.397 -27.150 1.00 84.56 350 ILE A O 1
ATOM 2882 N N . ASN A 1 351 ? -7.363 -11.372 -24.906 1.00 84.62 351 ASN A N 1
ATOM 2883 C CA . ASN A 1 351 ? -6.245 -12.274 -24.642 1.00 84.62 351 ASN A CA 1
ATOM 2884 C C . ASN A 1 351 ? -6.696 -13.740 -24.506 1.00 84.62 351 ASN A C 1
ATOM 2886 O O . ASN A 1 351 ? -5.916 -14.582 -24.063 1.00 84.62 351 ASN A O 1
ATOM 2890 N N . CYS A 1 352 ? -7.953 -14.045 -24.847 1.00 87.31 352 CYS A N 1
ATOM 2891 C CA . CYS A 1 352 ? -8.534 -15.380 -24.754 1.00 87.31 352 CYS A CA 1
ATOM 2892 C C . CYS A 1 352 ? -8.978 -15.886 -26.131 1.00 87.31 352 CYS A C 1
ATOM 2894 O O . CYS A 1 352 ? -9.680 -15.194 -26.872 1.00 87.31 352 CYS A O 1
ATOM 2896 N N . GLU A 1 353 ? -8.653 -17.139 -26.443 1.00 89.38 353 GLU A N 1
ATOM 2897 C CA . GLU A 1 353 ? -9.180 -17.838 -27.616 1.00 89.38 353 GLU A CA 1
ATOM 2898 C C . GLU A 1 353 ? -10.547 -18.455 -27.277 1.00 89.38 353 GLU A C 1
ATOM 2900 O O . GLU A 1 353 ? -10.647 -19.598 -26.843 1.00 89.38 353 GLU A O 1
ATOM 2905 N N . LEU A 1 354 ? -11.619 -17.666 -27.421 1.00 91.62 354 LEU A N 1
ATOM 2906 C CA . LEU A 1 354 ? -12.973 -18.077 -27.027 1.00 91.62 354 LEU A CA 1
ATOM 2907 C C . LEU A 1 354 ? -13.829 -18.514 -28.224 1.00 91.62 354 LEU A C 1
ATOM 2909 O O . LEU A 1 354 ? -14.069 -17.731 -29.152 1.00 91.62 354 LEU A O 1
ATOM 2913 N N . THR A 1 355 ? -14.395 -19.720 -28.142 1.00 92.31 355 THR A N 1
ATOM 2914 C CA . THR A 1 355 ? -15.544 -20.132 -28.971 1.00 92.31 355 THR A CA 1
ATOM 2915 C C . THR A 1 355 ? -16.813 -19.368 -28.568 1.00 92.31 355 THR A C 1
ATOM 2917 O O . THR A 1 355 ? -16.834 -18.669 -27.553 1.00 92.31 355 THR A O 1
ATOM 2920 N N . ASP A 1 356 ? -17.888 -19.460 -29.356 1.00 90.44 356 ASP A N 1
ATOM 2921 C CA . ASP A 1 356 ? -19.126 -18.728 -29.051 1.00 90.44 356 ASP A CA 1
ATOM 2922 C C . ASP A 1 356 ? -19.786 -19.175 -27.739 1.00 90.44 356 ASP A C 1
ATOM 2924 O O . ASP A 1 356 ? -20.227 -18.321 -26.969 1.00 90.44 356 ASP A O 1
ATOM 2928 N N . ASP A 1 357 ? -19.751 -20.470 -27.423 1.00 87.88 357 ASP A N 1
ATOM 2929 C CA . ASP A 1 357 ? -20.266 -20.990 -26.151 1.00 87.88 357 ASP A CA 1
ATOM 2930 C C . ASP A 1 357 ? -19.403 -20.526 -24.966 1.00 87.88 357 ASP A C 1
ATOM 2932 O O . ASP A 1 357 ? -19.927 -20.043 -23.960 1.00 87.88 357 ASP A O 1
ATOM 2936 N N . MET A 1 358 ? -18.071 -20.547 -25.118 1.00 93.00 358 MET A N 1
ATOM 2937 C CA . MET A 1 358 ? -17.145 -20.046 -24.093 1.00 93.00 358 MET A CA 1
ATOM 2938 C C . MET A 1 358 ? -17.354 -18.560 -23.799 1.00 93.00 358 MET A C 1
ATOM 2940 O O . MET A 1 358 ? -17.225 -18.148 -22.650 1.00 93.00 358 MET A O 1
ATOM 2944 N N . LYS A 1 359 ? -17.700 -17.739 -24.804 1.00 93.19 359 LYS A N 1
ATOM 2945 C CA . LYS A 1 359 ? -17.990 -16.309 -24.590 1.00 93.19 359 LYS A CA 1
ATOM 2946 C C . LYS A 1 359 ? -19.166 -16.114 -23.638 1.00 93.19 359 LYS A C 1
ATOM 2948 O O . LYS A 1 359 ? -19.112 -15.217 -22.803 1.00 93.19 359 LYS A O 1
ATOM 2953 N N . VAL A 1 360 ? -20.203 -16.949 -23.737 1.00 93.06 360 VAL A N 1
ATOM 2954 C CA . VAL A 1 360 ? -21.376 -16.867 -22.854 1.00 93.06 360 VAL A CA 1
ATOM 2955 C C . VAL A 1 360 ? -20.991 -17.210 -21.414 1.00 93.06 360 VAL A C 1
ATOM 2957 O O . VAL A 1 360 ? -21.341 -16.454 -20.505 1.00 93.06 360 VAL A O 1
ATOM 2960 N N . SER A 1 361 ? -20.247 -18.303 -21.206 1.00 93.50 361 SER A N 1
ATOM 2961 C CA . SER A 1 361 ? -19.740 -18.694 -19.882 1.00 93.50 361 SER A CA 1
ATOM 2962 C C . SER A 1 361 ? -18.808 -17.620 -19.302 1.00 93.50 361 SER A C 1
ATOM 2964 O O . SER A 1 361 ? -18.985 -17.192 -18.162 1.00 93.50 361 SER A O 1
ATOM 2966 N N . PHE A 1 362 ? -17.870 -17.115 -20.108 1.00 93.62 362 PHE A N 1
ATOM 2967 C CA . PHE A 1 362 ? -16.917 -16.069 -19.730 1.00 93.62 362 PHE A CA 1
ATOM 2968 C C . PHE A 1 362 ? -17.628 -14.782 -19.290 1.00 93.62 362 PHE A C 1
ATOM 2970 O O . PHE A 1 362 ? -17.355 -14.249 -18.213 1.00 93.62 362 PHE A O 1
ATOM 2977 N N . ASP A 1 363 ? -18.568 -14.283 -20.101 1.00 91.12 363 ASP A N 1
ATOM 2978 C CA . ASP A 1 363 ? -19.292 -13.045 -19.802 1.00 91.12 363 ASP A CA 1
ATOM 2979 C C . ASP A 1 363 ? -20.185 -13.198 -18.561 1.00 91.12 363 ASP A C 1
ATOM 2981 O O . ASP A 1 363 ? -20.364 -12.228 -17.819 1.00 91.12 363 ASP A O 1
ATOM 2985 N N . ARG A 1 364 ? -20.704 -14.406 -18.295 1.00 91.44 364 ARG A N 1
ATOM 2986 C CA . ARG A 1 364 ? -21.444 -14.714 -17.065 1.00 91.44 364 ARG A CA 1
ATOM 2987 C C . ARG A 1 364 ? -20.542 -14.633 -15.835 1.00 91.44 364 ARG A C 1
ATOM 2989 O O . ARG A 1 364 ? -20.844 -13.839 -14.948 1.00 91.44 364 ARG A O 1
ATOM 2996 N N . VAL A 1 365 ? -19.428 -15.369 -15.820 1.00 92.19 365 VAL A N 1
ATOM 2997 C CA . VAL A 1 365 ? -18.464 -15.379 -14.702 1.00 92.19 365 VAL A CA 1
ATOM 2998 C C . VAL A 1 365 ? -17.963 -13.966 -14.395 1.00 92.19 365 VAL A C 1
ATOM 3000 O O . VAL A 1 365 ? -17.980 -13.527 -13.245 1.00 92.19 365 VAL A O 1
ATOM 3003 N N . ARG A 1 366 ? -17.581 -13.210 -15.434 1.00 90.38 366 ARG A N 1
ATOM 3004 C CA . ARG A 1 366 ? -17.138 -11.817 -15.292 1.00 90.38 366 ARG A CA 1
ATOM 3005 C C . ARG A 1 366 ? -18.218 -10.939 -14.660 1.00 90.38 366 ARG A C 1
ATOM 3007 O O . ARG A 1 366 ? -17.926 -10.158 -13.761 1.00 90.38 366 ARG A O 1
ATOM 3014 N N . LYS A 1 367 ? -19.460 -11.033 -15.145 1.00 86.62 367 LYS A N 1
ATOM 3015 C CA . LYS A 1 367 ? -20.565 -10.186 -14.678 1.00 86.62 367 LYS A CA 1
ATOM 3016 C C . LYS A 1 367 ? -20.971 -10.509 -13.241 1.00 86.62 367 LYS A C 1
ATOM 3018 O O . LYS A 1 367 ? -21.276 -9.589 -12.492 1.00 86.62 367 LYS A O 1
ATOM 3023 N N . GLU A 1 368 ? -20.975 -11.784 -12.869 1.00 85.81 368 GLU A N 1
ATOM 3024 C CA . GLU A 1 368 ? -21.266 -12.213 -11.499 1.00 85.81 368 GLU A CA 1
ATOM 3025 C C . GLU A 1 368 ? -20.223 -11.662 -10.524 1.00 85.81 368 GLU A C 1
ATOM 3027 O O . GLU A 1 368 ? -20.595 -11.063 -9.518 1.00 85.81 368 GLU A O 1
ATOM 3032 N N . LYS A 1 369 ? -18.929 -11.757 -10.860 1.00 87.19 369 LYS A N 1
ATOM 3033 C CA . LYS A 1 369 ? -17.868 -11.261 -9.976 1.00 87.19 369 LYS A CA 1
ATOM 3034 C C . LYS A 1 369 ? -17.764 -9.738 -9.930 1.00 87.19 369 LYS A C 1
ATOM 3036 O O . LYS A 1 369 ? -17.545 -9.184 -8.860 1.00 87.19 369 LYS A O 1
ATOM 3041 N N . ALA A 1 370 ? -17.955 -9.047 -11.054 1.00 81.44 370 ALA A N 1
ATOM 3042 C CA . ALA A 1 370 ? -17.930 -7.582 -11.095 1.00 81.44 370 ALA A CA 1
ATOM 3043 C C . ALA A 1 370 ? -19.028 -6.937 -10.230 1.00 81.44 370 ALA A C 1
ATOM 3045 O O . ALA A 1 370 ? -18.916 -5.769 -9.863 1.00 81.44 370 ALA A O 1
ATOM 3046 N N . HIS A 1 371 ? -20.095 -7.681 -9.921 1.00 75.56 371 HIS A N 1
ATOM 3047 C CA . HIS A 1 371 ? -21.185 -7.217 -9.069 1.00 75.56 371 HIS A CA 1
ATOM 3048 C C . HIS A 1 371 ? -21.174 -7.834 -7.663 1.00 75.56 371 HIS A C 1
ATOM 3050 O O . HIS A 1 371 ? -22.144 -7.660 -6.925 1.00 75.56 371 HIS A O 1
ATOM 3056 N N . ASP A 1 372 ? -20.098 -8.533 -7.295 1.00 83.75 372 ASP A N 1
ATOM 3057 C CA . ASP A 1 372 ? -19.928 -9.136 -5.975 1.00 83.75 372 ASP A CA 1
ATOM 3058 C C . ASP A 1 372 ? -19.895 -8.030 -4.902 1.00 83.75 372 ASP A C 1
ATOM 3060 O O . ASP A 1 372 ? -19.067 -7.111 -4.991 1.00 83.75 372 ASP A O 1
ATOM 3064 N N . PRO A 1 373 ? -20.796 -8.058 -3.904 1.00 87.25 373 PRO A N 1
ATOM 3065 C CA . PRO A 1 373 ? -20.743 -7.101 -2.813 1.00 87.25 373 PRO A CA 1
ATOM 3066 C C . PRO A 1 373 ? -19.423 -7.246 -2.046 1.00 87.25 373 PRO A C 1
ATOM 3068 O O . PRO A 1 373 ? -18.910 -8.346 -1.826 1.00 87.25 373 PRO A O 1
ATOM 3071 N N . ILE A 1 374 ? -18.872 -6.117 -1.594 1.00 88.38 374 ILE A N 1
ATOM 3072 C CA . ILE A 1 374 ? -17.695 -6.142 -0.706 1.00 88.38 374 ILE A CA 1
ATOM 3073 C C . ILE A 1 374 ? -18.049 -6.817 0.618 1.00 88.38 374 ILE A C 1
ATOM 3075 O O . ILE A 1 374 ? -17.248 -7.566 1.175 1.00 88.38 374 ILE A O 1
ATOM 3079 N N . PHE A 1 375 ? -19.253 -6.530 1.097 1.00 91.56 375 PHE A N 1
ATOM 3080 C CA . PHE A 1 375 ? -19.699 -6.806 2.447 1.00 91.56 375 PHE A CA 1
ATOM 3081 C C . PHE A 1 375 ? -20.547 -8.068 2.531 1.00 91.56 375 PHE A C 1
ATOM 3083 O O . PHE A 1 375 ? -21.404 -8.318 1.683 1.00 91.56 375 PHE A O 1
ATOM 3090 N N . THR A 1 376 ? -20.347 -8.831 3.603 1.00 86.06 376 THR A N 1
ATOM 3091 C CA . THR A 1 376 ? -21.102 -10.067 3.872 1.00 86.06 376 THR A CA 1
ATOM 3092 C C . THR A 1 376 ? -22.546 -9.801 4.308 1.00 86.06 376 THR A C 1
ATOM 3094 O O . THR A 1 376 ? -23.403 -10.680 4.218 1.00 86.06 376 THR A O 1
ATOM 3097 N N . GLN A 1 377 ? -22.833 -8.573 4.742 1.00 87.38 377 GLN A N 1
ATOM 3098 C CA . GLN A 1 377 ? -24.154 -8.084 5.121 1.00 87.38 377 GLN A CA 1
ATOM 3099 C C . GLN A 1 377 ? -24.342 -6.626 4.676 1.00 87.38 377 GLN A C 1
ATOM 3101 O O . GLN A 1 377 ? -23.400 -5.953 4.261 1.00 87.38 377 GLN A O 1
ATOM 3106 N N . SER A 1 378 ? -25.569 -6.113 4.756 1.00 87.69 378 SER A N 1
ATOM 3107 C CA . SER A 1 378 ? -25.848 -4.711 4.433 1.00 87.69 378 SER A CA 1
ATOM 3108 C C . SER A 1 378 ? -25.445 -3.786 5.582 1.00 87.69 378 SER A C 1
ATOM 3110 O O . SER A 1 378 ? -25.884 -3.979 6.715 1.00 87.69 378 SER A O 1
ATOM 3112 N N . TYR A 1 379 ? -24.674 -2.746 5.270 1.00 90.31 379 TYR A N 1
ATOM 3113 C CA . TYR A 1 379 ? -24.324 -1.666 6.195 1.00 90.31 379 TYR A CA 1
ATOM 3114 C C . TYR A 1 379 ? -24.894 -0.336 5.713 1.00 90.31 379 TYR A C 1
ATOM 3116 O O . TYR A 1 379 ? -25.157 -0.157 4.518 1.00 90.31 379 TYR A O 1
ATOM 3124 N N . LEU A 1 380 ? -25.056 0.619 6.630 1.00 88.69 380 LEU A N 1
ATOM 3125 C CA . LEU A 1 380 ? -25.365 1.983 6.231 1.00 88.69 380 LEU A CA 1
ATOM 3126 C C . LEU A 1 380 ? -24.156 2.575 5.509 1.00 88.69 380 LEU A C 1
ATOM 3128 O O . LEU A 1 380 ? -23.016 2.488 5.959 1.00 88.69 380 LEU A O 1
ATOM 3132 N N . GLU A 1 381 ? -24.417 3.242 4.390 1.00 87.44 381 GLU A N 1
ATOM 3133 C CA . GLU A 1 381 ? -23.378 3.949 3.646 1.00 87.44 381 GLU A CA 1
ATOM 3134 C C . GLU A 1 381 ? -22.704 5.050 4.490 1.00 87.44 381 GLU A C 1
ATOM 3136 O O . GLU A 1 381 ? -21.550 5.393 4.243 1.00 87.44 381 GLU A O 1
ATOM 3141 N N . THR A 1 382 ? -23.388 5.602 5.497 1.00 88.19 382 THR A N 1
ATOM 3142 C CA . THR A 1 382 ? -22.776 6.528 6.464 1.00 88.19 382 THR A CA 1
ATOM 3143 C C . THR A 1 382 ? -21.663 5.852 7.255 1.00 88.19 382 THR A C 1
ATOM 3145 O O . THR A 1 382 ? -20.559 6.381 7.282 1.00 88.19 382 THR A O 1
ATOM 3148 N N . ASP A 1 383 ? -21.904 4.647 7.774 1.00 91.06 383 ASP A N 1
ATOM 3149 C CA . ASP A 1 383 ? -20.932 3.904 8.584 1.00 91.06 383 ASP A CA 1
ATOM 3150 C C . ASP A 1 383 ? -19.715 3.497 7.741 1.00 91.06 383 ASP A C 1
ATOM 3152 O O . ASP A 1 383 ? -18.571 3.621 8.174 1.00 91.06 383 ASP A O 1
ATOM 3156 N N . ILE A 1 384 ? -19.951 3.084 6.489 1.00 92.50 384 ILE A N 1
ATOM 3157 C CA . ILE A 1 384 ? -18.882 2.769 5.529 1.00 92.50 384 ILE A CA 1
ATOM 3158 C C . ILE A 1 384 ? -18.054 4.020 5.212 1.00 92.50 384 ILE A C 1
ATOM 3160 O O . ILE A 1 384 ? -16.827 3.964 5.127 1.00 92.50 384 ILE A O 1
ATOM 3164 N N . ASN A 1 385 ? -18.705 5.167 5.009 1.00 89.94 385 ASN A N 1
ATOM 3165 C CA . ASN A 1 385 ? -17.997 6.412 4.734 1.00 89.94 385 ASN A CA 1
ATOM 3166 C C . ASN A 1 385 ? -17.180 6.871 5.946 1.00 89.94 385 ASN A C 1
ATOM 3168 O O . ASN A 1 385 ? -16.056 7.336 5.773 1.00 89.94 385 ASN A O 1
ATOM 3172 N N . ASP A 1 386 ? -17.720 6.712 7.151 1.00 91.12 386 ASP A N 1
ATOM 3173 C CA . ASP A 1 386 ? -17.018 7.024 8.389 1.00 91.12 386 ASP A CA 1
ATOM 3174 C C . ASP A 1 386 ? -15.796 6.121 8.564 1.00 91.12 386 ASP A C 1
ATOM 3176 O O . ASP A 1 386 ? -14.711 6.638 8.829 1.00 91.12 386 ASP A O 1
ATOM 3180 N N . PHE A 1 387 ? -15.909 4.820 8.272 1.00 94.44 387 PHE A N 1
ATOM 3181 C CA . PHE A 1 387 ? -14.758 3.914 8.212 1.00 94.44 387 PHE A CA 1
ATOM 3182 C C . PHE A 1 387 ? -13.673 4.417 7.247 1.00 94.44 387 PHE A C 1
ATOM 3184 O O . PHE A 1 387 ? -12.507 4.532 7.621 1.00 94.44 387 PHE A O 1
ATOM 3191 N N . ILE A 1 388 ? -14.037 4.770 6.010 1.00 93.62 388 ILE A N 1
ATOM 3192 C CA . ILE A 1 388 ? -13.069 5.260 5.013 1.00 93.62 388 ILE A CA 1
ATOM 3193 C C . ILE A 1 388 ? -12.409 6.567 5.477 1.00 93.62 388 ILE A C 1
ATOM 3195 O O . ILE A 1 388 ? -11.208 6.760 5.275 1.00 93.62 388 ILE A O 1
ATOM 3199 N N . ASN A 1 389 ? -13.157 7.452 6.142 1.00 91.75 389 ASN A N 1
ATOM 3200 C CA . ASN A 1 389 ? -12.597 8.670 6.724 1.00 91.75 389 ASN A CA 1
ATOM 3201 C C . ASN A 1 389 ? -11.602 8.350 7.850 1.00 91.75 389 ASN A C 1
ATOM 3203 O O . ASN A 1 389 ? -10.571 9.014 7.941 1.00 91.75 389 ASN A O 1
ATOM 3207 N N . LEU A 1 390 ? -11.864 7.333 8.675 1.00 93.94 390 LEU A N 1
ATOM 3208 C CA . LEU A 1 390 ? -10.922 6.865 9.696 1.00 93.94 390 LEU A CA 1
ATOM 3209 C C . LEU A 1 390 ? -9.640 6.303 9.072 1.00 93.94 390 LEU A C 1
ATOM 3211 O O . LEU A 1 390 ? -8.552 6.694 9.485 1.00 93.94 390 LEU A O 1
ATOM 3215 N N . VAL A 1 391 ? -9.751 5.474 8.027 1.00 94.75 391 VAL A N 1
ATOM 3216 C CA . VAL A 1 391 ? -8.585 4.983 7.263 1.00 94.75 391 VAL A CA 1
ATOM 3217 C C . VAL A 1 391 ? -7.766 6.154 6.725 1.00 94.75 391 VAL A C 1
ATOM 3219 O O . VAL A 1 391 ? -6.543 6.168 6.842 1.00 94.75 391 VAL A O 1
ATOM 3222 N N . SER A 1 392 ? -8.438 7.187 6.208 1.00 93.56 392 SER A N 1
ATOM 3223 C CA . SER A 1 392 ? -7.771 8.380 5.681 1.00 93.56 392 SER A CA 1
ATOM 3224 C C . SER A 1 392 ? -6.915 9.105 6.721 1.00 93.56 392 SER A C 1
ATOM 3226 O O . SER A 1 392 ? -5.886 9.659 6.341 1.00 93.56 392 SER A O 1
ATOM 3228 N N . LYS A 1 393 ? -7.302 9.082 8.009 1.00 92.94 393 LYS A N 1
ATOM 3229 C CA . LYS A 1 393 ? -6.575 9.747 9.105 1.00 92.94 393 LYS A CA 1
ATOM 3230 C C . LYS A 1 393 ? -5.203 9.135 9.373 1.00 92.94 393 LYS A C 1
ATOM 3232 O O . LYS A 1 393 ? -4.300 9.873 9.738 1.00 92.94 393 LYS A O 1
ATOM 3237 N N . MET A 1 394 ? -5.057 7.827 9.153 1.00 94.31 394 MET A N 1
ATOM 3238 C CA . MET A 1 394 ? -3.785 7.112 9.326 1.00 94.31 394 MET A CA 1
ATOM 3239 C C . MET A 1 394 ? -2.934 7.079 8.054 1.00 94.31 394 MET A C 1
ATOM 3241 O O . MET A 1 394 ? -1.756 6.753 8.117 1.00 94.31 394 MET A O 1
ATOM 3245 N N . LEU A 1 395 ? -3.510 7.384 6.890 1.00 92.50 395 LEU A N 1
ATOM 3246 C CA . LEU A 1 395 ? -2.755 7.467 5.642 1.00 92.50 395 LEU A CA 1
ATOM 3247 C C . LEU A 1 395 ? -2.057 8.833 5.496 1.00 92.50 395 LEU A C 1
ATOM 3249 O O . LEU A 1 395 ? -2.582 9.839 5.988 1.00 92.50 395 LEU A O 1
ATOM 3253 N N . PRO A 1 396 ? -0.938 8.896 4.741 1.00 88.12 396 PRO A N 1
ATOM 3254 C CA . PRO A 1 396 ? -0.285 10.155 4.392 1.00 88.12 396 PRO A CA 1
ATOM 3255 C C . PRO A 1 396 ? -1.273 11.164 3.798 1.00 88.12 396 PRO A C 1
ATOM 3257 O O . PRO A 1 396 ? -2.183 10.797 3.044 1.00 88.12 396 PRO A O 1
ATOM 3260 N N . LYS A 1 397 ? -1.094 12.452 4.103 1.00 86.62 397 LYS A N 1
ATOM 3261 C CA . LYS A 1 397 ? -2.034 13.512 3.693 1.00 86.62 397 LYS A CA 1
ATOM 3262 C C . LYS A 1 397 ? -2.155 13.628 2.174 1.00 86.62 397 LYS A C 1
ATOM 3264 O O . LYS A 1 397 ? -3.218 13.983 1.673 1.00 86.62 397 LYS A O 1
ATOM 3269 N N . GLU A 1 398 ? -1.113 13.255 1.443 1.00 87.69 398 GLU A N 1
ATOM 3270 C CA . GLU A 1 398 ? -1.043 13.223 -0.020 1.00 87.69 398 GLU A CA 1
ATOM 3271 C C . GLU A 1 398 ? -2.046 12.224 -0.624 1.00 87.69 398 GLU A C 1
ATOM 3273 O O . GLU A 1 398 ? -2.480 12.380 -1.768 1.00 87.69 398 GLU A O 1
ATOM 3278 N N . CYS A 1 399 ? -2.476 11.222 0.153 1.00 91.62 399 CYS A N 1
ATOM 3279 C CA . CYS A 1 399 ? -3.519 10.286 -0.259 1.00 91.62 399 CYS A CA 1
ATOM 3280 C C . CYS A 1 399 ? -4.910 10.947 -0.283 1.00 91.62 399 CYS A C 1
ATOM 3282 O O . CYS A 1 399 ? -5.811 10.444 -0.951 1.00 91.62 399 CYS A O 1
ATOM 3284 N N . ARG A 1 400 ? -5.122 12.071 0.415 1.00 91.94 400 ARG A N 1
ATOM 3285 C CA . ARG A 1 400 ? -6.426 12.749 0.511 1.00 91.94 400 ARG A CA 1
ATOM 3286 C C . ARG A 1 400 ? -6.613 13.732 -0.635 1.00 91.94 400 ARG A C 1
ATOM 3288 O O . ARG A 1 400 ? -6.227 14.896 -0.560 1.00 91.94 400 ARG A O 1
ATOM 3295 N N . ARG A 1 401 ? -7.243 13.271 -1.713 1.00 90.31 401 ARG A N 1
ATOM 3296 C CA . ARG A 1 401 ? -7.503 14.080 -2.912 1.00 90.31 401 ARG A CA 1
ATOM 3297 C C . ARG A 1 401 ? -8.746 13.603 -3.649 1.00 90.31 401 ARG A C 1
ATOM 3299 O O . ARG A 1 401 ? -9.315 12.559 -3.346 1.00 90.31 401 ARG A O 1
ATOM 3306 N N . ALA A 1 402 ? -9.203 14.406 -4.604 1.00 88.56 402 ALA A N 1
ATOM 3307 C CA . ALA A 1 402 ? -10.319 14.022 -5.457 1.00 88.56 402 ALA A CA 1
ATOM 3308 C C . ALA A 1 402 ? -9.958 12.786 -6.300 1.00 88.56 402 ALA A C 1
ATOM 3310 O O . ALA A 1 402 ? -8.818 12.647 -6.740 1.00 88.56 402 ALA A O 1
ATOM 3311 N N . ILE A 1 403 ? -10.946 11.920 -6.538 1.00 88.62 403 ILE A N 1
ATOM 3312 C CA . ILE A 1 403 ? -10.795 10.736 -7.396 1.00 88.62 403 ILE A CA 1
ATOM 3313 C C . ILE A 1 403 ? -10.433 11.154 -8.817 1.00 88.62 403 ILE A C 1
ATOM 3315 O O . ILE A 1 403 ? -10.975 12.127 -9.352 1.00 88.62 403 ILE A O 1
ATOM 3319 N N . ASP A 1 404 ? -9.567 10.369 -9.451 1.00 83.75 404 ASP A N 1
ATOM 3320 C CA . ASP A 1 404 ? -9.163 10.558 -10.835 1.00 83.75 404 ASP A CA 1
ATOM 3321 C C . ASP A 1 404 ? -10.254 10.093 -11.814 1.00 83.75 404 ASP A C 1
ATOM 3323 O O . ASP A 1 404 ? -10.178 9.040 -12.442 1.00 83.75 404 ASP A O 1
ATOM 3327 N N . VAL A 1 405 ? -11.305 10.903 -11.959 1.00 79.69 405 VAL A N 1
ATOM 3328 C CA . VAL A 1 405 ? -12.445 10.594 -12.844 1.00 79.69 405 VAL A CA 1
ATOM 3329 C C . VAL A 1 405 ? -12.014 10.439 -14.311 1.00 79.69 405 VAL A C 1
ATOM 3331 O O . VAL A 1 405 ? -12.666 9.720 -15.068 1.00 79.69 405 VAL A O 1
ATOM 3334 N N . GLY A 1 406 ? -10.944 11.129 -14.719 1.00 79.62 406 GLY A N 1
ATOM 3335 C CA . GLY A 1 406 ? -10.421 11.105 -16.086 1.00 79.62 406 GLY A CA 1
ATOM 3336 C C . GLY A 1 406 ? -9.428 9.977 -16.371 1.00 79.62 406 GLY A C 1
ATOM 3337 O O . GLY A 1 406 ? -9.093 9.776 -17.536 1.00 79.62 406 GLY A O 1
ATOM 3338 N N . GLY A 1 407 ? -8.953 9.264 -15.345 1.00 86.31 407 GLY A N 1
ATOM 3339 C CA . GLY A 1 407 ? -7.907 8.244 -15.475 1.00 86.31 407 GLY A CA 1
ATOM 3340 C C . GLY A 1 407 ? -6.524 8.810 -15.828 1.00 86.31 407 GLY A C 1
ATOM 3341 O O . GLY A 1 407 ? -5.631 8.054 -16.212 1.00 86.31 407 GLY A O 1
ATOM 3342 N N . THR A 1 408 ? -6.330 10.132 -15.756 1.00 90.00 408 THR A N 1
ATOM 3343 C CA . THR A 1 408 ? -5.061 10.775 -16.130 1.00 90.00 408 THR A CA 1
ATOM 3344 C C . THR A 1 408 ? -3.973 10.450 -15.119 1.00 90.00 408 THR A C 1
ATOM 3346 O O . THR A 1 408 ? -2.865 10.088 -15.508 1.00 90.00 408 THR A O 1
ATOM 3349 N N . TYR A 1 409 ? -4.286 10.568 -13.831 1.00 91.06 409 TYR A N 1
ATOM 3350 C CA . TYR A 1 409 ? -3.360 10.247 -12.753 1.00 91.06 409 TYR A CA 1
ATOM 3351 C C . TYR A 1 409 ? -3.052 8.748 -12.722 1.00 91.06 409 TYR A C 1
ATOM 3353 O O . TYR A 1 409 ? -1.885 8.364 -12.685 1.00 91.06 409 TYR A O 1
ATOM 3361 N N . ALA A 1 410 ? -4.079 7.904 -12.857 1.00 92.38 410 ALA A N 1
ATOM 3362 C CA . ALA A 1 410 ? -3.922 6.460 -12.948 1.00 92.38 410 ALA A CA 1
ATOM 3363 C C . ALA A 1 410 ? -2.984 6.067 -14.093 1.00 92.38 410 ALA A C 1
ATOM 3365 O O . ALA A 1 410 ? -2.031 5.314 -13.898 1.00 92.38 410 ALA A O 1
ATOM 3366 N N . LYS A 1 411 ? -3.175 6.672 -15.271 1.00 92.25 411 LYS A N 1
ATOM 3367 C CA . LYS A 1 411 ? -2.290 6.479 -16.420 1.00 92.25 411 LYS A CA 1
ATOM 3368 C C . LYS A 1 411 ? -0.847 6.905 -16.138 1.00 92.25 411 LYS A C 1
ATOM 3370 O O . LYS A 1 411 ? 0.066 6.218 -16.582 1.00 92.25 411 LYS A O 1
ATOM 3375 N N . LEU A 1 412 ? -0.618 8.011 -15.428 1.00 93.56 412 LEU A N 1
ATOM 3376 C CA . LEU A 1 412 ? 0.737 8.445 -15.061 1.00 93.56 412 LEU A CA 1
ATOM 3377 C C . LEU A 1 412 ? 1.415 7.440 -14.122 1.00 93.56 412 LEU A C 1
ATOM 3379 O O . LEU A 1 412 ? 2.555 7.057 -14.380 1.00 93.56 412 LEU A O 1
ATOM 3383 N N . CYS A 1 413 ? 0.706 6.950 -13.104 1.00 94.06 413 CYS A N 1
ATOM 3384 C CA . CYS A 1 413 ? 1.217 5.917 -12.205 1.00 94.06 413 CYS A CA 1
ATOM 3385 C C . CYS A 1 413 ? 1.516 4.599 -12.934 1.00 94.06 413 CYS A C 1
ATOM 3387 O O . CYS A 1 413 ? 2.580 4.025 -12.725 1.00 94.06 413 CYS A O 1
ATOM 3389 N N . PHE A 1 414 ? 0.633 4.141 -13.828 1.00 93.38 414 PHE A N 1
ATOM 3390 C CA . PHE A 1 414 ? 0.880 2.932 -14.623 1.00 93.38 414 PHE A CA 1
ATOM 3391 C C . PHE A 1 414 ? 2.050 3.099 -15.592 1.00 93.38 414 PHE A C 1
ATOM 3393 O O . PHE A 1 414 ? 2.852 2.185 -15.761 1.00 93.38 414 PHE A O 1
ATOM 3400 N N . ASN A 1 415 ? 2.185 4.272 -16.212 1.00 93.44 415 ASN A N 1
ATOM 3401 C CA . ASN A 1 415 ? 3.341 4.570 -17.048 1.00 93.44 415 ASN A CA 1
ATOM 3402 C C . ASN A 1 415 ? 4.639 4.508 -16.234 1.00 93.44 415 ASN A C 1
ATOM 3404 O O . ASN A 1 415 ? 5.619 3.947 -16.719 1.00 93.44 415 ASN A O 1
ATOM 3408 N N . TYR A 1 416 ? 4.641 5.056 -15.016 1.00 94.50 416 TYR A N 1
ATOM 3409 C CA . TYR A 1 416 ? 5.786 4.988 -14.112 1.00 94.50 416 TYR A CA 1
ATOM 3410 C C . TYR A 1 416 ? 6.124 3.541 -13.726 1.00 94.50 416 TYR A C 1
ATOM 3412 O O . TYR A 1 416 ? 7.270 3.143 -13.913 1.00 94.50 416 TYR A O 1
ATOM 3420 N N . ASP A 1 417 ? 5.148 2.722 -13.314 1.00 93.50 417 ASP A N 1
ATOM 3421 C CA . ASP A 1 417 ? 5.392 1.301 -12.998 1.00 93.50 417 ASP A CA 1
ATOM 3422 C C . ASP A 1 417 ? 5.987 0.532 -14.194 1.00 93.50 417 ASP A C 1
ATOM 3424 O O . ASP A 1 417 ? 6.967 -0.199 -14.048 1.00 93.50 417 ASP A O 1
ATOM 3428 N N . VAL A 1 418 ? 5.488 0.783 -15.411 1.00 93.81 418 VAL A N 1
ATOM 3429 C CA . VAL A 1 418 ? 6.037 0.181 -16.637 1.00 93.81 418 VAL A CA 1
ATOM 3430 C C . VAL A 1 418 ? 7.485 0.610 -16.900 1.00 93.81 418 VAL A C 1
ATOM 3432 O O . VAL A 1 418 ? 8.287 -0.216 -17.340 1.00 93.81 418 VAL A O 1
ATOM 3435 N N . ILE A 1 419 ? 7.838 1.874 -16.647 1.00 95.19 419 ILE A N 1
ATOM 3436 C CA . ILE A 1 419 ? 9.228 2.343 -16.764 1.00 95.19 419 ILE A CA 1
ATOM 3437 C C . ILE A 1 419 ? 10.112 1.658 -15.716 1.00 95.19 419 ILE A C 1
ATOM 3439 O O . ILE A 1 419 ? 11.209 1.213 -16.059 1.00 95.19 419 ILE A O 1
ATOM 3443 N N . MET A 1 420 ? 9.632 1.496 -14.479 1.00 94.19 420 MET A N 1
ATOM 3444 C CA . MET A 1 420 ? 10.376 0.800 -13.424 1.00 94.19 420 MET A CA 1
ATOM 3445 C C . MET A 1 420 ? 10.601 -0.672 -13.773 1.00 94.19 420 MET A C 1
ATOM 3447 O O . MET A 1 420 ? 11.727 -1.153 -13.673 1.00 94.19 420 MET A O 1
ATOM 3451 N N . ARG A 1 421 ? 9.584 -1.363 -14.302 1.00 93.81 421 ARG A N 1
ATOM 3452 C CA . ARG A 1 421 ? 9.727 -2.722 -14.843 1.00 93.81 421 ARG A CA 1
ATOM 3453 C C . ARG A 1 421 ? 10.809 -2.816 -15.904 1.00 93.81 421 ARG A C 1
ATOM 3455 O O . ARG A 1 421 ? 11.677 -3.683 -15.836 1.00 93.81 421 ARG A O 1
ATOM 3462 N N . ASP A 1 422 ? 10.707 -1.990 -16.941 1.00 95.56 422 ASP A N 1
ATOM 3463 C CA . ASP A 1 422 ? 11.636 -2.074 -18.062 1.00 95.56 422 ASP A CA 1
ATOM 3464 C C . ASP A 1 422 ? 13.058 -1.724 -17.604 1.00 95.56 422 ASP A C 1
ATOM 3466 O O . ASP A 1 422 ? 14.017 -2.337 -18.061 1.00 95.56 422 ASP A O 1
ATOM 3470 N N . THR A 1 423 ? 13.189 -0.825 -16.627 1.00 95.31 423 THR A N 1
ATOM 3471 C CA . THR A 1 423 ? 14.458 -0.539 -15.951 1.00 95.31 423 THR A CA 1
ATOM 3472 C C . THR A 1 423 ? 15.000 -1.763 -15.209 1.00 95.31 423 THR A C 1
ATOM 3474 O O . THR A 1 423 ? 16.188 -2.060 -15.323 1.00 95.31 423 THR A O 1
ATOM 3477 N N . THR A 1 424 ? 14.155 -2.529 -14.509 1.00 93.00 424 THR A N 1
ATOM 3478 C CA . THR A 1 424 ? 14.562 -3.810 -13.907 1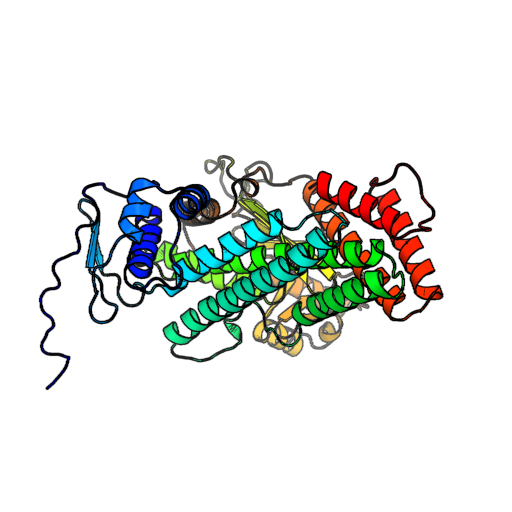.00 93.00 424 THR A CA 1
ATOM 3479 C C . THR A 1 424 ? 15.066 -4.786 -14.970 1.00 93.00 424 THR A C 1
ATOM 3481 O O . THR A 1 424 ? 16.114 -5.404 -14.796 1.00 93.00 424 THR A O 1
ATOM 3484 N N . LEU A 1 425 ? 14.364 -4.909 -16.102 1.00 94.00 425 LEU A N 1
ATOM 3485 C CA . LEU A 1 425 ? 14.787 -5.781 -17.204 1.00 94.00 425 LEU A CA 1
ATOM 3486 C C . LEU A 1 425 ? 16.122 -5.334 -17.812 1.00 94.00 425 LEU A C 1
ATOM 3488 O O . LEU A 1 425 ? 16.955 -6.182 -18.135 1.00 94.00 425 LEU A O 1
ATOM 3492 N N . LEU A 1 426 ? 16.332 -4.022 -17.941 1.00 94.56 426 LEU A N 1
ATOM 3493 C CA . LEU A 1 426 ? 17.584 -3.448 -18.421 1.00 94.56 426 LEU A CA 1
ATOM 3494 C C . LEU A 1 426 ? 18.726 -3.794 -17.463 1.00 94.56 426 LEU A C 1
ATOM 3496 O O . LEU A 1 426 ? 19.730 -4.360 -17.891 1.00 94.56 426 LEU A O 1
ATOM 3500 N N . TYR A 1 427 ? 18.540 -3.536 -16.167 1.00 91.88 427 TYR A N 1
ATOM 3501 C CA . TYR A 1 427 ? 19.493 -3.880 -15.111 1.00 91.88 427 TYR A CA 1
ATOM 3502 C C . TYR A 1 427 ? 19.888 -5.367 -15.151 1.00 91.88 427 TYR A C 1
ATOM 3504 O O . TYR A 1 427 ? 21.073 -5.702 -15.190 1.00 91.88 427 TYR A O 1
ATOM 3512 N N . LEU A 1 428 ? 18.905 -6.269 -15.237 1.00 90.69 428 LEU A N 1
ATOM 3513 C CA . LEU A 1 428 ? 19.157 -7.709 -15.332 1.00 90.69 428 LEU A CA 1
ATOM 3514 C C . LEU A 1 428 ? 19.921 -8.089 -16.613 1.00 90.69 428 LEU A C 1
ATOM 3516 O O . LEU A 1 428 ? 20.784 -8.967 -16.574 1.00 90.69 428 LEU A O 1
ATOM 3520 N N . ALA A 1 429 ? 19.644 -7.432 -17.744 1.00 92.31 429 ALA A N 1
ATOM 3521 C CA . ALA A 1 429 ? 20.377 -7.652 -18.991 1.00 92.31 429 ALA A CA 1
ATOM 3522 C C . ALA A 1 429 ? 21.845 -7.196 -18.895 1.00 92.31 429 ALA A C 1
ATOM 3524 O O . ALA A 1 429 ? 22.732 -7.910 -19.377 1.00 92.31 429 ALA A O 1
ATOM 3525 N N . TYR A 1 430 ? 22.111 -6.070 -18.219 1.00 89.06 430 TYR A N 1
ATOM 3526 C CA . TYR A 1 430 ? 23.469 -5.604 -17.914 1.00 89.06 430 TYR A CA 1
ATOM 3527 C C . TYR A 1 430 ? 24.232 -6.617 -17.058 1.00 89.06 430 TYR A C 1
ATOM 3529 O O . TYR A 1 430 ? 25.344 -7.011 -17.420 1.00 89.06 430 TYR A O 1
ATOM 3537 N N . LEU A 1 431 ? 23.621 -7.108 -15.973 1.00 86.44 431 LEU A N 1
ATOM 3538 C CA . LEU A 1 431 ? 24.237 -8.127 -15.116 1.00 86.44 431 LEU A CA 1
ATOM 3539 C C . LEU A 1 431 ? 24.533 -9.428 -15.871 1.00 86.44 431 LEU A C 1
ATOM 3541 O O . LEU A 1 431 ? 25.592 -10.032 -15.686 1.00 86.44 431 LEU A O 1
ATOM 3545 N N . ALA A 1 432 ? 23.624 -9.841 -16.755 1.00 89.75 432 ALA A N 1
ATOM 3546 C CA . ALA A 1 432 ? 23.794 -11.023 -17.595 1.00 89.75 432 ALA A CA 1
ATOM 3547 C C . ALA A 1 432 ? 24.827 -10.835 -18.722 1.00 89.75 432 ALA A C 1
ATOM 3549 O O . ALA A 1 432 ? 25.188 -11.813 -19.380 1.00 89.75 432 ALA A O 1
ATOM 3550 N N . ARG A 1 433 ? 25.308 -9.603 -18.952 1.00 88.25 433 ARG A N 1
ATOM 3551 C CA . ARG A 1 433 ? 26.186 -9.225 -20.072 1.00 88.25 433 ARG A CA 1
ATOM 3552 C C . ARG A 1 433 ? 25.593 -9.579 -21.443 1.00 88.25 433 ARG A C 1
ATOM 3554 O O . ARG A 1 433 ? 26.324 -9.928 -22.370 1.00 88.25 433 ARG A O 1
ATOM 3561 N N . ASP A 1 434 ? 24.270 -9.494 -21.577 1.00 93.44 434 ASP A N 1
ATOM 3562 C CA . ASP A 1 434 ? 23.552 -9.757 -22.829 1.00 93.44 434 ASP A CA 1
ATOM 3563 C C . ASP A 1 434 ? 23.324 -8.438 -23.579 1.00 93.44 434 ASP A C 1
ATOM 3565 O O . ASP A 1 434 ? 22.281 -7.797 -23.443 1.00 93.44 434 ASP A O 1
ATOM 3569 N N . SER A 1 435 ? 24.318 -8.020 -24.371 1.00 91.81 435 SER A N 1
ATOM 3570 C CA . SER A 1 435 ? 24.283 -6.737 -25.090 1.00 91.81 435 SER A CA 1
ATOM 3571 C C . SER A 1 435 ? 23.072 -6.604 -26.013 1.00 91.81 435 SER A C 1
ATOM 3573 O O . SER A 1 435 ? 22.471 -5.541 -26.098 1.00 91.81 435 SER A O 1
ATOM 3575 N N . LYS A 1 436 ? 22.639 -7.703 -26.643 1.00 94.88 436 LYS A N 1
ATOM 3576 C CA . LYS A 1 436 ? 21.460 -7.697 -27.513 1.00 94.88 436 LYS A CA 1
ATOM 3577 C C . LYS A 1 436 ? 20.188 -7.375 -26.727 1.00 94.88 436 LYS A C 1
ATOM 3579 O O . LYS A 1 436 ? 19.316 -6.673 -27.236 1.00 94.88 436 LYS A O 1
ATOM 3584 N N . ARG A 1 437 ? 20.048 -7.914 -25.509 1.00 94.94 437 ARG A N 1
ATOM 3585 C CA . ARG A 1 437 ? 18.914 -7.583 -24.634 1.00 94.94 437 ARG A CA 1
ATOM 3586 C C . ARG A 1 437 ? 19.009 -6.169 -24.086 1.00 94.94 437 ARG A C 1
ATOM 3588 O O . ARG A 1 437 ? 17.969 -5.529 -23.996 1.00 94.94 437 ARG A O 1
ATOM 3595 N N . VAL A 1 438 ? 20.209 -5.695 -23.750 1.00 94.31 438 VAL A N 1
ATOM 3596 C CA . VAL A 1 438 ? 20.424 -4.305 -23.320 1.00 94.31 438 VAL A CA 1
ATOM 3597 C C . VAL A 1 438 ? 19.902 -3.343 -24.387 1.00 94.31 438 VAL A C 1
ATOM 3599 O O . VAL A 1 438 ? 18.996 -2.569 -24.090 1.00 94.31 438 VAL A O 1
ATOM 3602 N N . ASP A 1 439 ? 20.361 -3.479 -25.634 1.00 94.56 439 ASP A N 1
ATOM 3603 C CA . ASP A 1 439 ? 19.939 -2.616 -26.746 1.00 94.56 439 ASP A CA 1
ATOM 3604 C C . ASP A 1 439 ? 18.417 -2.676 -26.966 1.00 94.56 439 ASP A C 1
ATOM 3606 O O . ASP A 1 439 ? 17.745 -1.655 -27.110 1.00 94.56 439 ASP A O 1
ATOM 3610 N N . MET A 1 440 ? 17.848 -3.886 -26.934 1.00 96.12 440 MET A N 1
ATOM 3611 C CA . MET A 1 440 ? 16.412 -4.103 -27.120 1.00 96.12 440 MET A CA 1
ATOM 3612 C C . MET A 1 440 ? 15.569 -3.437 -26.023 1.00 96.12 440 MET A C 1
ATOM 3614 O O . MET A 1 440 ? 14.558 -2.802 -26.321 1.00 96.12 440 MET A O 1
ATOM 3618 N N . VAL A 1 441 ? 15.948 -3.591 -24.751 1.00 96.44 441 VAL A N 1
ATOM 3619 C CA . VAL A 1 441 ? 15.193 -3.011 -23.629 1.00 96.44 441 VAL A CA 1
ATOM 3620 C C . VAL A 1 441 ? 15.383 -1.493 -23.577 1.00 96.44 441 VAL A C 1
ATOM 3622 O O . VAL A 1 441 ? 14.420 -0.773 -23.318 1.00 96.44 441 VAL A O 1
ATOM 3625 N N . ALA A 1 442 ? 16.579 -0.991 -23.888 1.00 96.12 442 ALA A N 1
ATOM 3626 C CA . ALA A 1 442 ? 16.849 0.438 -24.016 1.00 96.12 442 ALA A CA 1
ATOM 3627 C C . ALA A 1 442 ? 15.954 1.090 -25.092 1.00 96.12 442 ALA A C 1
ATOM 3629 O O . ALA A 1 442 ? 15.323 2.121 -24.842 1.00 96.12 442 ALA A O 1
ATOM 3630 N N . GLU A 1 443 ? 15.789 0.445 -26.252 1.00 96.06 443 GLU A N 1
ATOM 3631 C CA . GLU A 1 443 ? 14.851 0.898 -27.288 1.00 96.06 443 GLU A CA 1
ATOM 3632 C C . GLU A 1 443 ? 13.397 0.915 -26.779 1.00 96.06 443 GLU A C 1
ATOM 3634 O O . GLU A 1 443 ? 12.658 1.873 -27.030 1.00 96.06 443 GLU A O 1
ATOM 3639 N N . TRP A 1 444 ? 12.979 -0.103 -26.015 1.00 95.94 444 TRP A N 1
ATOM 3640 C CA . TRP A 1 444 ? 11.634 -0.149 -25.425 1.00 95.94 444 TRP A CA 1
ATOM 3641 C C . TRP A 1 444 ? 11.382 0.989 -24.438 1.00 95.94 444 TRP A C 1
ATOM 3643 O O . TRP A 1 444 ? 10.306 1.595 -24.483 1.00 95.94 444 TRP A O 1
ATOM 3653 N N . ILE A 1 445 ? 12.351 1.282 -23.566 1.00 97.06 445 ILE A N 1
ATOM 3654 C CA . ILE A 1 445 ? 12.269 2.390 -22.609 1.00 97.06 445 ILE A CA 1
ATOM 3655 C C . ILE A 1 445 ? 12.160 3.710 -23.367 1.00 97.06 445 ILE A C 1
ATOM 3657 O O . ILE A 1 445 ? 11.265 4.497 -23.067 1.00 97.06 445 ILE A O 1
ATOM 3661 N N . SER A 1 446 ? 12.997 3.935 -24.384 1.00 96.81 446 SER A N 1
ATOM 3662 C CA . SER A 1 446 ? 12.949 5.155 -25.198 1.00 96.81 446 SER A CA 1
ATOM 3663 C C . SER A 1 446 ? 11.598 5.348 -25.893 1.00 96.81 446 SER A C 1
ATOM 3665 O O . SER A 1 446 ? 10.975 6.410 -25.793 1.00 96.81 446 SER A O 1
ATOM 3667 N N . ASP A 1 447 ? 11.095 4.306 -26.562 1.00 96.38 447 ASP A N 1
ATOM 3668 C CA . ASP A 1 447 ? 9.819 4.367 -27.273 1.00 96.38 447 ASP A CA 1
ATOM 3669 C C . ASP A 1 447 ? 8.649 4.647 -26.317 1.00 96.38 447 ASP A C 1
ATOM 3671 O O . ASP A 1 447 ? 7.763 5.450 -26.629 1.00 96.38 447 ASP A O 1
ATOM 3675 N N . LYS A 1 448 ? 8.650 4.032 -25.130 1.00 95.81 448 LYS A N 1
ATOM 3676 C CA . LYS A 1 448 ? 7.635 4.290 -24.101 1.00 95.81 448 LYS A CA 1
ATOM 3677 C C . LYS A 1 448 ? 7.777 5.670 -23.486 1.00 95.81 448 LYS A C 1
ATOM 3679 O O . LYS A 1 448 ? 6.770 6.359 -23.371 1.00 95.81 448 LYS A O 1
ATOM 3684 N N . ALA A 1 449 ? 8.988 6.111 -23.160 1.00 96.62 449 ALA A N 1
ATOM 3685 C CA . ALA A 1 449 ? 9.238 7.444 -22.627 1.00 96.62 449 ALA A CA 1
ATOM 3686 C C . ALA A 1 449 ? 8.708 8.527 -23.575 1.00 96.62 449 ALA A C 1
ATOM 3688 O O . ALA A 1 449 ? 7.975 9.416 -23.140 1.00 96.62 449 ALA A O 1
ATOM 3689 N N . PHE A 1 450 ? 8.955 8.388 -24.880 1.00 96.44 450 PHE A N 1
ATOM 3690 C CA . PHE A 1 450 ? 8.380 9.271 -25.892 1.00 96.44 450 PHE A CA 1
ATOM 3691 C C . PHE A 1 450 ? 6.846 9.170 -25.953 1.00 96.44 450 PHE A C 1
ATOM 3693 O O . PHE A 1 450 ? 6.155 10.187 -25.899 1.00 96.44 450 PHE A O 1
ATOM 3700 N N . ARG A 1 451 ? 6.278 7.954 -26.011 1.00 95.44 451 ARG A N 1
ATOM 3701 C CA . ARG A 1 451 ? 4.812 7.750 -26.043 1.00 95.44 451 ARG A CA 1
ATOM 3702 C C . ARG A 1 451 ? 4.097 8.292 -24.806 1.00 95.44 451 ARG A C 1
ATOM 3704 O O . ARG A 1 451 ? 2.954 8.736 -24.902 1.00 95.44 451 ARG A O 1
ATOM 3711 N N . TYR A 1 452 ? 4.752 8.250 -23.654 1.00 94.44 452 TYR A N 1
ATOM 3712 C CA . TYR A 1 452 ? 4.252 8.777 -22.385 1.00 94.44 452 TYR A CA 1
ATOM 3713 C C . TYR A 1 452 ? 4.547 10.276 -22.226 1.00 94.44 452 TYR A C 1
ATOM 3715 O O . TYR A 1 452 ? 4.149 10.891 -21.234 1.00 94.44 452 TYR A O 1
ATOM 3723 N N . GLY A 1 453 ? 5.223 10.877 -23.210 1.00 94.06 453 GLY A N 1
ATOM 3724 C CA . GLY A 1 453 ? 5.604 12.281 -23.235 1.00 94.06 453 GLY A CA 1
ATOM 3725 C C . GLY A 1 453 ? 6.618 12.650 -22.159 1.00 94.06 453 GLY A C 1
ATOM 3726 O O . GLY A 1 453 ? 6.628 13.805 -21.749 1.00 94.06 453 GLY A O 1
ATOM 3727 N N . LEU A 1 454 ? 7.390 11.693 -21.635 1.00 94.75 454 LEU A N 1
ATOM 3728 C CA . LEU A 1 454 ? 8.495 11.921 -20.693 1.00 94.75 454 LEU A CA 1
ATOM 3729 C C . LEU A 1 454 ? 9.692 12.573 -21.398 1.00 94.75 454 LEU A C 1
ATOM 3731 O O . LEU A 1 454 ? 10.419 13.342 -20.782 1.00 94.75 454 LEU A O 1
ATOM 3735 N N . THR A 1 455 ? 9.835 12.335 -22.702 1.00 94.06 455 THR A N 1
ATOM 3736 C CA . THR A 1 455 ? 10.790 13.013 -23.585 1.00 94.06 455 THR A CA 1
ATOM 3737 C C . THR A 1 455 ? 10.053 13.728 -24.720 1.00 94.06 455 THR A C 1
ATOM 3739 O O . THR A 1 455 ? 8.943 13.346 -25.098 1.00 94.06 455 THR A O 1
ATOM 3742 N N . SER A 1 456 ? 10.654 14.785 -25.275 1.00 90.75 456 SER A N 1
ATOM 3743 C CA . SER A 1 456 ? 10.089 15.533 -26.413 1.00 90.75 456 SER A CA 1
ATOM 3744 C C . SER A 1 456 ? 10.204 14.788 -27.743 1.00 90.75 456 SER A C 1
ATOM 3746 O O . SER A 1 456 ? 9.406 15.009 -28.650 1.00 90.75 456 SER A O 1
ATOM 3748 N N . GLU A 1 457 ? 11.195 13.910 -27.858 1.00 91.06 457 GLU A N 1
ATOM 3749 C CA . GLU A 1 457 ? 11.465 13.079 -29.025 1.00 91.06 457 GLU A CA 1
ATOM 3750 C C . GLU A 1 457 ? 11.960 11.696 -28.592 1.00 91.06 457 GLU A C 1
ATOM 3752 O O . GLU A 1 457 ? 12.271 11.470 -27.417 1.00 91.06 457 GLU A O 1
ATOM 3757 N N . ARG A 1 458 ? 12.004 10.751 -29.536 1.00 90.44 458 ARG A N 1
ATOM 3758 C CA . ARG A 1 458 ? 12.651 9.456 -29.303 1.00 90.44 458 ARG A CA 1
ATOM 3759 C C . ARG A 1 458 ? 14.149 9.694 -29.176 1.00 90.44 458 ARG A C 1
ATOM 3761 O O . ARG A 1 458 ? 14.756 10.218 -30.106 1.00 90.44 458 ARG A O 1
ATOM 3768 N N . ILE A 1 459 ? 14.723 9.294 -28.050 1.00 91.75 459 ILE A N 1
ATOM 3769 C CA . ILE A 1 459 ? 16.159 9.418 -27.801 1.00 91.75 459 ILE A CA 1
ATOM 3770 C C . ILE A 1 459 ? 16.845 8.072 -28.003 1.00 91.75 459 ILE A C 1
ATOM 3772 O O . ILE A 1 459 ? 16.248 7.029 -27.744 1.00 91.75 459 ILE A O 1
ATOM 3776 N N . ASN A 1 460 ? 18.096 8.066 -28.447 1.00 91.50 460 ASN A N 1
ATOM 3777 C CA . ASN A 1 460 ? 18.897 6.859 -28.298 1.00 91.50 460 ASN A CA 1
ATOM 3778 C C . ASN A 1 460 ? 19.375 6.787 -26.844 1.00 91.50 460 ASN A C 1
ATOM 3780 O O . ASN A 1 460 ? 19.885 7.785 -26.328 1.00 91.50 460 ASN A O 1
ATOM 3784 N N . ILE A 1 461 ? 19.141 5.657 -26.176 1.00 91.62 461 ILE A N 1
ATOM 3785 C CA . ILE A 1 461 ? 19.629 5.437 -24.812 1.00 91.62 461 ILE A CA 1
ATOM 3786 C C . ILE A 1 461 ? 21.003 4.788 -24.942 1.00 91.62 461 ILE A C 1
ATOM 3788 O O . ILE A 1 461 ? 21.117 3.579 -25.120 1.00 91.62 461 ILE A O 1
ATOM 3792 N N . ASP A 1 462 ? 22.025 5.633 -24.900 1.00 85.69 462 ASP A N 1
ATOM 3793 C CA . ASP A 1 462 ? 23.436 5.266 -24.987 1.00 85.69 462 ASP A CA 1
ATOM 3794 C C . ASP A 1 462 ? 24.068 5.116 -23.590 1.00 85.69 462 ASP A C 1
ATOM 3796 O O . ASP A 1 462 ? 25.099 4.459 -23.447 1.00 85.69 462 ASP A O 1
ATOM 3800 N N . THR A 1 463 ? 23.459 5.710 -22.552 1.00 87.06 463 THR A N 1
ATOM 3801 C CA . THR A 1 463 ? 23.917 5.610 -21.156 1.00 87.06 463 THR A CA 1
ATOM 3802 C C . THR A 1 463 ? 22.773 5.328 -20.183 1.00 87.06 463 THR A C 1
ATOM 3804 O O . THR A 1 463 ? 21.621 5.716 -20.400 1.00 87.06 463 THR A O 1
ATOM 3807 N N . LEU A 1 464 ? 23.098 4.683 -19.059 1.00 88.50 464 LEU A N 1
ATOM 3808 C CA . LEU A 1 464 ? 22.152 4.447 -17.967 1.00 88.50 464 LEU A CA 1
ATOM 3809 C C . LEU A 1 464 ? 21.696 5.759 -17.301 1.00 88.50 464 LEU A C 1
ATOM 3811 O O . LEU A 1 464 ? 20.533 5.864 -16.908 1.00 88.50 464 LEU A O 1
ATOM 3815 N N . GLY A 1 465 ? 22.536 6.798 -17.281 1.00 89.44 465 GLY A N 1
ATOM 3816 C CA . GLY A 1 465 ? 22.156 8.140 -16.834 1.00 89.44 465 GLY A CA 1
ATOM 3817 C C . GLY A 1 465 ? 20.937 8.723 -17.561 1.00 89.44 465 GLY A C 1
ATOM 3818 O O . GLY A 1 465 ? 20.103 9.386 -16.945 1.00 89.44 465 GLY A O 1
ATOM 3819 N N . GLN A 1 466 ? 20.742 8.418 -18.851 1.00 93.50 466 GLN A N 1
ATOM 3820 C CA . GLN A 1 466 ? 19.535 8.850 -19.573 1.00 93.50 466 GLN A CA 1
ATOM 3821 C C . GLN A 1 466 ? 18.267 8.155 -19.054 1.00 93.50 466 GLN A C 1
ATOM 3823 O O . GLN A 1 466 ? 17.195 8.761 -19.038 1.00 93.50 466 GLN A O 1
ATOM 3828 N N . VAL A 1 467 ? 18.375 6.902 -18.600 1.00 95.06 467 VAL A N 1
ATOM 3829 C CA . VAL A 1 467 ? 17.262 6.165 -17.981 1.00 95.06 467 VAL A CA 1
ATOM 3830 C C . VAL A 1 467 ? 16.895 6.790 -16.634 1.00 95.06 467 VAL A C 1
ATOM 3832 O O . VAL A 1 467 ? 15.710 6.976 -16.355 1.00 95.06 467 VAL A O 1
ATOM 3835 N N . LEU A 1 468 ? 17.887 7.189 -15.832 1.00 92.56 468 LEU A N 1
ATOM 3836 C CA . LEU A 1 468 ? 17.664 7.876 -14.552 1.00 92.56 468 LEU A CA 1
ATOM 3837 C C . LE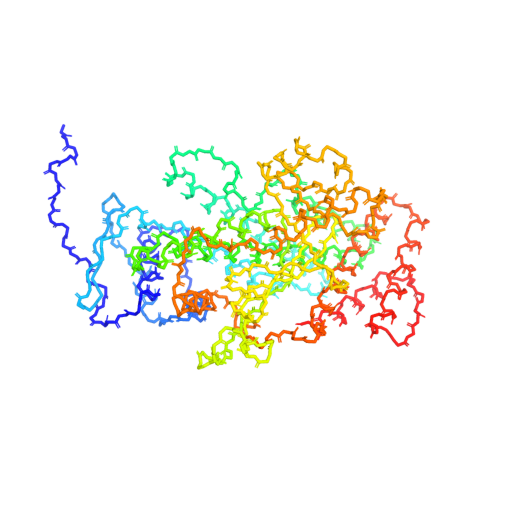U A 1 468 ? 16.889 9.191 -14.726 1.00 92.56 468 LEU A C 1
ATOM 3839 O O . LEU A 1 468 ? 15.956 9.458 -13.967 1.00 92.56 468 LEU A O 1
ATOM 3843 N N . GLU A 1 469 ? 17.198 9.981 -15.756 1.00 93.31 469 GLU A N 1
ATOM 3844 C CA . GLU A 1 469 ? 16.458 11.217 -16.053 1.00 93.31 469 GLU A CA 1
ATOM 3845 C C . GLU A 1 469 ? 15.009 10.955 -16.504 1.00 93.31 469 GLU A C 1
ATOM 3847 O O . GLU A 1 469 ? 14.091 11.698 -16.135 1.00 93.31 469 GLU A O 1
ATOM 3852 N N . ILE A 1 470 ? 14.763 9.868 -17.249 1.00 96.19 470 ILE A N 1
ATOM 3853 C CA . ILE A 1 470 ? 13.399 9.434 -17.600 1.00 96.19 470 ILE A CA 1
ATOM 3854 C C . ILE A 1 470 ? 12.617 9.070 -16.333 1.00 96.19 470 ILE A C 1
ATOM 3856 O O . ILE A 1 470 ? 11.478 9.519 -16.177 1.00 96.19 470 ILE A O 1
ATOM 3860 N N . ILE A 1 471 ? 13.222 8.293 -15.429 1.00 95.12 471 ILE A N 1
ATOM 3861 C CA . ILE A 1 471 ? 12.620 7.900 -14.146 1.00 95.12 471 ILE A CA 1
ATOM 3862 C C . ILE A 1 471 ? 12.268 9.143 -13.333 1.00 95.12 471 ILE A C 1
ATOM 3864 O O . ILE A 1 471 ? 11.112 9.317 -12.957 1.00 95.12 471 ILE A O 1
ATOM 3868 N N . LYS A 1 472 ? 13.219 10.062 -13.149 1.00 93.25 472 LYS A N 1
ATOM 3869 C CA . LYS A 1 472 ? 13.013 11.318 -12.413 1.00 93.25 472 LYS A CA 1
ATOM 3870 C C . LYS A 1 472 ? 11.888 12.165 -13.009 1.00 93.25 472 LYS A C 1
ATOM 3872 O O . LYS A 1 472 ? 11.063 12.728 -12.288 1.00 93.25 472 LYS A O 1
ATOM 3877 N N . THR A 1 473 ? 11.814 12.228 -14.338 1.00 95.00 473 THR A N 1
ATOM 3878 C CA . THR A 1 473 ? 10.732 12.933 -15.033 1.00 95.00 473 THR A CA 1
ATOM 3879 C C . THR A 1 473 ? 9.380 12.261 -14.792 1.00 95.00 473 THR A C 1
ATOM 3881 O O . THR A 1 473 ? 8.393 12.962 -14.569 1.00 95.00 473 THR A O 1
ATOM 3884 N N . ALA A 1 474 ? 9.316 10.927 -14.807 1.00 94.81 474 ALA A N 1
ATOM 3885 C CA . ALA A 1 474 ? 8.097 10.183 -14.494 1.00 94.81 474 ALA A CA 1
ATOM 3886 C C . ALA A 1 474 ? 7.659 10.390 -13.035 1.00 94.81 474 ALA A C 1
ATOM 3888 O O . ALA A 1 474 ? 6.486 10.670 -12.796 1.00 94.81 474 ALA A O 1
ATOM 3889 N N . GLU A 1 475 ? 8.602 10.343 -12.089 1.00 91.75 475 GLU A N 1
ATOM 3890 C CA . GLU A 1 475 ? 8.370 10.587 -10.659 1.00 91.75 475 GLU A CA 1
ATOM 3891 C C . GLU A 1 475 ? 7.819 11.991 -10.396 1.00 91.75 475 GLU A C 1
ATOM 3893 O O . GLU A 1 475 ? 6.883 12.148 -9.626 1.00 91.75 475 GLU A O 1
ATOM 3898 N N . SER A 1 476 ? 8.328 13.018 -11.081 1.00 91.50 476 SER A N 1
ATOM 3899 C CA . SER A 1 476 ? 7.848 14.398 -10.896 1.00 91.50 476 SER A CA 1
ATOM 3900 C C . SER A 1 476 ? 6.401 14.646 -11.354 1.00 91.50 476 SER A C 1
ATOM 3902 O O . SER A 1 476 ? 5.849 15.718 -11.100 1.00 91.50 476 SER A O 1
ATOM 3904 N N . ARG A 1 477 ? 5.792 13.694 -12.077 1.00 89.12 477 ARG A N 1
ATOM 3905 C CA . ARG A 1 477 ? 4.423 13.804 -12.608 1.00 89.12 477 ARG A CA 1
ATOM 3906 C C . ARG A 1 477 ? 3.367 13.134 -11.729 1.00 89.12 477 ARG A C 1
ATOM 3908 O O . ARG A 1 477 ? 2.182 13.332 -12.005 1.00 89.12 477 ARG A O 1
ATOM 3915 N N . ILE A 1 478 ? 3.775 12.331 -10.745 1.00 87.69 478 ILE A N 1
ATOM 3916 C CA . ILE A 1 478 ? 2.897 11.573 -9.836 1.00 87.69 478 ILE A CA 1
ATOM 3917 C C . ILE A 1 478 ? 2.866 12.195 -8.443 1.00 87.69 478 ILE A C 1
ATOM 3919 O O . ILE A 1 478 ? 1.821 12.006 -7.770 1.00 87.69 478 ILE A O 1
#

Foldseek 3Di:
DDPPPPPPVQDAAELEQADDALLQVLLLLLLLLCLCPPPDDADLVLLVVLCQLLVHDSVSSVSSNPNNDHDPPQWHWHDDNPDIFTWHVVSHNLLVLLLSLLVLLVVLLVVQDLDQPLVSLVSLLVSLVSSVVSLVSSQVSQLVSVCVVVVHDDPLSGLEDCPPQDPCVVLSVVLVVQSVCCVVPVHDSLLNSLSSVLSSQQSVFSSVLSLLLSLLVSQLRGRSDDPQLNQLSVLCSSVSSQVRRSKTWLAKAAEPDDAPPVDDQQPDDVVRQQWGMWTWMGHSVLFIKIWTQGDRHNPARAGFIFIAGLVRHTKFKAFQVLVVVLCVVVVVCPVQWDDPDRMIMGHDPVPDPDDPVRVVSSVVSRVVRNNDHSHPDDDPPVSSNVSSVSSCSNHDVVNYDHDPPPCPVVNLSSLLSVLSVLSVQLSVCVVVVPVVSNQVSQQVSQVSLVVNVLDVDRDRCPDSVVSVSSNVSSVVSD

pLDDT: mean 88.38, std 10.41, range [31.3, 97.69]

Sequence (478 aa):
MNCFETMFQMEPYVFCDENLSDYEKTIYILAIAYGASPIYRLSKKDIEELSLWLEVDFKLLAKALENEMNFPCGNAIIKFGDDTIECGEYFKNDFFDVIVKLLFAYKNLEEIYDDFGNEAVGENIQTSFTINHYFEMANAIAATYECMHENAFSYDNTMYDSAECFYPKNDIEMLSLLAISADCLGYDEDLINILTKLLKYEFKTRINALYLVTICQIFKHSPCFTREMKNIATDIYNKLLLILKNGKVVSMIINCLHRKTDKQVDERSKKDNTTRMQILYGYPNYDCYDLRFDFSHKGQEVVHFNNETPGGLSCCIFNKNEYQNIIDQYPELKDCFISYDDRWALKERINCELTDDMKVSFDRVRKEKAHDPIFTQSYLETDINDFINLVSKMLPKECRRAIDVGGTYAKLCFNYDVIMRDTTLLYLAYLARDSKRVDMVAEWISDKAFRYGLTSERINIDTLGQVLEIIKTAESRI